Protein AF-A0AAJ7XJQ1-F1 (afdb_monomer)

Nearest PDB structures (foldseek):
  8ixu-assembly1_A  TM=7.953E-01  e=1.992E-14  Rattus norvegicus
  4kkj-assembly1_A  TM=7.992E-01  e=3.548E-14  Homo sapiens
  2bbc-assembly1_A  TM=7.216E-01  e=2.989E-13  Bos taurus
  3kq4-assembly1_A  TM=7.879E-01  e=8.729E-12  Homo sapiens
  2pmv-assembly3_C  TM=7.904E-01  e=1.555E-11  Homo sapiens

Foldseek 3Di:
DDDPPPVVVVVVVVVVPPPPPPVPQDDAPDDPLLVVLLVLLLVLLVVVQVVLVVVQVVVLVVVVPDDDDDDDDDDDDDDDDDDDDDTRQDQECVSARHLLSLLLNLFLCLPPDFLPDPPDPVSVVSVVRVLSCLLNVVRHLVVCLQPLLRLLSVLLSCLLLVHLLVQADDHPNDGHNSLVSNVNNLVVQLVPVVPFLAGPHHLLSLLSNLLSCLLSLHEDDLSSLVVLLVCLPPSLLAFDDDSLLSLLSSLQSLLSLLLDDPVSHVYDPVSSVSSLVSSVVSLLVLLVCLVVPDPPSDDLLSLLSSLQSNLVSCVSNVHDSPSHSLVSNLNSLSVCSVVVVCSFSSSSSSSSQNSSSHHSSCSNVSHSDDDDPDDDPDDDDDDDDDDDDDDDDDDDDDDDDDDDDDDDDDDDDDDDDDDDDDDDDDDDDDDDDDDDDDDDDDDDDDDDDDDDDDDDDDDDDDDDDDDDDDDDDPPPPDDPVQWAKEKEWEAEPPPRPATDIDIFTDGAQAFLVVVLVRVCVVPVLRFPWDWDQDSRGTATQDTNNRGADSSQSKGWFKQWQVRHTDPHDRRSHGDGHHIYIYTYIDHSNVVVVVVPPPDPDD

Organism: Petromyzon marinus (NCBI:txid7757)

Secondary structure (DSSP, 8-state):
--SSHHHHHHHHHHHHSS-------PPSS--TTHHHHHHHHHHHHHHHHHHHHHHHHHHHHTTSS--------------------------STTSS--HHHHHHHHHHSTTT--TTT---HHHHHHHHHHHHHHHHHHHHHHHTTT-HHHHHHHHHHHHHTT--GGG-EEETTEEE-HHHHHHHHHHHHHHHHTT-SS-SS-HHHHHHHHHHHHHTTPPPPHHHHHHHHHHHHTGGGTSSS-HHHHHHHHHHHHHHHHTS-HHHH---HHHHHHHHHHHHHHHHHHHHHHHT--TTSS-HHHHHHHHHHHHHHHHHTT---TT--HHHHHHHHHHHHHTTGGGSHHHHHHHHHHHTT--GGGGGT--SS------------------------------------------------------------------------------------------------------------------EEEEEEEEETTTS--EEEEEEEE-TT-BHHHHHHHHHHH-HHHH-EEEEEETTEEEEEEETTEE--TTTTEEEEEE-TTSPBPSS-TTT-B--TT-EEEEEEEEHHHHHHHGGGS----

Structure (mmCIF, N/CA/C/O backbone):
data_AF-A0AAJ7XJQ1-F1
#
_entry.id   AF-A0AAJ7XJQ1-F1
#
loop_
_atom_site.group_PDB
_atom_site.id
_atom_site.type_symbol
_atom_site.label_atom_id
_atom_site.label_alt_id
_atom_site.label_comp_id
_atom_site.label_asym_id
_atom_site.label_entity_id
_atom_site.label_seq_id
_atom_site.pdbx_PDB_ins_code
_atom_site.Cartn_x
_atom_site.Cartn_y
_atom_site.Cartn_z
_atom_site.occupancy
_atom_site.B_iso_or_equiv
_atom_site.auth_seq_id
_atom_site.auth_comp_id
_atom_site.auth_asym_id
_atom_site.auth_atom_id
_atom_site.pdbx_PDB_model_num
ATOM 1 N N . MET A 1 1 ? 41.158 -44.837 36.965 1.00 47.38 1 MET A N 1
ATOM 2 C CA . MET A 1 1 ? 40.999 -44.739 35.491 1.00 47.38 1 MET A CA 1
ATOM 3 C C . MET A 1 1 ? 39.675 -45.398 35.114 1.00 47.38 1 MET A C 1
ATOM 5 O O . MET A 1 1 ? 39.257 -46.271 35.857 1.00 47.38 1 MET A O 1
ATOM 9 N N . SER A 1 2 ? 39.047 -45.005 33.997 1.00 44.47 2 SER A N 1
ATOM 10 C CA . SER A 1 2 ? 37.682 -45.396 33.567 1.00 44.47 2 SER A CA 1
ATOM 11 C C . SER A 1 2 ? 36.513 -44.759 34.345 1.00 44.47 2 SER A C 1
ATOM 13 O O . SER A 1 2 ? 36.108 -45.254 35.389 1.00 44.47 2 SER A O 1
ATOM 15 N N . ALA A 1 3 ? 35.970 -43.668 33.784 1.00 38.53 3 ALA A N 1
ATOM 16 C CA . ALA A 1 3 ? 34.602 -43.156 34.015 1.00 38.53 3 ALA A CA 1
ATOM 17 C C . ALA A 1 3 ? 34.186 -42.066 32.989 1.00 38.53 3 ALA A C 1
ATOM 19 O O . ALA A 1 3 ? 33.004 -41.793 32.828 1.00 38.53 3 ALA A O 1
ATOM 20 N N . GLY A 1 4 ? 35.132 -41.447 32.264 1.00 40.69 4 GLY A N 1
ATOM 21 C CA . GLY A 1 4 ? 34.861 -40.286 31.392 1.00 40.69 4 GLY A CA 1
ATOM 22 C C . GLY A 1 4 ? 34.488 -40.568 29.927 1.00 40.69 4 GLY A C 1
ATOM 23 O O . GLY A 1 4 ? 34.305 -39.624 29.167 1.00 40.69 4 GLY A O 1
ATOM 24 N N . SER A 1 5 ? 34.404 -41.831 29.487 1.00 50.81 5 SER A N 1
ATOM 25 C CA . SER A 1 5 ? 34.285 -42.163 28.049 1.00 50.81 5 SER A CA 1
ATOM 26 C C . SER A 1 5 ? 32.848 -42.311 27.520 1.00 50.81 5 SER A C 1
ATOM 28 O O . SER A 1 5 ? 32.667 -42.371 26.303 1.00 50.81 5 SER A O 1
ATOM 30 N N . ALA A 1 6 ? 31.837 -42.416 28.388 1.00 46.41 6 ALA A N 1
ATOM 31 C CA . ALA A 1 6 ? 30.458 -42.684 27.968 1.00 46.41 6 ALA A CA 1
ATOM 32 C C . ALA A 1 6 ? 29.712 -41.405 27.546 1.00 46.41 6 ALA A C 1
ATOM 34 O O . ALA A 1 6 ? 29.169 -41.342 26.443 1.00 46.41 6 ALA A O 1
ATOM 35 N N . SER A 1 7 ? 29.751 -40.356 28.375 1.00 51.50 7 SER A N 1
ATOM 36 C CA . SER A 1 7 ? 28.996 -39.115 28.145 1.00 51.50 7 SER A CA 1
ATOM 37 C C . SER A 1 7 ? 29.410 -38.389 26.861 1.00 51.50 7 SER A C 1
ATOM 39 O O . SER A 1 7 ? 28.555 -37.881 26.143 1.00 51.50 7 SER A O 1
ATOM 41 N N . TYR A 1 8 ? 30.703 -38.409 26.514 1.00 47.69 8 TYR A N 1
ATOM 42 C CA . TYR A 1 8 ? 31.193 -37.804 25.269 1.00 47.69 8 TYR A CA 1
ATOM 43 C C . TYR A 1 8 ? 30.698 -38.531 24.012 1.00 47.69 8 TYR A C 1
ATOM 45 O O . TYR A 1 8 ? 30.467 -37.889 22.993 1.00 47.69 8 TYR A O 1
ATOM 53 N N . ARG A 1 9 ? 30.491 -39.855 24.070 1.00 53.31 9 ARG A N 1
ATOM 54 C CA . ARG A 1 9 ? 29.951 -40.618 22.933 1.00 53.31 9 ARG A CA 1
ATOM 55 C C . ARG A 1 9 ? 28.464 -40.362 22.721 1.00 53.31 9 ARG A C 1
ATOM 57 O O . ARG A 1 9 ? 28.041 -40.334 21.575 1.00 53.31 9 ARG A O 1
ATOM 64 N N . ILE A 1 10 ? 27.699 -40.125 23.788 1.00 54.84 10 ILE A N 1
ATOM 65 C CA . ILE A 1 10 ? 26.285 -39.736 23.685 1.00 54.84 10 ILE A CA 1
ATOM 66 C C . ILE A 1 10 ? 26.162 -38.302 23.154 1.00 54.84 10 ILE A C 1
ATOM 68 O O . ILE A 1 10 ? 25.370 -38.073 22.249 1.00 54.84 10 ILE A O 1
ATOM 72 N N . LEU A 1 11 ? 26.990 -37.357 23.619 1.00 51.78 11 LEU A N 1
ATOM 73 C CA . LEU A 1 11 ? 26.993 -35.993 23.072 1.00 51.78 11 LEU A CA 1
ATOM 74 C C . LEU A 1 11 ? 27.404 -35.962 21.590 1.00 51.78 11 LEU A C 1
ATOM 76 O O . LEU A 1 11 ? 26.774 -35.275 20.793 1.00 51.78 11 LEU A O 1
ATOM 80 N N . LEU A 1 12 ? 28.420 -36.744 21.203 1.00 51.31 12 LEU A N 1
ATOM 81 C CA . LEU A 1 12 ? 28.844 -36.847 19.805 1.00 51.31 12 LEU A CA 1
ATOM 82 C C . LEU A 1 12 ? 27.799 -37.572 18.941 1.00 51.31 12 LEU A C 1
ATOM 84 O O . LEU A 1 12 ? 27.587 -37.177 17.802 1.00 51.31 12 LEU A O 1
ATOM 88 N N . LEU A 1 13 ? 27.103 -38.583 19.475 1.00 47.28 13 LEU A N 1
ATOM 89 C CA . LEU A 1 13 ? 25.977 -39.218 18.786 1.00 47.28 13 LEU A CA 1
ATOM 90 C C . LEU A 1 13 ? 24.767 -38.293 18.666 1.00 47.28 13 LEU A C 1
ATOM 92 O O . LEU A 1 13 ? 24.095 -38.378 17.655 1.00 47.28 13 LEU A O 1
ATOM 96 N N . LEU A 1 14 ? 24.501 -37.389 19.610 1.00 49.12 14 LEU A N 1
ATOM 97 C CA . LEU A 1 14 ? 23.436 -36.385 19.473 1.00 49.12 14 LEU A CA 1
ATOM 98 C C . LEU A 1 14 ? 23.815 -35.246 18.511 1.00 49.12 14 LEU A C 1
ATOM 100 O O . LEU A 1 14 ? 22.936 -34.687 17.868 1.00 49.12 14 LEU A O 1
ATOM 104 N N . LEU A 1 15 ? 25.108 -34.942 18.355 1.00 49.56 15 LEU A N 1
ATOM 105 C CA . LEU A 1 15 ? 25.609 -34.029 17.319 1.00 49.56 15 LEU A CA 1
ATOM 106 C C . LEU A 1 15 ? 25.631 -34.674 15.919 1.00 49.56 15 LEU A C 1
ATOM 108 O O . LEU A 1 15 ? 25.412 -33.981 14.932 1.00 49.56 15 LEU A O 1
ATOM 112 N N . LEU A 1 16 ? 25.857 -35.990 15.818 1.00 47.81 16 LEU A N 1
ATOM 113 C CA . LEU A 1 16 ? 25.841 -36.747 14.553 1.00 47.81 16 LEU A CA 1
ATOM 114 C C . LEU A 1 16 ? 24.443 -37.265 14.164 1.00 47.81 16 LEU A C 1
ATOM 116 O O . LEU A 1 16 ? 24.168 -37.447 12.984 1.00 47.81 16 LEU A O 1
ATOM 120 N N . LEU A 1 17 ? 23.553 -37.456 15.142 1.00 40.38 17 LEU A N 1
ATOM 121 C CA . LEU A 1 17 ? 22.097 -37.553 14.981 1.00 40.38 17 LEU A CA 1
ATOM 122 C C . LEU A 1 17 ? 21.438 -36.171 15.078 1.00 40.38 17 LEU A C 1
ATOM 124 O O . LEU A 1 17 ? 20.226 -36.080 15.285 1.00 40.38 17 LEU A O 1
ATOM 128 N N . GLY A 1 18 ? 22.220 -35.098 14.904 1.00 39.84 18 GLY A N 1
ATOM 129 C CA . GLY A 1 18 ? 21.680 -33.808 14.519 1.00 39.84 18 GLY A CA 1
ATOM 130 C C . GLY A 1 18 ? 20.856 -34.048 13.267 1.00 39.84 18 GLY A C 1
ATOM 131 O O . GLY A 1 18 ? 21.416 -34.366 12.214 1.00 39.84 18 GLY A O 1
ATOM 132 N N . TYR A 1 19 ? 19.530 -33.996 13.426 1.00 37.94 19 TYR A N 1
ATOM 133 C CA . TYR A 1 19 ? 18.580 -34.270 12.362 1.00 37.94 19 TYR A CA 1
ATOM 134 C C . TYR A 1 19 ? 18.947 -33.355 11.205 1.00 37.94 19 TYR A C 1
ATOM 136 O O . TYR A 1 19 ? 18.685 -32.154 11.226 1.00 37.94 19 TYR A O 1
ATOM 144 N N . SER A 1 20 ? 19.563 -33.942 10.183 1.00 33.22 20 SER A N 1
ATOM 145 C CA . SER A 1 20 ? 19.681 -33.313 8.884 1.00 33.22 20 SER A CA 1
ATOM 146 C C . SER A 1 20 ? 18.307 -33.391 8.240 1.00 33.22 20 SER A C 1
ATOM 148 O O . SER A 1 20 ? 18.109 -34.048 7.224 1.00 33.22 20 SER A O 1
ATOM 150 N N . THR A 1 21 ? 17.363 -32.633 8.805 1.00 36.03 21 THR A N 1
ATOM 151 C CA . THR A 1 21 ? 16.441 -31.874 7.979 1.00 36.03 21 THR A CA 1
ATOM 152 C C . THR A 1 21 ? 17.288 -30.876 7.196 1.00 36.03 21 THR A C 1
ATOM 154 O O . THR A 1 21 ? 17.267 -29.668 7.432 1.00 36.03 21 THR A O 1
ATOM 157 N N . THR A 1 22 ? 18.013 -31.391 6.200 1.00 37.34 22 THR A N 1
ATOM 158 C CA . THR A 1 22 ? 18.074 -30.715 4.917 1.00 37.34 22 THR A CA 1
ATOM 159 C C . THR A 1 22 ? 16.624 -30.603 4.476 1.00 37.34 22 THR A C 1
ATOM 161 O O . THR A 1 22 ? 16.115 -31.480 3.779 1.00 37.34 22 THR A O 1
ATOM 164 N N . SER A 1 23 ? 15.940 -29.572 4.981 1.00 41.72 23 SER A N 1
ATOM 165 C CA . SER A 1 23 ? 14.684 -29.116 4.422 1.00 41.72 23 SER A CA 1
ATOM 166 C C . SER A 1 23 ? 15.039 -28.725 3.000 1.00 41.72 23 SER A C 1
ATOM 168 O O . SER A 1 23 ? 15.619 -27.667 2.747 1.00 41.72 23 SER A O 1
ATOM 170 N N . SER A 1 24 ? 14.838 -29.667 2.080 1.00 43.69 24 SER A N 1
ATOM 171 C CA . SER A 1 24 ? 14.786 -29.373 0.665 1.00 43.69 24 SER A CA 1
ATOM 172 C C . SER A 1 24 ? 13.630 -28.399 0.539 1.00 43.69 24 SER A C 1
ATOM 174 O O . SER A 1 24 ? 12.486 -28.844 0.607 1.00 43.69 24 SER A O 1
ATOM 176 N N . ALA A 1 25 ? 13.947 -27.099 0.490 1.00 53.62 25 ALA A N 1
ATOM 177 C CA . ALA A 1 25 ? 12.955 -26.031 0.493 1.00 53.62 25 ALA A CA 1
ATOM 178 C C . ALA A 1 25 ? 11.861 -26.399 -0.507 1.00 53.62 25 ALA A C 1
ATOM 180 O O . ALA A 1 25 ? 12.140 -26.555 -1.702 1.00 53.62 25 ALA A O 1
ATOM 181 N N . GLU A 1 26 ? 10.661 -26.655 0.010 1.00 57.75 26 GLU A N 1
ATOM 182 C CA . GLU A 1 26 ? 9.576 -27.153 -0.820 1.00 57.75 26 GLU A CA 1
ATOM 183 C C . GLU A 1 26 ? 9.254 -26.092 -1.878 1.00 57.75 26 GLU A C 1
ATOM 185 O O . GLU A 1 26 ? 9.315 -24.887 -1.595 1.00 57.75 26 GLU A O 1
ATOM 190 N N . PRO A 1 27 ? 8.953 -26.499 -3.121 1.00 67.00 27 PRO A N 1
ATOM 191 C CA . PRO A 1 27 ? 8.584 -25.541 -4.143 1.00 67.00 27 PRO A CA 1
ATOM 192 C C . PRO A 1 27 ? 7.290 -24.834 -3.723 1.00 67.00 27 PRO A C 1
ATOM 194 O O . PRO A 1 27 ? 6.286 -25.486 -3.430 1.00 67.00 27 PRO A O 1
ATOM 197 N N . CYS A 1 28 ? 7.307 -23.499 -3.731 1.00 77.56 28 CYS A N 1
ATOM 198 C CA . CYS A 1 28 ? 6.088 -22.701 -3.599 1.00 77.56 28 CYS A CA 1
ATOM 199 C C . CYS A 1 28 ? 5.027 -23.144 -4.620 1.00 77.56 28 CYS A C 1
ATOM 201 O O . CYS A 1 28 ? 5.354 -23.550 -5.740 1.00 77.56 28 CYS A O 1
ATOM 203 N N . GLY A 1 29 ? 3.759 -23.042 -4.233 1.00 77.50 29 GLY A N 1
ATOM 204 C CA . GLY A 1 29 ? 2.613 -23.556 -4.972 1.00 77.50 29 GLY A CA 1
ATOM 205 C C . GLY A 1 29 ? 2.177 -24.964 -4.556 1.00 77.50 29 GLY A C 1
ATOM 206 O O . GLY A 1 29 ? 1.453 -25.605 -5.316 1.00 77.50 29 GLY A O 1
ATOM 207 N N . SER A 1 30 ? 2.625 -25.469 -3.399 1.00 76.62 30 SER A N 1
ATOM 208 C CA . SER A 1 30 ? 2.350 -26.847 -2.946 1.00 76.62 30 SER A CA 1
ATOM 209 C C . SER A 1 30 ? 1.806 -26.973 -1.517 1.00 76.62 30 SER A C 1
ATOM 211 O O . SER A 1 30 ? 1.492 -28.084 -1.091 1.00 76.62 30 SER A O 1
ATOM 213 N N . SER A 1 31 ? 1.632 -25.865 -0.785 1.00 82.69 31 SER A N 1
ATOM 214 C CA . SER A 1 31 ? 1.103 -25.905 0.584 1.00 82.69 31 SER A CA 1
ATOM 215 C C . SER A 1 31 ? -0.347 -26.399 0.651 1.00 82.69 31 SER A C 1
ATOM 217 O O . SER A 1 31 ? -1.210 -25.987 -0.130 1.00 82.69 31 SER A O 1
ATOM 219 N N . GLU A 1 32 ? -0.640 -27.225 1.655 1.00 86.00 32 GLU A N 1
ATOM 220 C CA . GLU A 1 32 ? -2.009 -27.582 2.032 1.00 86.00 32 GLU A CA 1
ATOM 221 C C . GLU A 1 32 ? -2.839 -26.314 2.315 1.00 86.00 32 GLU A C 1
ATOM 223 O O . GLU A 1 32 ? -2.335 -25.345 2.882 1.00 86.00 32 GLU A O 1
ATOM 228 N N . GLY A 1 33 ? -4.100 -26.290 1.873 1.00 88.88 33 GLY A N 1
ATOM 229 C CA . GLY A 1 33 ? -4.992 -25.130 2.016 1.00 88.88 33 GLY A CA 1
ATOM 230 C C . GLY A 1 33 ? -4.773 -23.984 1.012 1.00 88.88 33 GLY A C 1
ATOM 231 O O . GLY A 1 33 ? -5.568 -23.046 0.998 1.00 88.88 33 GLY A O 1
ATOM 232 N N . LEU A 1 34 ? -3.768 -24.041 0.125 1.00 91.00 34 LEU A N 1
ATOM 233 C CA . LEU A 1 34 ? -3.476 -22.965 -0.840 1.00 91.00 34 LEU A CA 1
ATOM 234 C C . LEU A 1 34 ? -4.665 -22.615 -1.760 1.00 91.00 34 LEU A C 1
ATOM 236 O O . LEU A 1 34 ? -4.979 -21.438 -1.960 1.00 91.00 34 LEU A O 1
ATOM 240 N N . THR A 1 35 ? -5.360 -23.621 -2.300 1.00 90.62 35 THR A N 1
ATOM 241 C CA . THR A 1 35 ? -6.552 -23.431 -3.154 1.00 90.62 35 THR A CA 1
ATOM 242 C C . THR A 1 35 ? -7.728 -22.820 -2.386 1.00 90.62 35 THR A C 1
ATOM 244 O O . THR A 1 35 ? -8.468 -21.999 -2.927 1.00 90.62 35 THR A O 1
ATOM 247 N N . GLU A 1 36 ? -7.893 -23.176 -1.111 1.00 94.69 36 GLU A N 1
ATOM 248 C CA . GLU A 1 36 ? -8.938 -22.614 -0.254 1.00 94.69 36 GLU A CA 1
ATOM 249 C C . GLU A 1 36 ? -8.630 -21.154 0.102 1.00 94.69 36 GLU A C 1
ATOM 251 O O . GLU A 1 36 ? -9.469 -20.277 -0.108 1.00 94.69 36 GLU A O 1
ATOM 256 N N . ALA A 1 37 ? -7.398 -20.867 0.534 1.00 95.06 37 ALA A N 1
ATOM 257 C CA . ALA A 1 37 ? -6.940 -19.516 0.843 1.00 95.06 37 ALA A CA 1
ATOM 258 C C . ALA A 1 37 ? -7.068 -18.574 -0.366 1.00 95.06 37 ALA A C 1
ATOM 260 O O . ALA A 1 37 ? -7.664 -17.502 -0.262 1.00 95.06 37 ALA A O 1
ATOM 261 N N . THR A 1 38 ? -6.588 -18.979 -1.545 1.00 93.19 38 THR A N 1
ATOM 262 C CA . THR A 1 38 ? -6.756 -18.188 -2.780 1.00 93.19 38 THR A CA 1
ATOM 263 C C . THR A 1 38 ? -8.233 -17.972 -3.139 1.00 93.19 38 THR A C 1
ATOM 265 O O . THR A 1 38 ? -8.607 -16.862 -3.527 1.00 93.19 38 THR A O 1
ATOM 268 N N . GLY A 1 39 ? -9.099 -18.969 -2.922 1.00 91.75 39 GLY A N 1
ATOM 269 C CA . GLY A 1 39 ? -10.555 -18.841 -3.053 1.00 91.75 39 GLY A CA 1
ATOM 270 C C . GLY A 1 39 ? -11.183 -17.825 -2.085 1.00 91.75 39 GLY A C 1
ATOM 271 O O . GLY A 1 39 ? -12.003 -17.002 -2.504 1.00 91.75 39 GLY A O 1
ATOM 272 N N . ILE A 1 40 ? -10.770 -17.824 -0.813 1.00 95.25 40 ILE A N 1
ATOM 273 C CA . ILE A 1 40 ? -11.196 -16.842 0.200 1.00 95.25 40 ILE A CA 1
ATOM 274 C C . ILE A 1 40 ? -10.809 -15.425 -0.237 1.00 95.25 40 ILE A C 1
ATOM 276 O O . ILE A 1 40 ? -11.665 -14.539 -0.274 1.00 95.25 40 ILE A O 1
ATOM 280 N N . LEU A 1 41 ? -9.553 -15.214 -0.640 1.00 95.19 41 LEU A N 1
ATOM 281 C CA . LEU A 1 41 ? -9.059 -13.901 -1.066 1.00 95.19 41 LEU A CA 1
ATOM 282 C C . LEU A 1 41 ? -9.798 -13.389 -2.309 1.00 95.19 41 LEU A C 1
ATOM 284 O O . LEU A 1 41 ? -10.241 -12.241 -2.332 1.00 95.19 41 LEU A O 1
ATOM 288 N N . LEU A 1 42 ? -10.024 -14.246 -3.312 1.00 91.50 42 LEU A N 1
ATOM 289 C CA . LEU A 1 42 ? -10.846 -13.912 -4.482 1.00 91.50 42 LEU A CA 1
ATOM 290 C C . LEU A 1 42 ? -12.264 -13.467 -4.091 1.00 91.50 42 LEU A C 1
ATOM 292 O O . LEU A 1 42 ? -12.806 -12.543 -4.701 1.00 91.50 42 LEU A O 1
ATOM 296 N N . ASN A 1 43 ? -12.864 -14.090 -3.074 1.00 91.38 43 ASN A N 1
ATOM 297 C CA . ASN A 1 43 ? -14.190 -13.717 -2.583 1.00 91.38 43 ASN A CA 1
ATOM 298 C C . ASN A 1 43 ? -14.187 -12.383 -1.818 1.00 91.38 43 ASN A C 1
ATOM 300 O O . ASN A 1 43 ? -15.105 -11.588 -2.023 1.00 91.38 43 ASN A O 1
ATOM 304 N N . VAL A 1 44 ? -13.159 -12.092 -1.010 1.00 93.44 44 VAL A N 1
ATOM 305 C CA . VAL A 1 44 ? -12.978 -10.771 -0.371 1.00 93.44 44 VAL A CA 1
ATOM 306 C C . VAL A 1 44 ? -12.897 -9.671 -1.433 1.00 93.44 44 VAL A C 1
ATOM 308 O O . VAL A 1 44 ? -13.655 -8.701 -1.380 1.00 93.44 44 VAL A O 1
ATOM 311 N N . LEU A 1 45 ? -12.048 -9.858 -2.451 1.00 90.56 45 LEU A N 1
ATOM 312 C CA . LEU A 1 45 ? -11.876 -8.889 -3.537 1.00 90.56 45 LEU A CA 1
ATOM 313 C C . LEU A 1 45 ? -13.170 -8.647 -4.323 1.00 90.56 45 LEU A C 1
ATOM 315 O O . LEU A 1 45 ? -13.526 -7.498 -4.573 1.00 90.56 45 LEU A O 1
ATOM 319 N N . ARG A 1 46 ? -13.903 -9.712 -4.678 1.00 86.00 46 ARG A N 1
ATOM 320 C CA . ARG A 1 46 ? -15.187 -9.607 -5.394 1.00 86.00 46 ARG A CA 1
ATOM 321 C C . ARG A 1 46 ? -16.259 -8.878 -4.574 1.00 86.00 46 ARG A C 1
ATOM 323 O O . ARG A 1 46 ? -16.995 -8.076 -5.141 1.00 86.00 46 ARG A O 1
ATOM 330 N N . ARG A 1 47 ? -16.332 -9.115 -3.256 1.00 86.88 47 ARG A N 1
ATOM 331 C CA . ARG A 1 47 ? -17.308 -8.464 -2.357 1.00 86.88 47 ARG A CA 1
ATOM 332 C C . ARG A 1 47 ? -17.052 -6.966 -2.192 1.00 86.88 47 ARG A C 1
ATOM 334 O O . ARG A 1 47 ? -17.985 -6.173 -2.321 1.00 86.88 47 ARG A O 1
ATOM 341 N N . ALA A 1 48 ? -15.799 -6.579 -1.957 1.00 83.94 48 ALA A N 1
ATOM 342 C CA . ALA A 1 48 ? -15.402 -5.174 -1.843 1.00 83.94 48 ALA A CA 1
ATOM 343 C C . ALA A 1 48 ? -15.772 -4.374 -3.101 1.00 83.94 48 ALA A C 1
ATOM 345 O O . ALA A 1 48 ? -16.315 -3.275 -3.039 1.00 83.94 48 ALA A O 1
ATOM 346 N N . GLU A 1 49 ? -15.538 -4.989 -4.256 1.00 72.62 49 GLU A N 1
ATOM 347 C CA . GLU A 1 49 ? -15.876 -4.445 -5.562 1.00 72.62 49 GLU A CA 1
ATOM 348 C C . GLU A 1 49 ? -17.399 -4.388 -5.811 1.00 72.62 49 GLU A C 1
ATOM 350 O O . GLU A 1 49 ? -17.874 -3.422 -6.407 1.00 72.62 49 GLU A O 1
ATOM 355 N N . SER A 1 50 ? -18.210 -5.342 -5.331 1.00 69.00 50 SER A N 1
ATOM 356 C CA . SER A 1 50 ? -19.679 -5.205 -5.407 1.00 69.00 50 SER A CA 1
ATOM 357 C C . SER A 1 50 ? -20.227 -4.042 -4.571 1.00 69.00 50 SER A C 1
ATOM 359 O O . SER A 1 50 ? -21.114 -3.339 -5.048 1.00 69.00 50 SER A O 1
ATOM 361 N N . ALA A 1 51 ? -19.660 -3.773 -3.388 1.00 63.38 51 ALA A N 1
ATOM 362 C CA . ALA A 1 51 ? -20.074 -2.644 -2.549 1.00 63.38 51 ALA A CA 1
ATOM 363 C C . ALA A 1 51 ? -19.774 -1.281 -3.206 1.00 63.38 51 ALA A C 1
ATOM 365 O O . ALA A 1 51 ? -20.588 -0.366 -3.135 1.00 63.38 51 ALA A O 1
ATOM 366 N N . ALA A 1 52 ? -18.646 -1.168 -3.918 1.00 58.50 52 ALA A N 1
ATOM 367 C CA . ALA A 1 52 ? -18.307 0.023 -4.702 1.00 58.50 52 ALA A CA 1
ATOM 368 C C . ALA A 1 52 ? -19.183 0.216 -5.961 1.00 58.50 52 ALA A C 1
ATOM 370 O O . ALA A 1 52 ? -19.174 1.298 -6.542 1.00 58.50 52 ALA A O 1
ATOM 371 N N . GLY A 1 53 ? -19.901 -0.826 -6.402 1.00 46.91 53 GLY A N 1
ATOM 372 C CA . GLY A 1 53 ? -20.838 -0.763 -7.527 1.00 46.91 53 GLY A CA 1
ATOM 373 C C . GLY A 1 53 ? -22.223 -0.261 -7.117 1.00 46.91 53 GLY A C 1
ATOM 374 O O . GLY A 1 53 ? -22.701 0.704 -7.701 1.00 46.91 53 GLY A O 1
ATOM 375 N N . GLY A 1 54 ? -22.823 -0.864 -6.081 1.00 43.91 54 GLY A N 1
ATOM 376 C CA . GLY A 1 54 ? -24.183 -0.520 -5.632 1.00 43.91 54 GLY A CA 1
ATOM 377 C C . GLY A 1 54 ? -24.349 0.960 -5.281 1.00 43.91 54 GLY A C 1
ATOM 378 O O . GLY A 1 54 ? -25.267 1.605 -5.769 1.00 43.91 54 GLY A O 1
ATOM 379 N N . ALA A 1 55 ? -23.366 1.551 -4.594 1.00 41.59 55 ALA A N 1
ATOM 380 C CA . ALA A 1 55 ? -23.378 2.973 -4.236 1.00 41.59 55 ALA A CA 1
ATOM 381 C C . ALA A 1 55 ? -23.396 3.955 -5.435 1.00 41.59 55 ALA A C 1
ATOM 383 O O . ALA A 1 55 ? -23.624 5.147 -5.237 1.00 41.59 55 ALA A O 1
ATOM 384 N N . ALA A 1 56 ? -23.125 3.494 -6.663 1.00 40.31 56 ALA A N 1
ATOM 385 C CA . ALA A 1 56 ? -23.256 4.298 -7.882 1.00 40.31 56 ALA A CA 1
ATOM 386 C C . ALA A 1 56 ? -24.625 4.136 -8.570 1.00 40.31 56 ALA A C 1
ATOM 388 O O . ALA A 1 56 ? -25.030 5.040 -9.304 1.00 40.31 56 ALA A O 1
ATOM 389 N N . ASP A 1 57 ? -25.312 3.016 -8.324 1.00 36.81 57 ASP A N 1
ATOM 390 C CA . ASP A 1 57 ? -26.648 2.714 -8.844 1.00 36.81 57 ASP A CA 1
ATOM 391 C C . ASP A 1 57 ? -27.738 3.250 -7.886 1.00 36.81 57 ASP A C 1
ATOM 393 O O . ASP A 1 57 ? -28.641 3.949 -8.336 1.00 36.81 57 ASP A O 1
ATOM 397 N N . ASP A 1 58 ? -27.599 3.062 -6.565 1.00 37.03 58 ASP A N 1
ATOM 398 C CA . ASP A 1 58 ? -28.542 3.576 -5.548 1.00 37.03 58 ASP A CA 1
ATOM 399 C C . ASP A 1 58 ? -28.653 5.119 -5.598 1.00 37.03 58 ASP A C 1
ATOM 401 O O . ASP A 1 58 ? -29.735 5.697 -5.510 1.00 37.03 58 ASP A O 1
ATOM 405 N N . ALA A 1 59 ? -27.530 5.804 -5.853 1.00 39.53 59 ALA A N 1
ATOM 406 C CA . ALA A 1 59 ? -27.476 7.259 -6.025 1.00 39.53 59 ALA A CA 1
ATOM 407 C C . ALA A 1 59 ? -28.135 7.772 -7.328 1.00 39.53 59 ALA A C 1
ATOM 409 O O . ALA A 1 59 ? -28.180 8.984 -7.551 1.00 39.53 59 ALA A O 1
ATOM 410 N N . ALA A 1 60 ? -28.597 6.878 -8.211 1.00 40.25 60 ALA A N 1
ATOM 411 C CA . ALA A 1 60 ? -29.397 7.228 -9.382 1.00 40.25 60 ALA A CA 1
ATOM 412 C C . ALA A 1 60 ? -30.911 7.134 -9.111 1.00 40.25 60 ALA A C 1
ATOM 414 O O . ALA A 1 60 ? -31.662 7.898 -9.716 1.00 40.25 60 ALA A O 1
ATOM 415 N N . ASP A 1 61 ? -31.345 6.266 -8.189 1.00 36.03 61 ASP A N 1
ATOM 416 C CA . ASP A 1 61 ? -32.758 6.124 -7.810 1.00 36.03 61 ASP A CA 1
ATOM 417 C C . ASP A 1 61 ? -33.200 7.226 -6.825 1.00 36.03 61 ASP A C 1
ATOM 419 O O . ASP A 1 61 ? -34.257 7.826 -7.025 1.00 36.03 61 ASP A O 1
ATOM 423 N N . ASP A 1 62 ? -32.359 7.611 -5.852 1.00 38.22 62 ASP A N 1
ATOM 424 C CA . ASP A 1 62 ? -32.639 8.750 -4.946 1.00 38.22 62 ASP A CA 1
ATOM 425 C C . ASP A 1 62 ? -32.719 10.108 -5.682 1.00 38.22 62 ASP A C 1
ATOM 427 O O . ASP A 1 62 ? -33.284 11.076 -5.175 1.00 38.22 62 ASP A O 1
ATOM 431 N N . ALA A 1 63 ? -32.178 10.199 -6.903 1.00 39.16 63 ALA A N 1
ATOM 432 C CA . ALA A 1 63 ? -32.265 11.388 -7.754 1.00 39.16 63 ALA A CA 1
ATOM 433 C C . ALA A 1 63 ? -33.542 11.436 -8.623 1.00 39.16 63 ALA A C 1
ATOM 435 O O . ALA A 1 63 ? -33.703 12.365 -9.417 1.00 39.16 63 ALA A O 1
ATOM 436 N N . ALA A 1 64 ? -34.431 10.441 -8.509 1.00 39.34 64 ALA A N 1
ATOM 437 C CA . ALA A 1 64 ? -35.643 10.312 -9.321 1.00 39.34 64 ALA A CA 1
ATOM 438 C C . ALA A 1 64 ? -36.950 10.644 -8.569 1.00 39.34 64 ALA A C 1
ATOM 440 O O . ALA A 1 64 ? -38.026 10.569 -9.168 1.00 39.34 64 ALA A O 1
ATOM 441 N N . THR A 1 65 ? -36.885 11.017 -7.284 1.00 40.69 65 THR A N 1
ATOM 442 C CA . THR A 1 65 ? -38.069 11.286 -6.446 1.00 40.69 65 THR A CA 1
ATOM 443 C C . THR A 1 65 ? -37.977 12.588 -5.647 1.00 40.69 65 THR A C 1
ATOM 445 O O . THR A 1 65 ? -38.027 12.552 -4.424 1.00 40.69 65 THR A O 1
ATOM 448 N N . ASP A 1 66 ? -37.876 13.729 -6.333 1.00 38.09 66 ASP A N 1
ATOM 449 C CA . ASP A 1 66 ? -38.359 15.031 -5.834 1.00 38.09 66 ASP A CA 1
ATOM 450 C C . ASP A 1 66 ? -38.382 16.059 -6.983 1.00 38.09 66 ASP A C 1
ATOM 452 O O . ASP A 1 66 ? -37.411 16.770 -7.215 1.00 38.09 66 ASP A O 1
ATOM 456 N N . ASP A 1 67 ? -39.488 16.103 -7.737 1.00 33.75 67 ASP A N 1
ATOM 457 C CA . ASP A 1 67 ? -39.891 17.266 -8.553 1.00 33.75 67 ASP A CA 1
ATOM 458 C C . ASP A 1 67 ? -41.355 17.098 -9.021 1.00 33.75 67 ASP A C 1
ATOM 460 O O . ASP A 1 67 ? -41.655 16.607 -10.114 1.00 33.75 67 ASP A O 1
ATOM 464 N N . ALA A 1 68 ? -42.304 17.479 -8.159 1.00 34.44 68 ALA A N 1
ATOM 465 C CA . ALA A 1 68 ? -43.722 17.589 -8.503 1.00 34.44 68 ALA A CA 1
ATOM 466 C C . ALA A 1 68 ? -44.383 18.766 -7.757 1.00 34.44 68 ALA A C 1
ATOM 468 O O . ALA A 1 68 ? -44.425 18.758 -6.530 1.00 34.44 68 ALA A O 1
ATOM 469 N N . ALA A 1 69 ? -44.968 19.697 -8.531 1.00 33.72 69 ALA A N 1
ATOM 470 C CA . ALA A 1 69 ? -45.547 21.002 -8.142 1.00 33.72 69 ALA A CA 1
ATOM 471 C C . ALA A 1 69 ? -44.491 22.076 -7.769 1.00 33.72 69 ALA A C 1
ATOM 473 O O . ALA A 1 69 ? -43.681 21.879 -6.877 1.00 33.72 69 ALA A O 1
ATOM 474 N N . ASP A 1 70 ? -44.404 23.226 -8.447 1.00 33.56 70 ASP A N 1
ATOM 475 C CA . ASP A 1 70 ? -45.508 24.165 -8.708 1.00 33.56 70 ASP A CA 1
ATOM 476 C C . ASP A 1 70 ? -45.444 24.908 -10.065 1.00 33.56 70 ASP A C 1
ATOM 478 O O . ASP A 1 70 ? -44.425 24.957 -10.753 1.00 33.56 70 ASP A O 1
ATOM 482 N N . ASP A 1 71 ? -46.579 25.508 -10.431 1.00 34.00 71 ASP A N 1
ATOM 483 C CA . ASP A 1 71 ? -46.911 26.067 -11.749 1.00 34.00 71 ASP A CA 1
ATOM 484 C C . ASP A 1 71 ? -46.831 27.615 -11.770 1.00 34.00 71 ASP A C 1
ATOM 486 O O . ASP A 1 71 ? -47.495 28.270 -10.964 1.00 34.00 71 ASP A O 1
ATOM 490 N N . ALA A 1 72 ? -46.069 28.226 -12.697 1.00 33.97 72 ALA A N 1
ATOM 491 C CA . ALA A 1 72 ? -46.215 29.646 -13.086 1.00 33.97 72 ALA A CA 1
ATOM 492 C C . ALA A 1 72 ? -45.458 30.009 -14.390 1.00 33.97 72 ALA A C 1
ATOM 494 O O . ALA A 1 72 ? -44.232 30.074 -14.426 1.00 33.97 72 ALA A O 1
ATOM 495 N N . GLY A 1 73 ? -46.213 30.302 -15.454 1.00 32.31 73 GLY A N 1
ATOM 496 C CA . GLY A 1 73 ? -45.745 30.472 -16.838 1.00 32.31 73 GLY A CA 1
ATOM 497 C C . GLY A 1 73 ? -44.676 31.534 -17.175 1.00 32.31 73 GLY A C 1
ATOM 498 O O . GLY A 1 73 ? -44.520 32.562 -16.518 1.00 32.31 73 GLY A O 1
ATOM 499 N N . GLY A 1 74 ? -44.019 31.310 -18.321 1.00 30.06 74 GLY A N 1
ATOM 500 C CA . GLY A 1 74 ? -43.104 32.242 -18.993 1.00 30.06 74 GLY A CA 1
ATOM 501 C C . GLY A 1 74 ? -42.659 31.708 -20.364 1.00 30.06 74 GLY A C 1
ATOM 502 O O . GLY A 1 74 ? -41.924 30.730 -20.436 1.00 30.06 74 GLY A O 1
ATOM 503 N N . ASP A 1 75 ? -43.123 32.331 -21.448 1.00 28.92 75 ASP A N 1
ATOM 504 C CA . ASP A 1 75 ? -42.958 31.861 -22.836 1.00 28.92 75 ASP A CA 1
ATOM 505 C C . ASP A 1 75 ? -41.711 32.464 -23.524 1.00 28.92 75 ASP A C 1
ATOM 507 O O . ASP A 1 75 ? -41.583 33.689 -23.568 1.00 28.92 75 ASP A O 1
ATOM 511 N N . ALA A 1 76 ? -40.812 31.621 -24.062 1.00 32.72 76 ALA A N 1
ATOM 512 C CA . ALA A 1 76 ? -39.851 31.930 -25.142 1.00 32.72 76 ALA A CA 1
ATOM 513 C C . ALA A 1 76 ? -39.018 30.684 -25.540 1.00 32.72 76 ALA A C 1
ATOM 515 O O . ALA A 1 76 ? -38.204 30.193 -24.760 1.00 32.72 76 ALA A O 1
ATOM 516 N N . GLY A 1 77 ? -39.178 30.180 -26.771 1.00 28.20 77 GLY A N 1
ATOM 517 C CA . GLY A 1 77 ? -38.458 28.991 -27.271 1.00 28.20 77 GLY A CA 1
ATOM 518 C C . GLY A 1 77 ? -37.023 29.244 -27.772 1.00 28.20 77 GLY A C 1
ATOM 519 O O . GLY A 1 77 ? -36.685 30.357 -28.174 1.00 28.20 77 GLY A O 1
ATOM 520 N N . GLY A 1 78 ? -36.184 28.193 -27.804 1.00 28.91 78 GLY A N 1
ATOM 521 C CA . GLY A 1 78 ? -34.761 28.327 -28.162 1.00 28.91 78 GLY A CA 1
ATOM 522 C C . GLY A 1 78 ? -33.933 27.040 -28.333 1.00 28.91 78 GLY A C 1
ATOM 523 O O . GLY A 1 78 ? -32.845 26.964 -27.779 1.00 28.91 78 GLY A O 1
ATOM 524 N N . ASP A 1 79 ? -34.420 26.098 -29.150 1.00 26.30 79 ASP A N 1
ATOM 525 C CA . ASP A 1 79 ? -33.679 24.984 -29.794 1.00 26.30 79 ASP A CA 1
ATOM 526 C C . ASP A 1 79 ? -33.084 23.840 -28.926 1.00 26.30 79 ASP A C 1
ATOM 528 O O . ASP A 1 79 ? -32.703 23.992 -27.768 1.00 26.30 79 ASP A O 1
ATOM 532 N N . ALA A 1 80 ? -33.035 22.636 -29.508 1.00 29.58 80 ALA A N 1
ATOM 533 C CA . ALA A 1 80 ? -32.807 21.374 -28.803 1.00 29.58 80 ALA A CA 1
ATOM 534 C C . ALA A 1 80 ? -31.430 20.746 -29.090 1.00 29.58 80 ALA A C 1
ATOM 536 O O . ALA A 1 80 ? -31.099 20.396 -30.221 1.00 29.58 80 ALA A O 1
ATOM 537 N N . GLY A 1 81 ? -30.665 20.483 -28.026 1.00 25.62 81 GLY A N 1
ATOM 538 C CA . GLY A 1 81 ? -29.402 19.736 -28.062 1.00 25.62 81 GLY A CA 1
ATOM 539 C C . GLY A 1 81 ? -29.393 18.585 -27.055 1.00 25.62 81 GLY A C 1
ATOM 540 O O . GLY A 1 81 ? -28.768 18.689 -26.004 1.00 25.62 81 GLY A O 1
ATOM 541 N N . GLY A 1 82 ? -30.108 17.495 -27.353 1.00 31.69 82 GLY A N 1
ATOM 542 C CA . GLY A 1 82 ? -30.249 16.352 -26.441 1.00 31.69 82 GLY A CA 1
ATOM 543 C C . GLY A 1 82 ? -28.916 15.663 -26.110 1.00 31.69 82 GLY A C 1
ATOM 544 O O . GLY A 1 82 ? -28.169 15.278 -27.009 1.00 31.69 82 GLY A O 1
ATOM 545 N N . GLY A 1 83 ? -28.639 15.468 -24.814 1.00 25.58 83 GLY A N 1
ATOM 546 C CA . GLY A 1 83 ? -27.327 15.028 -24.325 1.00 25.58 83 GLY A CA 1
ATOM 547 C C . GLY A 1 83 ? -27.350 14.226 -23.020 1.00 25.58 83 GLY A C 1
ATOM 548 O O . GLY A 1 83 ? -26.649 14.594 -22.092 1.00 25.58 83 GLY A O 1
ATOM 549 N N . HIS A 1 84 ? -28.132 13.139 -22.986 1.00 26.80 84 HIS A N 1
ATOM 550 C CA . HIS A 1 84 ? -28.043 11.999 -22.048 1.00 26.80 84 HIS A CA 1
ATOM 551 C C . HIS A 1 84 ? -27.838 12.294 -20.541 1.00 26.80 84 HIS A C 1
ATOM 553 O O . HIS A 1 84 ? -26.722 12.509 -20.075 1.00 26.80 84 HIS A O 1
ATOM 559 N N . VAL A 1 85 ? -28.952 12.157 -19.810 1.00 28.98 85 VAL A N 1
ATOM 560 C CA . VAL A 1 85 ? -29.127 11.605 -18.447 1.00 28.98 85 VAL A CA 1
ATOM 561 C C . VAL A 1 85 ? -27.860 11.443 -17.594 1.00 28.98 85 VAL A C 1
ATOM 563 O O . VAL A 1 85 ? -26.957 10.662 -17.904 1.00 28.98 85 VAL A O 1
ATOM 566 N N . ALA A 1 86 ? -27.857 12.121 -16.446 1.00 34.25 86 ALA A N 1
ATOM 567 C CA . ALA A 1 86 ? -26.883 11.906 -15.390 1.00 34.25 86 ALA A CA 1
ATOM 568 C C . ALA A 1 86 ? -27.112 10.552 -14.695 1.00 34.25 86 ALA A C 1
ATOM 570 O O . ALA A 1 86 ? -28.193 10.287 -14.187 1.00 34.25 86 ALA A O 1
ATOM 571 N N . GLY A 1 87 ? -26.063 9.733 -14.637 1.00 31.09 87 GLY A N 1
ATOM 572 C CA . GLY A 1 87 ? -25.880 8.696 -13.620 1.00 31.09 87 GLY A CA 1
ATOM 573 C C . GLY A 1 87 ? -24.594 9.000 -12.848 1.00 31.09 87 GLY A C 1
ATOM 574 O O . GLY A 1 87 ? -23.702 9.666 -13.393 1.00 31.09 87 GLY A O 1
ATOM 575 N N . GLY A 1 88 ? -24.496 8.555 -11.593 1.00 40.12 88 GLY A N 1
ATOM 576 C CA . GLY A 1 88 ? -23.406 8.883 -10.667 1.00 40.12 88 GLY A CA 1
ATOM 577 C C . GLY A 1 88 ? -22.018 8.459 -11.163 1.00 40.12 88 GLY A C 1
ATOM 578 O O . GLY A 1 88 ? -21.520 7.384 -10.844 1.00 40.12 88 GLY A O 1
ATOM 579 N N . ARG A 1 89 ? -21.348 9.307 -11.955 1.00 56.19 89 ARG A N 1
ATOM 580 C CA . ARG A 1 89 ? -20.006 9.005 -12.477 1.00 56.19 89 ARG A CA 1
ATOM 581 C C . ARG A 1 89 ? -18.985 8.986 -11.341 1.00 56.19 89 ARG A C 1
ATOM 583 O O . ARG A 1 89 ? -18.828 9.997 -10.650 1.00 56.19 89 ARG A O 1
ATOM 590 N N . CYS A 1 90 ? -18.219 7.894 -11.240 1.00 67.38 90 CYS A N 1
ATOM 591 C CA . CYS A 1 90 ? -16.989 7.860 -10.448 1.00 67.38 90 CYS A CA 1
ATOM 592 C C . CYS A 1 90 ? -16.103 9.075 -10.779 1.00 67.38 90 CYS A C 1
ATOM 594 O O . CYS A 1 90 ? -15.864 9.388 -11.948 1.00 67.38 90 CYS A O 1
ATOM 596 N N . GLN A 1 91 ? -15.588 9.729 -9.735 1.00 66.12 91 GLN A N 1
ATOM 597 C CA . GLN A 1 91 ? -14.739 10.923 -9.836 1.00 66.12 91 GLN A CA 1
ATOM 598 C C . GLN A 1 91 ? -13.440 10.828 -9.014 1.00 66.12 91 GLN A C 1
ATOM 600 O O . GLN A 1 91 ? -12.521 11.616 -9.235 1.00 66.12 91 GLN A O 1
ATOM 605 N N . SER A 1 92 ? -13.319 9.859 -8.100 1.00 70.44 92 SER A N 1
ATOM 606 C CA . SER A 1 92 ? -12.117 9.624 -7.285 1.00 70.44 92 SER A CA 1
ATOM 607 C C . SER A 1 92 ? -11.852 8.130 -7.122 1.00 70.44 92 SER A C 1
ATOM 609 O O . SER A 1 92 ? -12.759 7.323 -7.313 1.00 70.44 92 SER A O 1
ATOM 611 N N . LEU A 1 93 ? -10.649 7.743 -6.690 1.00 73.75 93 LEU A N 1
ATOM 612 C CA . LEU A 1 93 ? -10.347 6.329 -6.421 1.00 73.75 93 LEU A CA 1
ATOM 613 C C . LEU A 1 93 ? -11.106 5.711 -5.236 1.00 73.75 93 LEU A C 1
ATOM 615 O O . LEU A 1 93 ? -11.029 4.500 -5.058 1.00 73.75 93 LEU A O 1
ATOM 619 N N . PHE A 1 94 ? -11.832 6.504 -4.446 1.00 72.12 94 PHE A N 1
ATOM 620 C CA . PHE A 1 94 ? -12.702 5.999 -3.375 1.00 72.12 94 PHE A CA 1
ATOM 621 C C . PHE A 1 94 ? -14.145 5.771 -3.839 1.00 72.12 94 PHE A C 1
ATOM 623 O O . PHE A 1 94 ? -14.887 5.057 -3.179 1.00 72.12 94 PHE A O 1
ATOM 630 N N . THR A 1 95 ? -14.529 6.352 -4.981 1.00 73.00 95 THR A N 1
ATOM 631 C CA . THR A 1 95 ? -15.827 6.140 -5.645 1.00 73.00 95 THR A CA 1
ATOM 632 C C . THR A 1 95 ? -15.688 5.346 -6.948 1.00 73.00 95 THR A C 1
ATOM 634 O O . THR A 1 95 ? -16.598 5.321 -7.769 1.00 73.00 95 THR A O 1
ATOM 637 N N . CYS A 1 96 ? -14.536 4.700 -7.144 1.00 77.75 96 CYS A N 1
ATOM 638 C CA . CYS A 1 96 ? -14.234 3.826 -8.272 1.00 77.75 96 CYS A CA 1
ATOM 639 C C . CYS A 1 96 ? -13.848 2.425 -7.786 1.00 77.75 96 CYS A C 1
ATOM 641 O O . CYS A 1 96 ? -13.283 2.292 -6.698 1.00 77.75 96 CYS A O 1
ATOM 643 N N . PRO A 1 97 ? -13.991 1.410 -8.656 1.00 81.81 97 PRO A N 1
ATOM 644 C CA . PRO A 1 97 ? -13.223 0.173 -8.577 1.00 81.81 97 PRO A CA 1
ATOM 645 C C . PRO A 1 97 ? -11.737 0.427 -8.279 1.00 81.81 97 PRO A C 1
ATOM 647 O O . PRO A 1 97 ? -11.094 1.256 -8.932 1.00 81.81 97 PRO A O 1
ATOM 650 N N . SER A 1 98 ? -11.169 -0.296 -7.318 1.00 88.25 98 SER A N 1
ATOM 651 C CA . SER A 1 98 ? -9.807 -0.047 -6.839 1.00 88.25 98 SER A CA 1
ATOM 652 C C . SER A 1 98 ? -8.770 -0.610 -7.818 1.00 88.25 98 SER A C 1
ATOM 654 O O . SER A 1 98 ? -8.821 -1.800 -8.148 1.00 88.25 98 SER A O 1
ATOM 656 N N . PRO A 1 99 ? -7.765 0.177 -8.258 1.00 91.00 99 PRO A N 1
ATOM 657 C CA . PRO A 1 99 ? -6.741 -0.311 -9.179 1.00 91.00 99 PRO A CA 1
ATOM 658 C C . PRO A 1 99 ? -5.906 -1.446 -8.571 1.00 91.00 99 PRO A C 1
ATOM 660 O O . PRO A 1 99 ? -5.476 -2.328 -9.308 1.00 91.00 99 PRO A O 1
ATOM 663 N N . LEU A 1 100 ? -5.713 -1.472 -7.244 1.00 93.19 100 LEU A N 1
ATOM 664 C CA . LEU A 1 100 ? -5.015 -2.564 -6.554 1.00 93.19 100 LEU A CA 1
ATOM 665 C C . LEU A 1 100 ? -5.854 -3.850 -6.517 1.00 93.19 100 LEU A C 1
ATOM 667 O O . LEU A 1 100 ? -5.318 -4.929 -6.765 1.00 93.19 100 LEU A O 1
ATOM 671 N N . ILE A 1 101 ? -7.165 -3.745 -6.270 1.00 90.69 101 ILE A N 1
ATOM 672 C CA . ILE A 1 101 ? -8.067 -4.908 -6.291 1.00 90.69 101 ILE A CA 1
ATOM 673 C C . ILE A 1 101 ? -8.152 -5.479 -7.709 1.00 90.69 101 ILE A C 1
ATOM 675 O O . ILE A 1 101 ? -7.969 -6.682 -7.901 1.00 90.69 101 ILE A O 1
ATOM 679 N N . GLN A 1 102 ? -8.343 -4.619 -8.716 1.00 87.38 102 GLN A N 1
ATOM 680 C CA . GLN A 1 102 ? -8.326 -5.043 -10.114 1.00 87.38 102 GLN A CA 1
ATOM 681 C C . GLN A 1 102 ? -6.986 -5.684 -10.499 1.00 87.38 102 GLN A C 1
ATOM 683 O O . GLN A 1 102 ? -6.999 -6.727 -11.146 1.00 87.38 102 GLN A O 1
ATOM 688 N N . LEU A 1 103 ? -5.841 -5.131 -10.077 1.00 89.38 103 LEU A N 1
ATOM 689 C CA . LEU A 1 103 ? -4.523 -5.751 -10.282 1.00 89.38 103 LEU A CA 1
ATOM 690 C C . LEU A 1 103 ? -4.442 -7.158 -9.676 1.00 89.38 103 LEU A C 1
ATOM 692 O O . LEU A 1 103 ? -4.027 -8.085 -10.371 1.00 89.38 103 LEU A O 1
ATOM 696 N N . GLY A 1 104 ? -4.868 -7.327 -8.420 1.00 89.56 104 GLY A N 1
ATOM 697 C CA . GLY A 1 104 ? -4.884 -8.623 -7.736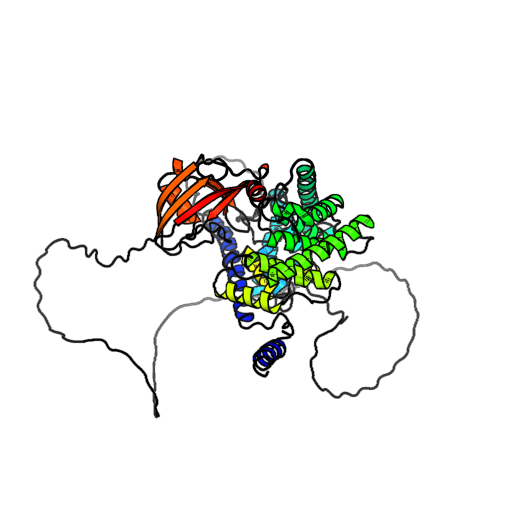 1.00 89.56 104 GLY A CA 1
ATOM 698 C C . GLY A 1 104 ? -5.727 -9.663 -8.477 1.00 89.56 104 GLY A C 1
ATOM 699 O O . GLY A 1 104 ? -5.230 -10.743 -8.793 1.00 89.56 104 GLY A O 1
ATOM 700 N N . LEU A 1 105 ? -6.966 -9.308 -8.836 1.00 86.38 105 LEU A N 1
ATOM 701 C CA . LEU A 1 105 ? -7.863 -10.165 -9.622 1.00 86.38 105 LEU A CA 1
ATOM 702 C C . LEU A 1 105 ? -7.248 -10.549 -10.978 1.00 86.38 105 LEU A C 1
ATOM 704 O O . LEU A 1 105 ? -7.248 -11.722 -11.347 1.00 86.38 105 LEU A O 1
ATOM 708 N N . SER A 1 106 ? -6.693 -9.572 -11.697 1.00 81.81 106 SER A N 1
ATOM 709 C CA . SER A 1 106 ? -6.209 -9.747 -13.074 1.00 81.81 106 SER A CA 1
ATOM 710 C C . SER A 1 106 ? -4.931 -10.576 -13.157 1.00 81.81 106 SER A C 1
ATOM 712 O O . SER A 1 106 ? -4.786 -11.394 -14.060 1.00 81.81 106 SER A O 1
ATOM 714 N N . LEU A 1 107 ? -3.994 -10.371 -12.227 1.00 83.00 107 LEU A N 1
ATOM 715 C CA . LEU A 1 107 ? -2.707 -11.071 -12.220 1.00 83.00 107 LEU A CA 1
ATOM 716 C C . LEU A 1 107 ? -2.827 -12.502 -11.684 1.00 83.00 107 LEU A C 1
ATOM 718 O O . LEU A 1 107 ? -2.138 -13.391 -12.189 1.00 83.00 107 LEU A O 1
ATOM 722 N N . ALA A 1 108 ? -3.729 -12.745 -10.729 1.00 75.94 108 ALA A N 1
ATOM 723 C CA . ALA A 1 108 ? -4.054 -14.094 -10.272 1.00 75.94 108 ALA A CA 1
ATOM 724 C C . ALA A 1 108 ? -4.732 -14.927 -11.376 1.00 75.94 108 ALA A C 1
ATOM 726 O O . ALA A 1 108 ? -4.372 -16.079 -11.592 1.00 75.94 108 ALA A O 1
ATOM 727 N N . GLN A 1 109 ? -5.651 -14.324 -12.142 1.00 68.56 109 GLN A N 1
ATOM 728 C CA . GLN A 1 109 ? -6.407 -14.999 -13.213 1.00 68.56 109 GLN A CA 1
ATOM 729 C C . GLN A 1 109 ? -5.658 -15.082 -14.560 1.00 68.56 109 GLN A C 1
ATOM 731 O O . GLN A 1 109 ? -6.182 -15.642 -15.526 1.00 68.56 109 GLN A O 1
ATOM 736 N N . ALA A 1 110 ? -4.418 -14.578 -14.642 1.00 54.88 110 ALA A N 1
ATOM 737 C CA . ALA A 1 110 ? -3.627 -14.432 -15.875 1.00 54.88 110 ALA A CA 1
ATOM 738 C C . ALA A 1 110 ? -3.165 -15.751 -16.551 1.00 54.88 110 ALA A C 1
ATOM 740 O O . ALA A 1 110 ? -2.239 -15.732 -17.364 1.00 54.88 110 ALA A O 1
ATOM 741 N N . GLY A 1 111 ? -3.773 -16.890 -16.208 1.00 44.56 111 GLY A N 1
ATOM 742 C CA . GLY A 1 111 ? -3.598 -18.185 -16.873 1.00 44.56 111 GLY A CA 1
ATOM 743 C C . GLY A 1 111 ? -4.878 -18.781 -17.476 1.00 44.56 111 GLY A C 1
ATOM 744 O O . GLY A 1 111 ? -4.765 -19.672 -18.311 1.00 44.56 111 GLY A O 1
ATOM 745 N N . GLU A 1 112 ? -6.071 -18.299 -17.099 1.00 40.88 112 GLU A N 1
ATOM 746 C CA . GLU A 1 112 ? -7.344 -18.979 -17.416 1.00 40.88 112 GLU A CA 1
ATOM 747 C C . GLU A 1 112 ? -8.314 -18.148 -18.266 1.00 40.88 112 GLU A C 1
ATOM 749 O O . GLU A 1 112 ? -9.036 -18.709 -19.090 1.00 40.88 112 GLU A O 1
ATOM 754 N N . THR A 1 113 ? -8.334 -16.818 -18.119 1.00 42.81 113 THR A N 1
ATOM 755 C CA . THR A 1 113 ? -9.277 -15.957 -18.854 1.00 42.81 113 THR A CA 1
ATOM 756 C C . THR A 1 113 ? -8.611 -14.732 -19.460 1.00 42.81 113 THR A C 1
ATOM 758 O O . THR A 1 113 ? -8.050 -13.882 -18.770 1.00 42.81 113 THR A O 1
ATOM 761 N N . CYS A 1 114 ? -8.730 -14.617 -20.779 1.00 46.56 114 CYS A N 1
ATOM 762 C CA . CYS A 1 114 ? -8.340 -13.445 -21.543 1.00 46.56 114 CYS A CA 1
ATOM 763 C C . CYS A 1 114 ? -9.383 -12.322 -21.396 1.00 46.56 114 CYS A C 1
ATOM 765 O O . CYS A 1 114 ? -10.531 -12.504 -21.795 1.00 46.56 114 CYS A O 1
ATOM 767 N N . TRP A 1 115 ? -8.948 -11.121 -20.985 1.00 48.66 115 TRP A N 1
ATOM 768 C CA . TRP A 1 115 ? -9.747 -9.877 -20.953 1.00 48.66 115 TRP A CA 1
ATOM 769 C C . TRP A 1 115 ? -10.618 -9.617 -22.200 1.00 48.66 115 TRP A C 1
ATOM 771 O O . TRP A 1 115 ? -11.602 -8.876 -22.140 1.00 48.66 115 TRP A O 1
ATOM 781 N N . ARG A 1 116 ? -10.216 -10.158 -23.354 1.00 43.78 116 ARG A N 1
ATOM 782 C CA . ARG A 1 116 ? -10.778 -9.902 -24.684 1.00 43.78 116 ARG A CA 1
ATOM 783 C C . ARG A 1 116 ? -11.719 -10.986 -25.217 1.00 43.78 116 ARG A C 1
ATOM 785 O O . ARG A 1 116 ? -12.525 -10.652 -26.080 1.00 43.78 116 ARG A O 1
ATOM 792 N N . ASP A 1 117 ? -11.638 -12.224 -24.726 1.00 40.25 117 ASP A N 1
ATOM 793 C CA . ASP A 1 117 ? -12.207 -13.387 -25.434 1.00 40.25 117 ASP A CA 1
ATOM 794 C C . ASP A 1 117 ? -13.573 -13.853 -24.894 1.00 40.25 117 ASP A C 1
ATOM 796 O O . ASP A 1 117 ? -14.175 -14.780 -25.428 1.00 40.25 117 ASP A O 1
ATOM 800 N N . GLY A 1 118 ? -14.128 -13.162 -23.892 1.00 45.47 118 GLY A N 1
ATOM 801 C CA . GLY A 1 118 ? -15.575 -13.162 -23.631 1.00 45.47 118 GLY A CA 1
ATOM 802 C C . GLY A 1 118 ? -16.176 -14.422 -22.996 1.00 45.47 118 GLY A C 1
ATOM 803 O O . GLY A 1 118 ? -17.374 -14.436 -22.725 1.00 45.47 118 GLY A O 1
ATOM 804 N N . SER A 1 119 ? -15.389 -15.468 -22.749 1.00 44.19 119 SER A N 1
ATOM 805 C CA . SER A 1 119 ? -15.884 -16.829 -22.494 1.00 44.19 119 SER A CA 1
ATOM 806 C C . SER A 1 119 ? -16.195 -17.172 -21.027 1.00 44.19 119 SER A C 1
ATOM 808 O O . SER A 1 119 ? -16.479 -18.330 -20.730 1.00 44.19 119 SER A O 1
ATOM 810 N N . GLY A 1 120 ? -16.164 -16.203 -20.102 1.00 44.47 120 GLY A N 1
ATOM 811 C CA . GLY A 1 120 ? -16.445 -16.425 -18.677 1.00 44.47 120 GLY A CA 1
ATOM 812 C C . GLY A 1 120 ? -17.369 -15.377 -18.047 1.00 44.47 120 GLY A C 1
ATOM 813 O O . GLY A 1 120 ? -17.234 -14.177 -18.287 1.00 44.47 120 GLY A O 1
ATOM 814 N N . ALA A 1 121 ? -18.277 -15.812 -17.167 1.00 37.19 121 ALA A N 1
ATOM 815 C CA . ALA A 1 121 ? -19.183 -14.909 -16.446 1.00 37.19 121 ALA A CA 1
ATOM 816 C C . ALA A 1 121 ? -18.438 -13.941 -15.498 1.00 37.19 121 ALA A C 1
ATOM 818 O O . ALA A 1 121 ? -18.787 -12.763 -15.425 1.00 37.19 121 ALA A O 1
ATOM 819 N N . GLY A 1 122 ? -17.368 -14.399 -14.832 1.00 48.78 122 GLY A N 1
ATOM 820 C CA . GLY A 1 122 ? -16.519 -13.542 -13.985 1.00 48.78 122 GLY A CA 1
ATOM 821 C C . GLY A 1 122 ? -15.704 -12.499 -14.766 1.00 48.78 122 GLY A C 1
ATOM 822 O O . GLY A 1 122 ? -15.402 -11.424 -14.254 1.00 48.78 122 GLY A O 1
ATOM 823 N N . ASP A 1 123 ? -15.417 -12.787 -16.033 1.00 61.97 123 ASP A N 1
ATOM 824 C CA . ASP A 1 123 ? -14.652 -11.940 -16.951 1.00 61.97 123 ASP A CA 1
ATOM 825 C C . ASP A 1 123 ? -15.529 -10.795 -17.522 1.00 61.97 123 ASP A C 1
ATOM 827 O O . ASP A 1 123 ? -15.053 -9.690 -17.783 1.00 61.97 123 ASP A O 1
ATOM 831 N N . ALA A 1 124 ? -16.856 -10.979 -17.601 1.00 67.19 124 ALA A N 1
ATOM 832 C CA . ALA A 1 124 ? -17.791 -9.892 -17.917 1.00 67.19 124 ALA A CA 1
ATOM 833 C C . ALA A 1 124 ? -17.835 -8.793 -16.835 1.00 67.19 124 ALA A C 1
ATOM 835 O O . ALA A 1 124 ? -17.878 -7.609 -17.175 1.00 67.19 124 ALA A O 1
ATOM 836 N N . ASP A 1 125 ? -17.801 -9.160 -15.551 1.00 70.62 125 ASP A N 1
ATOM 837 C CA . ASP A 1 125 ? -17.841 -8.191 -14.450 1.00 70.62 125 ASP A CA 1
ATOM 838 C C . ASP A 1 125 ? -16.524 -7.417 -14.312 1.00 70.62 125 ASP A C 1
ATOM 840 O O . ASP A 1 125 ? -16.525 -6.185 -14.263 1.00 70.62 125 ASP A O 1
ATOM 844 N N . LEU A 1 126 ? -15.389 -8.122 -14.376 1.00 71.19 126 LEU A N 1
ATOM 845 C CA . LEU A 1 126 ? -14.065 -7.499 -14.371 1.00 71.19 126 LEU A CA 1
ATOM 846 C C . LEU A 1 126 ? -13.892 -6.530 -15.559 1.00 71.19 126 LEU A C 1
ATOM 848 O O . LEU A 1 126 ? -13.392 -5.419 -15.377 1.00 71.19 126 LEU A O 1
ATOM 852 N N . ARG A 1 127 ? -14.396 -6.877 -16.756 1.00 74.88 127 ARG A N 1
ATOM 853 C CA . ARG A 1 127 ? -14.461 -5.953 -17.906 1.00 74.88 127 ARG A CA 1
ATOM 854 C C . ARG A 1 127 ? -15.300 -4.703 -17.643 1.00 74.88 127 ARG A C 1
ATOM 856 O O . ARG A 1 127 ? -14.871 -3.614 -18.027 1.00 74.88 127 ARG A O 1
ATOM 863 N N . ARG A 1 128 ? -16.486 -4.828 -17.029 1.00 79.94 128 ARG A N 1
ATOM 864 C CA . ARG A 1 128 ? -17.335 -3.665 -16.695 1.00 79.94 128 ARG A CA 1
ATOM 865 C C . ARG A 1 128 ? -16.598 -2.707 -15.759 1.00 79.94 128 ARG A C 1
ATOM 867 O O . ARG A 1 128 ? -16.536 -1.515 -16.049 1.00 79.94 128 ARG A O 1
ATOM 874 N N . ARG A 1 129 ? -15.960 -3.239 -14.712 1.00 78.88 129 ARG A N 1
ATOM 875 C CA . ARG A 1 129 ? -15.134 -2.482 -13.750 1.00 78.88 129 ARG A CA 1
ATOM 876 C C . ARG A 1 129 ? -13.939 -1.808 -14.409 1.00 78.88 129 ARG A C 1
ATOM 878 O O . ARG A 1 129 ? -13.687 -0.627 -14.171 1.00 78.88 129 ARG A O 1
ATOM 885 N N . HIS A 1 130 ? -13.245 -2.532 -15.288 1.00 80.56 130 HIS A N 1
ATOM 886 C CA . HIS A 1 130 ? -12.147 -1.974 -16.067 1.00 80.56 130 HIS A CA 1
ATOM 887 C C . HIS A 1 130 ? -12.628 -0.795 -16.922 1.00 80.56 130 HIS A C 1
ATOM 889 O O . HIS A 1 130 ? -12.010 0.268 -16.905 1.00 80.56 130 HIS A O 1
ATOM 895 N N . LYS A 1 131 ? -13.752 -0.952 -17.635 1.00 83.56 131 LYS A N 1
ATOM 896 C CA . LYS A 1 131 ? -14.348 0.122 -18.441 1.00 83.56 131 LYS A CA 1
ATOM 897 C C . LYS A 1 131 ? -14.743 1.326 -17.578 1.00 83.56 131 LYS A C 1
ATOM 899 O O . LYS A 1 131 ? -14.402 2.442 -17.946 1.00 83.56 131 LYS A O 1
ATOM 904 N N . ALA A 1 132 ? -15.393 1.113 -16.433 1.00 84.69 132 ALA A N 1
ATOM 905 C CA . ALA A 1 132 ? -15.800 2.188 -15.527 1.00 84.69 132 ALA A CA 1
ATOM 906 C C . ALA A 1 132 ? -14.599 3.016 -15.029 1.00 84.69 132 ALA A C 1
ATOM 908 O O . ALA A 1 132 ? -14.589 4.238 -15.178 1.00 84.69 132 ALA A O 1
ATOM 909 N N . LEU A 1 133 ? -13.543 2.357 -14.532 1.00 86.88 133 LEU A N 1
ATOM 910 C CA . LEU A 1 133 ? -12.316 3.040 -14.098 1.00 86.88 133 LEU A CA 1
ATOM 911 C C . LEU A 1 133 ? -11.579 3.715 -15.271 1.00 86.88 133 LEU A C 1
ATOM 913 O O . LEU A 1 133 ? -11.004 4.791 -15.106 1.00 86.88 133 LEU A O 1
ATOM 917 N N . ARG A 1 134 ? -11.616 3.123 -16.473 1.00 89.00 134 ARG A N 1
ATOM 918 C CA . ARG A 1 134 ? -11.032 3.718 -17.686 1.00 89.00 134 ARG A CA 1
ATOM 919 C C . ARG A 1 134 ? -11.761 4.994 -18.103 1.00 89.00 134 ARG A C 1
ATOM 921 O O . ARG A 1 134 ? -11.103 5.976 -18.433 1.00 89.00 134 ARG A O 1
ATOM 928 N N . ASP A 1 135 ? -13.088 4.981 -18.095 1.00 88.44 135 ASP A N 1
ATOM 929 C CA . ASP A 1 135 ? -13.907 6.124 -18.499 1.00 88.44 135 ASP A CA 1
ATOM 930 C C . ASP A 1 135 ? -13.803 7.273 -17.475 1.00 88.44 135 ASP A C 1
ATOM 932 O O . ASP A 1 135 ? -13.773 8.439 -17.864 1.00 88.44 135 ASP A O 1
ATOM 936 N N . ALA A 1 136 ? -13.641 6.955 -16.183 1.00 89.56 136 ALA A N 1
ATOM 937 C CA . ALA A 1 136 ? -13.390 7.925 -15.110 1.00 89.56 136 ALA A CA 1
ATOM 938 C C . ALA A 1 136 ? -11.943 8.471 -15.060 1.00 89.56 136 ALA A C 1
ATOM 940 O O . ALA A 1 136 ? -11.671 9.460 -14.371 1.00 89.56 136 ALA A O 1
ATOM 941 N N . LEU A 1 137 ? -11.001 7.857 -15.790 1.00 91.38 137 LEU A N 1
ATOM 942 C CA . LEU A 1 137 ? -9.562 8.132 -15.699 1.00 91.38 137 LEU A CA 1
ATOM 943 C C . LEU A 1 137 ? -9.166 9.623 -15.822 1.00 91.38 137 LEU A C 1
ATOM 945 O O . LEU A 1 137 ? -8.272 10.026 -15.073 1.00 91.38 137 LEU A O 1
ATOM 949 N N . PRO A 1 138 ? -9.770 10.468 -16.692 1.00 91.12 138 PRO A N 1
ATOM 950 C CA . PRO A 1 138 ? -9.417 11.888 -16.760 1.00 91.12 138 PRO A CA 1
ATOM 951 C C . PRO A 1 138 ? -9.658 12.628 -15.436 1.00 91.12 138 PRO A C 1
ATOM 953 O O . PRO A 1 138 ? -8.760 13.312 -14.946 1.00 91.12 138 PRO A O 1
ATOM 956 N N . GLY A 1 139 ? -10.834 12.440 -14.824 1.00 89.38 139 GLY A N 1
ATOM 957 C CA . GLY A 1 139 ? -11.193 13.064 -13.546 1.00 89.38 139 GLY A CA 1
ATOM 958 C C . GLY A 1 139 ? -10.356 12.519 -12.390 1.00 89.38 139 GLY A C 1
ATOM 959 O O . GLY A 1 139 ? -9.767 13.287 -11.628 1.00 89.38 139 GLY A O 1
ATOM 960 N N . VAL A 1 140 ? -10.199 11.194 -12.331 1.00 90.31 140 VAL A N 1
ATOM 961 C CA . VAL A 1 140 ? -9.394 10.521 -11.303 1.00 90.31 140 VAL A CA 1
ATOM 962 C C . VAL A 1 140 ? -7.935 11.002 -11.321 1.00 90.31 140 VAL A C 1
ATOM 964 O O . VAL A 1 140 ? -7.376 11.317 -10.275 1.00 90.31 140 VAL A O 1
ATOM 967 N N . VAL A 1 141 ? -7.301 11.138 -12.491 1.00 91.69 141 VAL A N 1
ATOM 968 C CA . VAL A 1 141 ? -5.898 11.599 -12.590 1.00 91.69 141 VAL A CA 1
ATOM 969 C C . VAL A 1 141 ? -5.723 13.068 -12.182 1.00 91.69 141 VAL A C 1
ATOM 971 O O . VAL A 1 141 ? -4.629 13.458 -11.762 1.00 91.69 141 VAL A O 1
ATOM 974 N N . VAL A 1 142 ? -6.777 13.885 -12.283 1.00 90.75 142 VAL A N 1
ATOM 975 C CA . VAL A 1 142 ? -6.791 15.257 -11.753 1.00 90.75 142 VAL A CA 1
ATOM 976 C C . VAL A 1 142 ? -6.952 15.246 -10.231 1.00 90.75 142 VAL A C 1
ATOM 978 O O . VAL A 1 142 ? -6.166 15.910 -9.554 1.00 90.75 142 VAL A O 1
ATOM 981 N N . SER A 1 143 ? -7.891 14.456 -9.700 1.00 88.69 143 SER A N 1
ATOM 982 C CA . SER A 1 143 ? -8.129 14.293 -8.257 1.00 88.69 143 SER A CA 1
ATOM 983 C C . SER A 1 143 ? -6.878 13.793 -7.520 1.00 88.69 143 SER A C 1
ATOM 985 O O . SER A 1 143 ? -6.402 14.404 -6.563 1.00 88.69 143 SER A O 1
ATOM 987 N N . GLU A 1 144 ? -6.242 12.741 -8.042 1.00 90.56 144 GLU A N 1
ATOM 988 C CA . GLU A 1 144 ? -5.086 12.098 -7.408 1.00 90.56 144 GLU A CA 1
ATOM 989 C C . GLU A 1 144 ? -3.733 12.744 -7.779 1.00 90.56 144 GLU A C 1
ATOM 991 O O . GLU A 1 144 ? -2.675 12.185 -7.485 1.00 90.56 144 GLU A O 1
ATOM 996 N N . ARG A 1 145 ? -3.719 13.932 -8.408 1.00 88.50 145 ARG A N 1
ATOM 997 C CA . ARG A 1 145 ? -2.510 14.575 -8.976 1.00 88.50 145 ARG A CA 1
ATOM 998 C C . ARG A 1 145 ? -1.341 14.741 -7.990 1.00 88.50 145 ARG A C 1
ATOM 1000 O O . ARG A 1 145 ? -0.192 14.797 -8.428 1.00 88.50 145 ARG A O 1
ATOM 1007 N N . GLY A 1 146 ? -1.621 14.850 -6.691 1.00 89.62 146 GLY A N 1
ATOM 1008 C CA . GLY A 1 146 ? -0.623 14.972 -5.620 1.00 89.62 146 GLY A CA 1
ATOM 1009 C C . GLY A 1 146 ? -0.276 13.667 -4.891 1.00 89.62 146 GLY A C 1
ATOM 1010 O O . GLY A 1 146 ? 0.475 13.716 -3.924 1.00 89.62 146 GLY A O 1
ATOM 1011 N N . ARG A 1 147 ? -0.829 12.517 -5.299 1.00 92.69 147 ARG A N 1
ATOM 1012 C CA . ARG A 1 147 ? -0.773 11.251 -4.547 1.00 92.69 147 ARG A CA 1
ATOM 1013 C C . ARG A 1 147 ? 0.008 10.187 -5.336 1.00 92.69 147 ARG A C 1
ATOM 1015 O O . ARG A 1 147 ? -0.593 9.411 -6.084 1.00 92.69 147 ARG A O 1
ATOM 1022 N N . PRO A 1 148 ? 1.348 10.130 -5.193 1.00 95.25 148 PRO A N 1
ATOM 1023 C CA . PRO A 1 148 ? 2.207 9.327 -6.066 1.00 95.25 148 PRO A CA 1
ATOM 1024 C C . PRO A 1 148 ? 1.879 7.827 -6.009 1.00 95.25 148 PRO A C 1
ATOM 1026 O O . PRO A 1 148 ? 1.739 7.205 -7.056 1.00 95.25 148 PRO A O 1
ATOM 1029 N N . GLY A 1 149 ? 1.629 7.261 -4.821 1.00 94.38 149 GLY A N 1
ATOM 1030 C CA . GLY A 1 149 ? 1.263 5.843 -4.681 1.00 94.38 149 GLY A CA 1
ATOM 1031 C C . GLY A 1 149 ? -0.024 5.446 -5.423 1.00 94.38 149 GLY A C 1
ATOM 1032 O O . GLY A 1 149 ? -0.083 4.378 -6.025 1.00 94.38 149 GLY A O 1
ATOM 1033 N N . LEU A 1 150 ? -1.035 6.320 -5.458 1.00 94.31 150 LEU A N 1
ATOM 1034 C CA . LEU A 1 150 ? -2.296 6.055 -6.162 1.00 94.31 150 LEU A CA 1
ATOM 1035 C C . LEU A 1 150 ? -2.149 6.179 -7.685 1.00 94.31 150 LEU A C 1
ATOM 1037 O O . LEU A 1 150 ? -2.625 5.321 -8.429 1.00 94.31 150 LEU A O 1
ATOM 1041 N N . LEU A 1 151 ? -1.415 7.193 -8.153 1.00 96.44 151 LEU A N 1
ATOM 1042 C CA . LEU A 1 151 ? -1.042 7.325 -9.565 1.00 96.44 151 LEU A CA 1
ATOM 1043 C C . LEU A 1 151 ? -0.170 6.148 -10.040 1.00 96.44 151 LEU A C 1
ATOM 1045 O O . LEU A 1 151 ? -0.292 5.714 -11.186 1.00 96.44 151 LEU A O 1
ATOM 1049 N N . ALA A 1 152 ? 0.675 5.599 -9.163 1.00 97.62 152 ALA A N 1
ATOM 1050 C CA . ALA A 1 152 ? 1.489 4.421 -9.437 1.00 97.62 152 ALA A CA 1
ATOM 1051 C C . ALA A 1 152 ? 0.643 3.145 -9.589 1.00 97.62 152 ALA A C 1
ATOM 1053 O O . ALA A 1 152 ? 0.885 2.379 -10.525 1.00 97.62 152 ALA A O 1
ATOM 1054 N N . LEU A 1 153 ? -0.373 2.943 -8.740 1.00 96.31 153 LEU A N 1
ATOM 1055 C CA . LEU A 1 153 ? -1.332 1.837 -8.874 1.00 96.31 153 LEU A CA 1
ATOM 1056 C C . LEU A 1 153 ? -2.169 1.951 -10.153 1.00 96.31 153 LEU A C 1
ATOM 1058 O O . LEU A 1 153 ? -2.299 0.967 -10.874 1.00 96.31 153 LEU A O 1
ATOM 1062 N N . LEU A 1 154 ? -2.679 3.144 -10.480 1.00 94.75 154 LEU A N 1
ATOM 1063 C CA . LEU A 1 154 ? -3.382 3.402 -11.746 1.00 94.75 154 LEU A CA 1
ATOM 1064 C C . LEU A 1 154 ? -2.523 3.052 -12.965 1.00 94.75 154 LEU A C 1
ATOM 1066 O O . LEU A 1 154 ? -2.997 2.432 -13.915 1.00 94.75 154 LEU A O 1
ATOM 1070 N N . LEU A 1 155 ? -1.248 3.439 -12.937 1.00 95.56 155 LEU A N 1
ATOM 1071 C CA . LEU A 1 155 ? -0.316 3.177 -14.024 1.00 95.56 155 LEU A CA 1
ATOM 1072 C C . LEU A 1 155 ? 0.018 1.674 -14.149 1.00 95.56 155 LEU A C 1
ATOM 1074 O O . LEU A 1 155 ? 0.024 1.156 -15.267 1.00 95.56 155 LEU A O 1
ATOM 1078 N N . LEU A 1 156 ? 0.202 0.955 -13.033 1.00 95.19 156 LEU A N 1
ATOM 1079 C CA . LEU A 1 156 ? 0.354 -0.510 -13.024 1.00 95.19 156 LEU A CA 1
ATOM 1080 C C . LEU A 1 156 ? -0.907 -1.216 -13.543 1.00 95.19 156 LEU A C 1
ATOM 1082 O O . LEU A 1 156 ? -0.807 -2.118 -14.371 1.00 95.19 156 LEU A O 1
ATOM 1086 N N . TRP A 1 157 ? -2.095 -0.783 -13.116 1.00 92.31 157 TRP A N 1
ATOM 1087 C CA . TRP A 1 157 ? -3.370 -1.334 -13.575 1.00 92.31 157 TRP A CA 1
ATOM 1088 C C . TRP A 1 157 ? -3.531 -1.185 -15.095 1.00 92.31 157 TRP A C 1
ATOM 1090 O O . TRP A 1 157 ? -3.784 -2.176 -15.785 1.00 92.31 157 TRP A O 1
ATOM 1100 N N . LEU A 1 158 ? -3.260 0.005 -15.646 1.00 90.25 158 LEU A N 1
ATOM 1101 C CA . LEU A 1 158 ? -3.245 0.230 -17.097 1.00 90.25 158 LEU A CA 1
ATOM 1102 C C . LEU A 1 158 ? -2.254 -0.699 -17.819 1.00 90.25 158 LEU A C 1
ATOM 1104 O O . LEU A 1 158 ? -2.589 -1.250 -18.869 1.00 90.25 158 LEU A O 1
ATOM 1108 N N . ARG A 1 159 ? -1.053 -0.916 -17.260 1.00 89.06 159 ARG A N 1
ATOM 1109 C CA . ARG A 1 159 ? -0.088 -1.882 -17.814 1.00 89.06 159 ARG A CA 1
ATOM 1110 C C . ARG A 1 159 ? -0.647 -3.303 -17.824 1.00 89.06 159 ARG A C 1
ATOM 1112 O O . ARG A 1 159 ? -0.553 -3.944 -18.868 1.00 89.06 159 ARG A O 1
ATOM 1119 N N . SER A 1 160 ? -1.290 -3.736 -16.737 1.00 86.44 160 SER A N 1
ATOM 1120 C CA . SER A 1 160 ? -1.861 -5.087 -16.606 1.00 86.44 160 SER A CA 1
ATOM 1121 C C . SER A 1 160 ? -3.038 -5.368 -17.548 1.00 86.44 160 SER A C 1
ATOM 1123 O O . SER A 1 160 ? -3.288 -6.514 -17.914 1.00 86.44 160 SER A O 1
ATOM 1125 N N . ALA A 1 161 ? -3.727 -4.317 -17.997 1.00 81.06 161 ALA A N 1
ATOM 1126 C CA . ALA A 1 161 ? -4.747 -4.386 -19.041 1.00 81.06 161 ALA A CA 1
ATOM 1127 C C . ALA A 1 161 ? -4.168 -4.329 -20.473 1.00 81.06 161 ALA A C 1
ATOM 1129 O O . ALA A 1 161 ? -4.910 -4.345 -21.455 1.00 81.06 161 ALA A O 1
ATOM 1130 N N . GLY A 1 162 ? -2.841 -4.238 -20.616 1.00 79.50 162 GLY A N 1
ATOM 1131 C CA . GLY A 1 162 ? -2.154 -4.169 -21.903 1.00 79.50 162 GLY A CA 1
ATOM 1132 C C . GLY A 1 162 ? -2.135 -2.788 -22.568 1.00 79.50 162 GLY A C 1
ATOM 1133 O O . GLY A 1 162 ? -1.819 -2.696 -23.758 1.00 79.50 162 GLY A O 1
ATOM 1134 N N . GLU A 1 163 ? -2.446 -1.708 -21.845 1.00 83.38 163 GLU A N 1
ATOM 1135 C CA . GLU A 1 163 ? -2.428 -0.356 -22.411 1.00 83.38 163 GLU A CA 1
ATOM 1136 C C . GLU A 1 163 ? -1.006 0.150 -22.698 1.00 83.38 163 GLU A C 1
ATOM 1138 O O . GLU A 1 163 ? -0.043 -0.083 -21.956 1.00 83.38 163 GLU A O 1
ATOM 1143 N N . ARG A 1 164 ? -0.877 0.930 -23.779 1.00 82.81 164 ARG A N 1
ATOM 1144 C CA . ARG A 1 164 ? 0.367 1.625 -24.146 1.00 82.81 164 ARG A CA 1
ATOM 1145 C C . ARG A 1 164 ? 0.477 2.956 -23.407 1.00 82.81 164 ARG A C 1
ATOM 1147 O O . ARG A 1 164 ? 0.258 4.025 -23.971 1.00 82.81 164 ARG A O 1
ATOM 1154 N N . VAL A 1 165 ? 0.850 2.880 -22.135 1.00 88.31 165 VAL A N 1
ATOM 1155 C CA . VAL A 1 165 ? 0.940 4.051 -21.244 1.00 88.31 165 VAL A CA 1
ATOM 1156 C C . VAL A 1 165 ? 2.070 5.026 -21.599 1.00 88.31 165 VAL A C 1
ATOM 1158 O O . VAL A 1 165 ? 1.982 6.199 -21.249 1.00 88.31 165 VAL A O 1
ATOM 1161 N N . THR A 1 166 ? 3.109 4.585 -22.321 1.00 84.38 166 THR A N 1
ATOM 1162 C CA . THR A 1 166 ? 4.288 5.409 -22.666 1.00 84.38 166 THR A CA 1
ATOM 1163 C C . THR A 1 166 ? 3.945 6.652 -23.481 1.00 84.38 166 THR A C 1
ATOM 1165 O O . THR A 1 166 ? 4.608 7.678 -23.351 1.00 84.38 166 THR A O 1
ATOM 1168 N N . SER A 1 167 ? 2.892 6.580 -24.298 1.00 82.69 167 SER A N 1
ATOM 1169 C CA . SER A 1 167 ? 2.373 7.704 -25.075 1.00 82.69 167 SER A CA 1
ATOM 1170 C C . SER A 1 167 ? 1.178 8.404 -24.426 1.00 82.69 167 SER A C 1
ATOM 1172 O O . SER A 1 167 ? 0.635 9.310 -25.054 1.00 82.69 167 SER A O 1
ATOM 1174 N N . GLY A 1 168 ? 0.744 7.995 -23.231 1.00 87.56 168 GLY A N 1
ATOM 1175 C CA . GLY A 1 168 ? -0.569 8.317 -22.662 1.00 87.56 168 GLY A CA 1
ATOM 1176 C C . GLY A 1 168 ? -1.709 7.492 -23.279 1.00 87.56 168 GLY A C 1
ATOM 1177 O O . GLY A 1 168 ? -1.616 7.023 -24.417 1.00 87.56 168 GLY A O 1
ATOM 1178 N N . VAL A 1 169 ? -2.791 7.332 -22.518 1.00 88.94 169 VAL A N 1
ATOM 1179 C CA . VAL A 1 169 ? -3.979 6.531 -22.854 1.00 88.94 169 VAL A CA 1
ATOM 1180 C C . VAL A 1 169 ? -5.065 7.428 -23.449 1.00 88.94 169 VAL A C 1
ATOM 1182 O O . VAL A 1 169 ? -5.271 8.549 -22.986 1.00 88.94 169 VAL A O 1
ATOM 1185 N N . ARG A 1 170 ? -5.774 6.952 -24.480 1.00 90.12 170 ARG A N 1
ATOM 1186 C CA . ARG A 1 170 ? -6.959 7.646 -25.013 1.00 90.12 170 ARG A CA 1
ATOM 1187 C C . ARG A 1 170 ? -8.227 7.188 -24.295 1.00 90.12 170 ARG A C 1
ATOM 1189 O O . ARG A 1 170 ? -8.469 5.982 -24.185 1.00 90.12 170 ARG A O 1
ATOM 1196 N N . VAL A 1 171 ? -9.027 8.163 -23.869 1.00 88.25 171 VAL A N 1
ATOM 1197 C CA . VAL A 1 171 ? -10.345 7.991 -23.243 1.00 88.25 171 VAL A CA 1
ATOM 1198 C C . VAL A 1 171 ? -11.300 8.955 -23.944 1.00 88.25 171 VAL A C 1
ATOM 1200 O O . VAL A 1 171 ? -11.143 10.171 -23.855 1.00 88.25 171 VAL A O 1
ATOM 1203 N N . GLY A 1 172 ? -12.229 8.425 -24.742 1.00 86.12 172 GLY A N 1
ATOM 1204 C CA . GLY A 1 172 ? -13.040 9.240 -25.651 1.00 86.12 172 GLY A CA 1
ATOM 1205 C C . GLY A 1 172 ? -12.173 10.087 -26.596 1.00 86.12 172 GLY A C 1
ATOM 1206 O O . GLY A 1 172 ? -11.378 9.554 -27.373 1.00 86.12 172 GLY A O 1
ATOM 1207 N N . ARG A 1 173 ? -12.328 11.416 -26.524 1.00 85.56 173 ARG A N 1
ATOM 1208 C CA . ARG A 1 173 ? -11.507 12.396 -27.268 1.00 85.56 173 ARG A CA 1
ATOM 1209 C C . ARG A 1 173 ? -10.263 12.857 -26.502 1.00 85.56 173 ARG A C 1
ATOM 1211 O O . ARG A 1 173 ? -9.395 13.497 -27.092 1.00 85.56 173 ARG A O 1
ATOM 1218 N N . GLU A 1 174 ? -10.163 12.538 -25.217 1.00 87.81 174 GLU A N 1
ATOM 1219 C CA . GLU A 1 174 ? -9.087 12.993 -24.344 1.00 87.81 174 GLU A CA 1
ATOM 1220 C C . GLU A 1 174 ? -7.880 12.052 -24.356 1.00 87.81 174 GLU A C 1
ATOM 1222 O O . GLU A 1 174 ? -7.959 10.863 -24.686 1.00 87.81 174 GLU A O 1
ATOM 1227 N N . LYS A 1 175 ? -6.728 12.614 -23.986 1.00 92.19 175 LYS A N 1
ATOM 1228 C CA . LYS A 1 175 ? -5.451 11.913 -23.905 1.00 92.19 175 LYS A CA 1
ATOM 1229 C C . LYS A 1 175 ? -4.878 12.080 -22.499 1.00 92.19 175 LYS A C 1
ATOM 1231 O O . LYS A 1 175 ? -4.336 13.132 -22.172 1.00 92.19 175 LYS A O 1
ATOM 1236 N N . VAL A 1 176 ? -4.969 11.029 -21.693 1.00 93.44 176 VAL A N 1
ATOM 1237 C CA . VAL A 1 176 ? -4.565 11.033 -20.285 1.00 93.44 176 VAL A CA 1
ATOM 1238 C C . VAL A 1 176 ? -3.168 10.433 -20.132 1.00 93.44 176 VAL A C 1
ATOM 1240 O O . VAL A 1 176 ? -2.930 9.272 -20.461 1.00 93.44 176 VAL A O 1
ATOM 1243 N N . ASP A 1 177 ? -2.224 11.219 -19.618 1.00 93.88 177 ASP A N 1
ATOM 1244 C CA . ASP A 1 177 ? -0.852 10.778 -19.341 1.00 93.88 177 ASP A CA 1
ATOM 1245 C C . ASP A 1 177 ? -0.624 10.620 -17.829 1.00 93.88 177 ASP A C 1
ATOM 1247 O O . ASP A 1 177 ? -0.129 11.521 -17.141 1.00 93.88 177 ASP A O 1
ATOM 1251 N N . VAL A 1 178 ? -0.995 9.438 -17.322 1.00 95.38 178 VAL A N 1
ATOM 1252 C CA . VAL A 1 178 ? -0.787 9.038 -15.920 1.00 95.38 178 VAL A CA 1
ATOM 1253 C C . VAL A 1 178 ? 0.700 9.059 -15.560 1.00 95.38 178 VAL A C 1
ATOM 1255 O O . VAL A 1 178 ? 1.057 9.516 -14.479 1.00 95.38 178 VAL A O 1
ATOM 1258 N N . GLY A 1 179 ? 1.583 8.651 -16.480 1.00 95.44 179 GLY A N 1
ATOM 1259 C CA . GLY A 1 179 ? 3.030 8.630 -16.261 1.00 95.44 179 GLY A CA 1
ATOM 1260 C C . GLY A 1 179 ? 3.618 10.023 -16.021 1.00 95.44 179 GLY A C 1
ATOM 1261 O O . GLY A 1 179 ? 4.460 10.198 -15.142 1.00 95.44 179 GLY A O 1
ATOM 1262 N N . SER A 1 180 ? 3.151 11.041 -16.749 1.00 94.69 180 SER A N 1
ATOM 1263 C CA . SER A 1 180 ? 3.547 12.433 -16.505 1.00 94.69 180 SER A CA 1
ATOM 1264 C C . SER A 1 180 ? 2.944 13.010 -15.226 1.00 94.69 180 SER A C 1
ATOM 1266 O O . SER A 1 180 ? 3.605 13.815 -14.571 1.00 94.69 180 SER A O 1
ATOM 1268 N N . SER A 1 181 ? 1.729 12.616 -14.830 1.00 96.06 181 SER A N 1
ATOM 1269 C CA . SER A 1 181 ? 1.189 12.998 -13.514 1.00 96.06 181 SER A CA 1
ATOM 1270 C C . SER A 1 181 ? 1.975 12.357 -12.372 1.00 96.06 181 SER A C 1
ATOM 1272 O O . SER A 1 181 ? 2.366 13.068 -11.450 1.00 96.06 181 SER A O 1
ATOM 1274 N N . LEU A 1 182 ? 2.309 11.069 -12.483 1.00 97.94 182 LEU A N 1
ATOM 1275 C CA . LEU A 1 182 ? 3.132 10.352 -11.512 1.00 97.94 182 LEU A CA 1
ATOM 1276 C C . LEU A 1 182 ? 4.516 10.996 -11.354 1.00 97.94 182 LEU A C 1
ATOM 1278 O O . LEU A 1 182 ? 4.911 11.316 -10.237 1.00 97.94 182 LEU A O 1
ATOM 1282 N N . ARG A 1 183 ? 5.222 11.280 -12.461 1.00 97.12 183 ARG A N 1
ATOM 1283 C CA . ARG A 1 183 ? 6.523 11.977 -12.418 1.00 97.12 183 ARG A CA 1
ATOM 1284 C C . ARG A 1 183 ? 6.445 13.343 -11.730 1.00 97.12 183 ARG A C 1
ATOM 1286 O O . ARG A 1 183 ? 7.367 13.698 -11.007 1.00 97.12 183 ARG A O 1
ATOM 1293 N N . ARG A 1 184 ? 5.354 14.101 -11.909 1.00 96.88 184 ARG A N 1
ATOM 1294 C CA . ARG A 1 184 ? 5.150 15.384 -11.208 1.00 96.88 184 ARG A CA 1
ATOM 1295 C C . ARG A 1 184 ? 4.931 15.203 -9.705 1.00 96.88 184 ARG A C 1
ATOM 1297 O O . ARG A 1 184 ? 5.485 15.977 -8.935 1.00 96.88 184 ARG A O 1
ATOM 1304 N N . ALA A 1 185 ? 4.161 14.198 -9.289 1.00 97.12 185 ALA A N 1
ATOM 1305 C CA . ALA A 1 185 ? 3.967 13.888 -7.872 1.00 97.12 185 ALA A CA 1
ATOM 1306 C C . ALA A 1 185 ? 5.285 13.439 -7.206 1.00 97.12 185 ALA A C 1
ATOM 1308 O O . ALA A 1 185 ? 5.647 13.940 -6.145 1.00 97.12 185 ALA A O 1
ATOM 1309 N N . VAL A 1 186 ? 6.049 12.575 -7.880 1.00 97.69 186 VAL A N 1
ATOM 1310 C CA . VAL A 1 186 ? 7.380 12.118 -7.443 1.00 97.69 186 VAL A CA 1
ATOM 1311 C C . VAL A 1 186 ? 8.400 13.264 -7.379 1.00 97.69 186 VAL A C 1
ATOM 1313 O O . VAL A 1 186 ? 9.200 13.324 -6.449 1.00 97.69 186 VAL A O 1
ATOM 1316 N N . ASP A 1 187 ? 8.368 14.218 -8.311 1.00 97.06 187 ASP A N 1
ATOM 1317 C CA . ASP A 1 187 ? 9.228 15.405 -8.243 1.00 97.06 187 ASP A CA 1
ATOM 1318 C C . ASP A 1 187 ? 8.881 16.311 -7.044 1.00 97.06 187 ASP A C 1
ATOM 1320 O O . ASP A 1 187 ? 9.783 16.883 -6.431 1.00 97.06 187 ASP A O 1
ATOM 1324 N N . THR A 1 188 ? 7.607 16.401 -6.641 1.00 95.94 188 THR A N 1
ATOM 1325 C CA . THR A 1 188 ? 7.217 17.073 -5.388 1.00 95.94 188 THR A CA 1
ATOM 1326 C C . THR A 1 188 ? 7.812 16.367 -4.161 1.00 95.94 188 THR A C 1
ATOM 1328 O O . THR A 1 188 ? 8.401 17.044 -3.318 1.00 95.94 188 THR A O 1
ATOM 1331 N N . GLU A 1 189 ? 7.755 15.031 -4.093 1.00 94.44 189 GLU A N 1
ATOM 1332 C CA . GLU A 1 189 ? 8.403 14.231 -3.032 1.00 94.44 189 GLU A CA 1
ATOM 1333 C C . GLU A 1 189 ? 9.920 14.469 -2.977 1.00 94.44 189 GLU A C 1
ATOM 1335 O O . GLU A 1 189 ? 10.473 14.840 -1.941 1.00 94.44 189 GLU A O 1
ATOM 1340 N N . ARG A 1 190 ? 10.601 14.359 -4.125 1.00 95.62 190 ARG A N 1
ATOM 1341 C CA . ARG A 1 190 ? 12.041 14.631 -4.263 1.00 95.62 190 ARG A CA 1
ATOM 1342 C C . ARG A 1 190 ? 12.402 16.046 -3.797 1.00 95.62 190 ARG A C 1
ATOM 1344 O O . ARG A 1 190 ? 13.422 16.261 -3.146 1.00 95.62 190 ARG A O 1
ATOM 1351 N N . LYS A 1 191 ? 11.573 17.043 -4.126 1.00 95.38 191 LYS A N 1
ATOM 1352 C CA . LYS A 1 191 ? 11.763 18.444 -3.708 1.00 95.38 191 LYS A CA 1
ATOM 1353 C C . LYS A 1 191 ? 11.543 18.655 -2.210 1.00 95.38 191 LYS A C 1
ATOM 1355 O O . LYS A 1 191 ? 12.198 19.531 -1.642 1.00 95.38 191 LYS A O 1
ATOM 1360 N N . TRP A 1 192 ? 10.652 17.883 -1.595 1.00 92.06 192 TRP A N 1
ATOM 1361 C CA . TRP A 1 192 ? 10.381 17.904 -0.160 1.00 92.06 192 TRP A CA 1
ATOM 1362 C C . TRP A 1 192 ? 11.524 17.292 0.655 1.00 92.06 192 TRP A C 1
ATOM 1364 O O . TRP A 1 192 ? 11.998 17.925 1.603 1.00 92.06 192 TRP A O 1
ATOM 1374 N N . LEU A 1 193 ? 12.024 16.128 0.230 1.00 90.44 193 LEU A N 1
ATOM 1375 C CA . LEU A 1 193 ? 13.105 15.380 0.886 1.00 90.44 193 LEU A CA 1
ATOM 1376 C C . LEU A 1 193 ? 14.434 16.147 0.978 1.00 90.44 193 LEU A C 1
ATOM 1378 O O . LEU A 1 193 ? 15.235 15.894 1.867 1.00 90.44 193 LEU A O 1
ATOM 1382 N N . ARG A 1 194 ? 14.649 17.181 0.153 1.00 89.62 194 ARG A N 1
ATOM 1383 C CA . ARG A 1 194 ? 15.802 18.093 0.312 1.00 89.62 194 ARG A CA 1
ATOM 1384 C C . ARG A 1 194 ? 15.794 18.923 1.604 1.00 89.62 194 ARG A C 1
ATOM 1386 O O . ARG A 1 194 ? 16.762 19.636 1.854 1.00 89.62 194 ARG A O 1
ATOM 1393 N N . ARG A 1 195 ? 14.701 18.920 2.378 1.00 88.62 195 ARG A N 1
ATOM 1394 C CA . ARG A 1 195 ? 14.580 19.660 3.652 1.00 88.62 195 ARG A CA 1
ATOM 1395 C C . ARG A 1 195 ? 14.022 18.831 4.812 1.00 88.62 195 ARG A C 1
ATOM 1397 O O . ARG A 1 195 ? 13.995 19.330 5.931 1.00 88.62 195 ARG A O 1
ATOM 1404 N N . HIS A 1 196 ? 13.579 17.603 4.559 1.00 84.62 196 HIS A N 1
ATOM 1405 C CA . HIS A 1 196 ? 12.896 16.760 5.538 1.00 84.62 196 HIS A CA 1
ATOM 1406 C C . HIS A 1 196 ? 13.412 15.329 5.425 1.00 84.62 196 HIS A C 1
ATOM 1408 O O . HIS A 1 196 ? 13.630 14.844 4.320 1.00 84.62 196 HIS A O 1
ATOM 1414 N N . ALA A 1 197 ? 13.557 14.643 6.559 1.00 81.19 197 ALA A N 1
ATOM 1415 C CA . ALA A 1 197 ? 14.042 13.262 6.585 1.00 81.19 197 ALA A CA 1
ATOM 1416 C C . ALA A 1 197 ? 13.033 12.243 6.017 1.00 81.19 197 ALA A C 1
ATOM 1418 O O . ALA A 1 197 ? 13.423 11.134 5.674 1.00 81.19 197 ALA A O 1
ATOM 1419 N N . CYS A 1 198 ? 11.747 12.603 5.929 1.00 84.94 198 CYS A N 1
ATOM 1420 C CA . CYS A 1 198 ? 10.676 11.704 5.504 1.00 84.94 198 CYS A CA 1
ATOM 1421 C C . CYS A 1 198 ? 9.888 12.269 4.310 1.00 84.94 198 CYS A C 1
ATOM 1423 O O . CYS A 1 198 ? 9.709 13.491 4.234 1.00 84.94 198 CYS A O 1
ATOM 1425 N N . PRO A 1 199 ? 9.401 11.409 3.389 1.00 87.88 199 PRO A N 1
ATOM 1426 C CA . PRO A 1 199 ? 8.529 11.818 2.284 1.00 87.88 199 PRO A CA 1
ATOM 1427 C C . PRO A 1 199 ? 7.216 12.453 2.773 1.00 87.88 199 PRO A C 1
ATOM 1429 O O . PRO A 1 199 ? 6.808 12.234 3.912 1.00 87.88 199 PRO A O 1
ATOM 1432 N N . LEU A 1 200 ? 6.527 13.195 1.901 1.00 87.50 200 LEU A N 1
ATOM 1433 C CA . LEU A 1 200 ? 5.167 13.702 2.143 1.00 87.50 200 LEU A CA 1
ATOM 1434 C C . LEU A 1 200 ? 4.148 12.566 2.255 1.00 87.50 200 LEU A C 1
ATOM 1436 O O . LEU A 1 200 ? 3.212 12.659 3.045 1.00 87.50 200 LEU A O 1
ATOM 1440 N N . SER A 1 201 ? 4.310 11.517 1.443 1.00 89.06 201 SER A N 1
ATOM 1441 C CA . SER A 1 201 ? 3.524 10.286 1.535 1.00 89.06 201 SER A CA 1
ATOM 1442 C C . SER A 1 201 ? 4.255 9.220 2.356 1.00 89.06 201 SER A C 1
ATOM 1444 O O . SER A 1 201 ? 4.073 9.137 3.566 1.00 89.06 201 SER A O 1
ATOM 1446 N N . SER A 1 202 ? 5.073 8.382 1.719 1.00 90.06 202 SER A N 1
ATOM 1447 C CA . SER A 1 202 ? 5.912 7.382 2.388 1.00 90.06 202 SER A CA 1
ATOM 1448 C C . SER A 1 202 ? 6.985 6.832 1.448 1.00 90.06 202 SER A C 1
ATOM 1450 O O . SER A 1 202 ? 6.869 6.919 0.222 1.00 90.06 202 SER A O 1
ATOM 1452 N N . PHE A 1 203 ? 8.017 6.190 2.005 1.00 92.94 203 PHE A N 1
ATOM 1453 C CA . PHE A 1 203 ? 9.002 5.469 1.191 1.00 92.94 203 PHE A CA 1
ATOM 1454 C C . PHE A 1 203 ? 8.375 4.297 0.424 1.00 92.94 203 PHE A C 1
ATOM 1456 O O . PHE A 1 203 ? 8.797 4.021 -0.698 1.00 92.94 203 PHE A O 1
ATOM 1463 N N . TYR A 1 204 ? 7.320 3.666 0.956 1.00 94.25 204 TYR A N 1
ATOM 1464 C CA . TYR A 1 204 ? 6.523 2.676 0.226 1.00 94.25 204 TYR A CA 1
ATOM 1465 C C . TYR A 1 204 ? 5.896 3.282 -1.039 1.00 94.25 204 TYR A C 1
ATOM 1467 O O . TYR A 1 204 ? 6.039 2.722 -2.124 1.00 94.25 204 TYR A O 1
ATOM 1475 N N . ALA A 1 205 ? 5.256 4.453 -0.937 1.00 95.38 205 ALA A N 1
ATOM 1476 C CA . ALA A 1 205 ? 4.636 5.127 -2.079 1.00 95.38 205 ALA A CA 1
ATOM 1477 C C . ALA A 1 205 ? 5.671 5.620 -3.109 1.00 95.38 205 ALA A C 1
ATOM 1479 O O . ALA A 1 205 ? 5.436 5.514 -4.317 1.00 95.38 205 ALA A O 1
ATOM 1480 N N . LEU A 1 206 ? 6.833 6.104 -2.656 1.00 96.06 206 LEU A N 1
ATOM 1481 C CA . LEU A 1 206 ? 7.944 6.493 -3.531 1.00 96.06 206 LEU A CA 1
ATOM 1482 C C . LEU A 1 206 ? 8.543 5.278 -4.265 1.00 96.06 206 LEU A C 1
ATOM 1484 O O . LEU A 1 206 ? 8.736 5.323 -5.480 1.00 96.06 206 LEU A O 1
ATOM 1488 N N . SER A 1 207 ? 8.744 4.164 -3.556 1.00 97.62 207 SER A N 1
ATOM 1489 C CA . SER A 1 207 ? 9.214 2.893 -4.127 1.00 97.62 207 SER A CA 1
ATOM 1490 C C . SER A 1 207 ? 8.222 2.321 -5.141 1.00 97.62 207 SER A C 1
ATOM 1492 O O . SER A 1 207 ? 8.602 1.983 -6.260 1.00 97.62 207 SER A O 1
ATOM 1494 N N . LEU A 1 208 ? 6.929 2.294 -4.799 1.00 98.25 208 LEU A N 1
ATOM 1495 C CA . LEU A 1 208 ? 5.853 1.866 -5.695 1.00 98.25 208 LEU A CA 1
ATOM 1496 C C . LEU A 1 208 ? 5.793 2.733 -6.964 1.00 98.25 208 LEU A C 1
ATOM 1498 O O . LEU A 1 208 ? 5.523 2.227 -8.052 1.00 98.25 208 LEU A O 1
ATOM 1502 N N . SER A 1 209 ? 6.108 4.025 -6.849 1.00 98.38 209 SER A N 1
ATOM 1503 C CA . SER A 1 209 ? 6.209 4.936 -7.994 1.00 98.38 209 SER A CA 1
ATOM 1504 C C . SER A 1 209 ? 7.393 4.604 -8.903 1.00 98.38 209 SER A C 1
ATOM 1506 O O . SER A 1 209 ? 7.227 4.563 -10.123 1.00 98.38 209 SER A O 1
ATOM 1508 N N . ALA A 1 210 ? 8.567 4.315 -8.333 1.00 98.06 210 ALA A N 1
ATOM 1509 C CA . ALA A 1 210 ? 9.741 3.884 -9.092 1.00 98.06 210 ALA A CA 1
ATOM 1510 C C . ALA A 1 210 ? 9.504 2.531 -9.791 1.00 98.06 210 ALA A C 1
ATOM 1512 O O . ALA A 1 210 ? 9.785 2.402 -10.985 1.00 98.06 210 ALA A O 1
ATOM 1513 N N . LEU A 1 211 ? 8.895 1.562 -9.092 1.00 98.19 211 LEU A N 1
ATOM 1514 C CA . LEU A 1 211 ? 8.459 0.285 -9.664 1.00 98.19 211 LEU A CA 1
ATOM 1515 C C . LEU A 1 211 ? 7.484 0.499 -10.828 1.00 98.19 211 LEU A C 1
ATOM 1517 O O . LEU A 1 211 ? 7.698 -0.019 -11.920 1.00 98.19 211 LEU A O 1
ATOM 1521 N N . SER A 1 212 ? 6.435 1.294 -10.616 1.00 97.88 212 SER A N 1
ATOM 1522 C CA . SER A 1 212 ? 5.391 1.545 -11.612 1.00 97.88 212 SER A CA 1
ATOM 1523 C C . SER A 1 212 ? 5.932 2.214 -12.879 1.00 97.88 212 SER A C 1
ATOM 1525 O O . SER A 1 212 ? 5.605 1.788 -13.989 1.00 97.88 212 SER A O 1
ATOM 1527 N N . LEU A 1 213 ? 6.831 3.196 -12.743 1.00 96.88 213 LEU A N 1
ATOM 1528 C CA . LEU A 1 213 ? 7.545 3.791 -13.878 1.00 96.88 213 LEU A CA 1
ATOM 1529 C C . LEU A 1 213 ? 8.415 2.751 -14.603 1.00 96.88 213 LEU A C 1
ATOM 1531 O O . LEU A 1 213 ? 8.330 2.641 -15.827 1.00 96.88 213 LEU A O 1
ATOM 1535 N N . CYS A 1 214 ? 9.183 1.952 -13.858 1.00 95.69 214 CYS A N 1
ATOM 1536 C CA . CYS A 1 214 ? 10.055 0.910 -14.398 1.00 95.69 214 CYS A CA 1
ATOM 1537 C C . CYS A 1 214 ? 9.286 -0.147 -15.222 1.00 95.69 214 CYS A C 1
ATOM 1539 O O . CYS A 1 214 ? 9.596 -0.360 -16.395 1.00 95.69 214 CYS A O 1
ATOM 1541 N N . VAL A 1 215 ? 8.224 -0.726 -14.650 1.00 94.00 215 VAL A N 1
ATOM 1542 C CA . VAL A 1 215 ? 7.301 -1.702 -15.277 1.00 94.00 215 VAL A CA 1
ATOM 1543 C C . VAL A 1 215 ? 6.542 -1.094 -16.473 1.00 94.00 215 VAL A C 1
ATOM 1545 O O . VAL A 1 215 ? 6.129 -1.785 -17.412 1.00 94.00 215 VAL A O 1
ATOM 1548 N N . SER A 1 216 ? 6.385 0.230 -16.486 1.00 93.50 216 SER A N 1
ATOM 1549 C CA . SER A 1 216 ? 5.747 0.985 -17.574 1.00 93.50 216 SER A CA 1
ATOM 1550 C C . SER A 1 216 ? 6.664 1.345 -18.739 1.00 93.50 216 SER A C 1
ATOM 1552 O O . SER A 1 216 ? 6.261 2.098 -19.624 1.00 93.50 216 SER A O 1
ATOM 1554 N N . ASP A 1 217 ? 7.897 0.843 -18.726 1.00 91.44 217 ASP A N 1
ATOM 1555 C CA . ASP A 1 217 ? 8.990 1.239 -19.610 1.00 91.44 217 ASP A CA 1
ATOM 1556 C C . ASP A 1 217 ? 9.362 2.740 -19.561 1.00 91.44 217 ASP A C 1
ATOM 1558 O O . ASP A 1 217 ? 10.181 3.207 -20.354 1.00 91.44 217 ASP A O 1
ATOM 1562 N N . LEU A 1 218 ? 8.848 3.492 -18.585 1.00 92.06 218 LEU A N 1
ATOM 1563 C CA . LEU A 1 218 ? 9.112 4.920 -18.394 1.00 92.06 218 LEU A CA 1
ATOM 1564 C C . LEU A 1 218 ? 10.431 5.147 -17.628 1.00 92.06 218 LEU A C 1
ATOM 1566 O O . LEU A 1 218 ? 10.865 4.263 -16.889 1.00 92.06 218 LEU A O 1
ATOM 1570 N N . PRO A 1 219 ? 11.096 6.306 -17.790 1.00 91.38 219 PRO A N 1
ATOM 1571 C CA . PRO A 1 219 ? 12.307 6.613 -17.036 1.00 91.38 219 PRO A CA 1
ATOM 1572 C C . PRO A 1 219 ? 11.992 6.821 -15.549 1.00 91.38 219 PRO A C 1
ATOM 1574 O O . PRO A 1 219 ? 10.993 7.460 -15.200 1.00 91.38 219 PRO A O 1
ATOM 1577 N N . VAL A 1 220 ? 12.877 6.308 -14.693 1.00 95.44 220 VAL A N 1
ATOM 1578 C CA . VAL A 1 220 ? 12.943 6.627 -13.261 1.00 95.44 220 VAL A CA 1
ATOM 1579 C C . VAL A 1 220 ? 13.973 7.744 -13.090 1.00 95.44 220 VAL A C 1
ATOM 1581 O O . VAL A 1 220 ? 15.010 7.730 -13.748 1.00 95.44 220 VAL A O 1
ATOM 1584 N N . ASP A 1 221 ? 13.669 8.736 -12.256 1.00 95.25 221 ASP A N 1
ATOM 1585 C CA . ASP A 1 221 ? 14.571 9.861 -11.987 1.00 95.25 221 ASP A CA 1
ATOM 1586 C C . ASP A 1 221 ? 15.827 9.363 -11.227 1.00 95.25 221 ASP A C 1
ATOM 1588 O O . ASP A 1 221 ? 15.665 8.699 -10.196 1.00 95.25 221 ASP A O 1
ATOM 1592 N N . PRO A 1 222 ? 17.062 9.647 -11.695 1.00 96.12 222 PRO A N 1
ATOM 1593 C CA . PRO A 1 222 ? 18.289 9.235 -11.013 1.00 96.12 222 PRO A CA 1
ATOM 1594 C C . PRO A 1 222 ? 18.389 9.717 -9.560 1.00 96.12 222 PRO A C 1
ATOM 1596 O O . PRO A 1 222 ? 18.873 8.971 -8.712 1.00 96.12 222 PRO A O 1
ATOM 1599 N N . ASP A 1 223 ? 17.882 10.911 -9.239 1.00 96.00 223 ASP A N 1
ATOM 1600 C CA . ASP A 1 223 ? 17.878 11.412 -7.860 1.00 96.00 223 ASP A CA 1
ATOM 1601 C C . ASP A 1 223 ? 16.960 10.558 -6.976 1.00 96.00 223 ASP A C 1
ATOM 1603 O O . ASP A 1 223 ? 17.273 10.285 -5.821 1.00 96.00 223 ASP A O 1
ATOM 1607 N N . VAL A 1 224 ? 15.825 10.104 -7.518 1.00 96.50 224 VAL A N 1
ATOM 1608 C CA . VAL A 1 224 ? 14.881 9.229 -6.803 1.00 96.50 224 VAL A CA 1
ATOM 1609 C C . VAL A 1 224 ? 15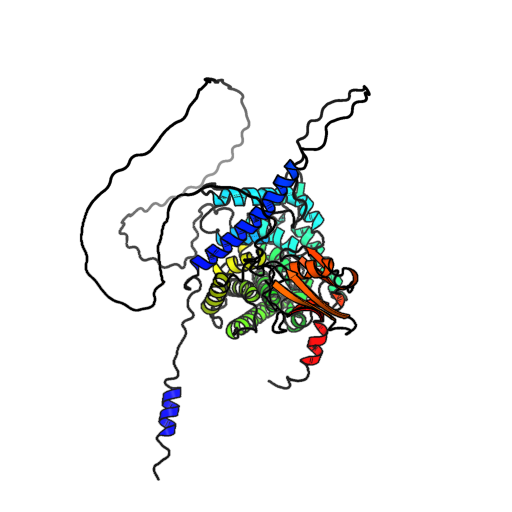.469 7.832 -6.625 1.00 96.50 224 VAL A C 1
ATOM 1611 O O . VAL A 1 224 ? 15.284 7.231 -5.571 1.00 96.50 224 VAL A O 1
ATOM 1614 N N . ALA A 1 225 ? 16.216 7.330 -7.612 1.00 96.38 225 ALA A N 1
ATOM 1615 C CA . ALA A 1 225 ? 16.970 6.089 -7.461 1.00 96.38 225 ALA A CA 1
ATOM 1616 C C . ALA A 1 225 ? 18.037 6.208 -6.355 1.00 96.38 225 ALA A C 1
ATOM 1618 O O . ALA A 1 225 ? 18.119 5.312 -5.520 1.00 96.38 225 ALA A O 1
ATOM 1619 N N . SER A 1 226 ? 18.780 7.324 -6.290 1.00 95.62 226 SER A N 1
ATOM 1620 C CA . SER A 1 226 ? 19.738 7.592 -5.202 1.00 95.62 226 SER A CA 1
ATOM 1621 C C . SER A 1 226 ? 19.047 7.642 -3.839 1.00 95.62 226 SER A C 1
ATOM 1623 O O . SER A 1 226 ? 19.436 6.908 -2.942 1.00 95.62 226 SER A O 1
ATOM 1625 N N . ILE A 1 227 ? 17.956 8.405 -3.709 1.00 94.88 227 ILE A N 1
ATOM 1626 C CA . ILE A 1 227 ? 17.166 8.500 -2.468 1.00 94.88 227 ILE A CA 1
ATOM 1627 C C . ILE A 1 227 ? 16.712 7.118 -1.972 1.00 94.88 227 ILE A C 1
ATOM 1629 O O . ILE A 1 227 ? 16.728 6.860 -0.771 1.00 94.88 227 ILE A O 1
ATOM 1633 N N . LEU A 1 228 ? 16.297 6.222 -2.875 1.00 95.62 228 LEU A N 1
ATOM 1634 C CA . LEU A 1 228 ? 15.881 4.864 -2.508 1.00 95.62 228 LEU A CA 1
ATOM 1635 C C . LEU A 1 228 ? 17.062 3.953 -2.133 1.00 95.62 228 LEU A C 1
ATOM 1637 O O . LEU A 1 228 ? 16.889 3.084 -1.280 1.00 95.62 228 LEU A O 1
ATOM 1641 N N . VAL A 1 229 ? 18.243 4.158 -2.727 1.00 95.44 229 VAL A N 1
ATOM 1642 C CA . VAL A 1 229 ? 19.495 3.503 -2.313 1.00 95.44 229 VAL A CA 1
ATOM 1643 C C . VAL A 1 229 ? 19.893 3.963 -0.911 1.00 95.44 229 VAL A C 1
ATOM 1645 O O . VAL A 1 229 ? 20.049 3.119 -0.031 1.00 95.44 229 VAL A O 1
ATOM 1648 N N . ASP A 1 230 ? 19.969 5.271 -0.672 1.00 91.25 230 ASP A N 1
ATOM 1649 C CA . ASP A 1 230 ? 20.360 5.850 0.617 1.00 91.25 230 ASP A CA 1
ATOM 1650 C C . ASP A 1 230 ? 19.399 5.392 1.735 1.00 91.25 230 ASP A C 1
ATOM 1652 O O . ASP A 1 230 ? 19.814 4.814 2.746 1.00 91.25 230 ASP A O 1
ATOM 1656 N N . ALA A 1 231 ? 18.087 5.510 1.497 1.00 84.94 231 ALA A N 1
ATOM 1657 C CA . ALA A 1 231 ? 17.064 5.116 2.464 1.00 84.94 231 ALA A CA 1
ATOM 1658 C C . ALA A 1 231 ? 17.023 3.605 2.753 1.00 84.94 231 ALA A C 1
ATOM 1660 O O . ALA A 1 231 ? 16.567 3.196 3.826 1.00 84.94 231 ALA A O 1
ATOM 1661 N N . SER A 1 232 ? 17.516 2.770 1.827 1.00 83.25 232 SER A N 1
ATOM 1662 C CA . SER A 1 232 ? 17.573 1.318 2.015 1.00 83.25 232 SER A CA 1
ATOM 1663 C C . SER A 1 232 ? 18.546 0.884 3.111 1.00 83.25 232 SER A C 1
ATOM 1665 O O . SER A 1 232 ? 18.407 -0.223 3.639 1.00 83.25 232 SER A O 1
ATOM 1667 N N . TRP A 1 233 ? 19.520 1.731 3.468 1.00 67.25 233 TRP A N 1
ATOM 1668 C CA . TRP A 1 233 ? 20.515 1.413 4.487 1.00 67.25 233 TRP A CA 1
ATOM 1669 C C . TRP A 1 233 ? 20.019 1.732 5.901 1.00 67.25 233 TRP A C 1
ATOM 1671 O O . TRP A 1 233 ? 20.026 0.811 6.724 1.00 67.25 233 TRP A O 1
ATOM 1681 N N . GLU A 1 234 ? 19.539 2.960 6.155 1.00 65.00 234 GLU A N 1
ATOM 1682 C CA . GLU A 1 234 ? 19.220 3.461 7.511 1.00 65.00 234 GLU A CA 1
ATOM 1683 C C . GLU A 1 234 ? 17.825 4.128 7.658 1.00 65.00 234 GLU A C 1
ATOM 1685 O O . GLU A 1 234 ? 17.124 3.864 8.642 1.00 65.00 234 GLU A O 1
ATOM 1690 N N . ASP A 1 235 ? 17.356 4.944 6.700 1.00 59.69 235 ASP A N 1
ATOM 1691 C CA . ASP A 1 235 ? 16.200 5.843 6.927 1.00 59.69 235 ASP A CA 1
ATOM 1692 C C . ASP A 1 235 ? 14.831 5.160 7.067 1.00 59.69 235 ASP A C 1
ATOM 1694 O O . ASP A 1 235 ? 13.940 5.705 7.730 1.00 59.69 235 ASP A O 1
ATOM 1698 N N . PHE A 1 236 ? 14.635 3.950 6.525 1.00 69.75 236 PHE A N 1
ATOM 1699 C CA . PHE A 1 236 ? 13.383 3.198 6.729 1.00 69.75 236 PHE A CA 1
ATOM 1700 C C . PHE A 1 236 ? 13.059 2.958 8.210 1.00 69.75 236 PHE A C 1
ATOM 1702 O O . PHE A 1 236 ? 11.904 2.717 8.561 1.00 69.75 236 PHE A O 1
ATOM 1709 N N . GLN A 1 237 ? 14.051 3.028 9.103 1.00 66.38 237 GLN A N 1
ATOM 1710 C CA . GLN A 1 237 ? 13.808 2.889 10.534 1.00 66.38 237 GLN A CA 1
ATOM 1711 C C . GLN A 1 237 ? 13.254 4.159 11.192 1.00 66.38 237 GLN A C 1
ATOM 1713 O O . GLN A 1 237 ? 12.579 4.045 12.220 1.00 66.38 237 GLN A O 1
ATOM 1718 N N . ARG A 1 238 ? 13.536 5.331 10.606 1.00 75.38 238 ARG A N 1
ATOM 1719 C CA . ARG A 1 238 ? 13.270 6.667 11.156 1.00 75.38 238 ARG A CA 1
ATOM 1720 C C . ARG A 1 238 ? 11.877 7.193 10.819 1.00 75.38 238 ARG A C 1
ATOM 1722 O O . ARG A 1 238 ? 11.290 7.909 11.632 1.00 75.38 238 ARG A O 1
ATOM 1729 N N . CYS A 1 239 ? 11.359 6.873 9.638 1.00 79.06 239 CYS A N 1
ATOM 1730 C CA . CYS A 1 239 ? 10.086 7.410 9.155 1.00 79.06 239 CYS A CA 1
ATOM 1731 C C . CYS A 1 239 ? 8.870 6.551 9.550 1.00 79.06 239 CYS A C 1
ATOM 1733 O O . CYS A 1 239 ? 9.017 5.345 9.751 1.00 79.06 239 CYS A O 1
ATOM 1735 N N . PRO A 1 240 ? 7.663 7.143 9.652 1.00 73.62 240 PRO A N 1
ATOM 1736 C CA . PRO A 1 240 ? 6.432 6.387 9.873 1.00 73.62 240 PRO A CA 1
ATOM 1737 C C . PRO A 1 240 ? 6.112 5.422 8.725 1.00 73.62 240 PRO A C 1
ATOM 1739 O O . PRO A 1 240 ? 6.374 5.717 7.558 1.00 73.62 240 PRO A O 1
ATOM 1742 N N . GLY A 1 241 ? 5.467 4.306 9.065 1.00 76.56 241 GLY A N 1
ATOM 1743 C CA . GLY A 1 241 ? 4.984 3.297 8.120 1.00 76.56 241 GLY A CA 1
ATOM 1744 C C . GLY A 1 241 ? 5.454 1.883 8.463 1.00 76.56 241 GLY A C 1
ATOM 1745 O O . GLY A 1 241 ? 6.313 1.691 9.324 1.00 76.56 241 GLY A O 1
ATOM 1746 N N . ASP A 1 242 ? 4.889 0.886 7.778 1.00 80.56 242 ASP A N 1
ATOM 1747 C CA . ASP A 1 242 ? 5.353 -0.494 7.916 1.00 80.56 242 ASP A CA 1
ATOM 1748 C C . ASP A 1 242 ? 6.720 -0.677 7.241 1.00 80.56 242 ASP A C 1
ATOM 1750 O O . ASP A 1 242 ? 6.882 -0.495 6.027 1.00 80.56 242 ASP A O 1
ATOM 1754 N N . LYS A 1 243 ? 7.713 -1.050 8.049 1.00 84.25 243 LYS A N 1
ATOM 1755 C CA . LYS A 1 243 ? 9.108 -1.196 7.626 1.00 84.25 243 LYS A CA 1
ATOM 1756 C C . LYS A 1 243 ? 9.280 -2.389 6.687 1.00 84.25 243 LYS A C 1
ATOM 1758 O O . LYS A 1 243 ? 10.019 -2.280 5.710 1.00 84.25 243 LYS A O 1
ATOM 1763 N N . HIS A 1 244 ? 8.569 -3.493 6.939 1.00 87.81 244 HIS A N 1
ATOM 1764 C CA . HIS A 1 244 ? 8.713 -4.735 6.172 1.00 87.81 244 HIS A CA 1
ATOM 1765 C C . HIS A 1 244 ? 8.155 -4.584 4.752 1.00 87.81 244 HIS A C 1
ATOM 1767 O O . HIS A 1 244 ? 8.865 -4.819 3.770 1.00 87.81 244 HIS A O 1
ATOM 1773 N N . SER A 1 245 ? 6.940 -4.044 4.616 1.00 91.69 245 SER A N 1
ATOM 1774 C CA . SER A 1 245 ? 6.345 -3.683 3.321 1.00 91.69 245 SER A CA 1
ATOM 1775 C C . SER A 1 245 ? 7.162 -2.626 2.579 1.00 91.69 245 SER A C 1
ATOM 1777 O O . SER A 1 245 ? 7.286 -2.697 1.356 1.00 91.69 245 SER A O 1
ATOM 1779 N N . THR A 1 246 ? 7.736 -1.645 3.287 1.00 92.62 246 THR A N 1
ATOM 1780 C CA . THR A 1 246 ? 8.575 -0.597 2.677 1.00 92.62 246 THR A CA 1
ATOM 1781 C C . THR A 1 246 ? 9.866 -1.177 2.098 1.00 92.62 246 THR A C 1
ATOM 1783 O O . THR A 1 246 ? 10.172 -0.920 0.932 1.00 92.62 246 THR A O 1
ATOM 1786 N N . MET A 1 247 ? 10.584 -2.015 2.858 1.00 92.75 247 MET A N 1
ATOM 1787 C CA . MET A 1 247 ? 11.757 -2.747 2.361 1.00 92.75 247 MET A CA 1
ATOM 1788 C C . MET A 1 247 ? 11.401 -3.635 1.168 1.00 92.75 247 MET A C 1
ATOM 1790 O O . MET A 1 247 ? 12.119 -3.627 0.170 1.00 92.75 247 MET A O 1
ATOM 1794 N N . SER A 1 248 ? 10.270 -4.340 1.238 1.00 95.31 248 SER A N 1
ATOM 1795 C CA . SER A 1 248 ? 9.768 -5.205 0.166 1.00 95.31 248 SER A CA 1
ATOM 1796 C C . SER A 1 248 ? 9.488 -4.426 -1.121 1.00 95.31 248 SER A C 1
ATOM 1798 O O . SER A 1 248 ? 9.984 -4.781 -2.190 1.00 95.31 248 SER A O 1
ATOM 1800 N N . MET A 1 249 ? 8.760 -3.311 -1.027 1.00 97.00 249 MET A N 1
ATOM 1801 C CA . MET A 1 249 ? 8.442 -2.480 -2.188 1.00 97.00 249 MET A CA 1
ATOM 1802 C C . MET A 1 249 ? 9.688 -1.815 -2.786 1.00 97.00 249 MET A C 1
ATOM 1804 O O . MET A 1 249 ? 9.822 -1.760 -4.009 1.00 97.00 249 MET A O 1
ATOM 1808 N N . CYS A 1 250 ? 10.620 -1.345 -1.949 1.00 97.06 250 CYS A N 1
ATOM 1809 C CA . CYS A 1 250 ? 11.889 -0.787 -2.422 1.00 97.06 250 CYS A CA 1
ATOM 1810 C C . CYS A 1 250 ? 12.755 -1.857 -3.100 1.00 97.06 250 CYS A C 1
ATOM 1812 O O . CYS A 1 250 ? 13.263 -1.636 -4.196 1.00 97.06 250 CYS A O 1
ATOM 1814 N N . SER A 1 251 ? 12.848 -3.051 -2.509 1.00 96.81 251 SER A N 1
ATOM 1815 C CA . SER A 1 251 ? 13.568 -4.190 -3.082 1.00 96.81 251 SER A CA 1
ATOM 1816 C C . SER A 1 251 ? 13.037 -4.554 -4.470 1.00 96.81 251 SER A C 1
ATOM 1818 O O . SER A 1 251 ? 13.816 -4.675 -5.418 1.00 96.81 251 SER A O 1
ATOM 1820 N N . LEU A 1 252 ? 11.711 -4.636 -4.622 1.00 97.38 252 LEU A N 1
ATOM 1821 C CA . LEU A 1 252 ? 11.055 -4.910 -5.900 1.00 97.38 252 LEU A CA 1
ATOM 1822 C C . LEU A 1 252 ? 11.296 -3.789 -6.930 1.00 97.38 252 LEU A C 1
ATOM 1824 O O . LEU A 1 252 ? 11.585 -4.067 -8.096 1.00 97.38 252 LEU A O 1
ATOM 1828 N N . ALA A 1 253 ? 11.236 -2.524 -6.502 1.00 98.19 253 ALA A N 1
ATOM 1829 C CA . ALA A 1 253 ? 11.499 -1.365 -7.354 1.00 98.19 253 ALA A CA 1
ATOM 1830 C C . ALA A 1 253 ? 12.953 -1.313 -7.850 1.00 98.19 253 ALA A C 1
ATOM 1832 O O . ALA A 1 253 ? 13.184 -1.188 -9.054 1.00 98.19 253 ALA A O 1
ATOM 1833 N N . LEU A 1 254 ? 13.932 -1.447 -6.952 1.00 97.75 254 LEU A N 1
ATOM 1834 C CA . LEU A 1 254 ? 15.355 -1.413 -7.296 1.00 97.75 254 LEU A CA 1
ATOM 1835 C C . LEU A 1 254 ? 15.769 -2.641 -8.119 1.00 97.75 254 LEU A C 1
ATOM 1837 O O . LEU A 1 254 ? 16.524 -2.486 -9.076 1.00 97.75 254 LEU A O 1
ATOM 1841 N N . SER A 1 255 ? 15.206 -3.826 -7.846 1.00 97.19 255 SER A N 1
ATOM 1842 C CA . SER A 1 255 ? 15.399 -5.019 -8.691 1.00 97.19 255 SER A CA 1
ATOM 1843 C C . SER A 1 255 ? 14.883 -4.785 -10.114 1.00 97.19 255 SER A C 1
ATOM 1845 O O . SER A 1 255 ? 15.573 -5.097 -11.084 1.00 97.19 255 SER A O 1
ATOM 1847 N N . CYS A 1 256 ? 13.707 -4.157 -10.261 1.00 96.88 256 CYS A N 1
ATOM 1848 C CA . CYS A 1 256 ? 13.196 -3.752 -11.570 1.00 96.88 256 CYS A CA 1
ATOM 1849 C C . CYS A 1 256 ? 14.168 -2.789 -12.268 1.00 96.88 256 CYS A C 1
ATOM 1851 O O . CYS A 1 256 ? 14.549 -3.037 -13.411 1.00 96.88 256 CYS A O 1
ATOM 1853 N N . VAL A 1 257 ? 14.599 -1.715 -11.595 1.00 96.44 257 VAL A N 1
ATOM 1854 C CA . VAL A 1 257 ? 15.481 -0.690 -12.180 1.00 96.44 257 VAL A CA 1
ATOM 1855 C C . VAL A 1 257 ? 16.842 -1.269 -12.582 1.00 96.44 257 VAL A C 1
ATOM 1857 O O . VAL A 1 257 ? 17.305 -0.986 -13.687 1.00 96.44 257 VAL A O 1
ATOM 1860 N N . SER A 1 258 ? 17.438 -2.115 -11.737 1.00 95.75 258 SER A N 1
ATOM 1861 C CA . SER A 1 258 ? 18.694 -2.830 -12.000 1.00 95.75 258 SER A CA 1
ATOM 1862 C C . SER A 1 258 ? 18.589 -3.763 -13.213 1.00 95.75 258 SER A C 1
ATOM 1864 O O . SER A 1 258 ? 19.482 -3.764 -14.056 1.00 95.75 258 SER A O 1
ATOM 1866 N N . SER A 1 259 ? 17.463 -4.470 -13.381 1.00 93.56 259 SER A N 1
ATOM 1867 C CA . SER A 1 259 ? 17.238 -5.363 -14.532 1.00 93.56 259 SER A CA 1
ATOM 1868 C C . SER A 1 259 ? 17.125 -4.648 -15.892 1.00 93.56 259 SER A C 1
ATOM 1870 O O . SER A 1 259 ? 17.107 -5.300 -16.941 1.00 93.56 259 SER A O 1
ATOM 1872 N N . ARG A 1 260 ? 17.023 -3.307 -15.927 1.00 90.56 260 ARG A N 1
ATOM 1873 C CA . ARG A 1 260 ? 16.877 -2.566 -17.190 1.00 90.56 260 ARG A CA 1
ATOM 1874 C C . ARG A 1 260 ? 18.231 -2.380 -17.887 1.00 90.56 260 ARG A C 1
ATOM 1876 O O . ARG A 1 260 ? 19.191 -1.954 -17.250 1.00 90.56 260 ARG A O 1
ATOM 1883 N N . PRO A 1 261 ? 18.307 -2.553 -19.223 1.00 85.69 261 PRO A N 1
ATOM 1884 C CA . PRO A 1 261 ? 19.513 -2.230 -19.982 1.00 85.69 261 PRO A CA 1
ATOM 1885 C C . PRO A 1 261 ? 19.970 -0.787 -19.735 1.00 85.69 261 PRO A C 1
ATOM 1887 O O . PRO A 1 261 ? 19.138 0.122 -19.734 1.00 85.69 261 PRO A O 1
ATOM 1890 N N . ALA A 1 262 ? 21.281 -0.554 -19.618 1.00 79.56 262 ALA A N 1
ATOM 1891 C CA . ALA A 1 262 ? 21.852 0.766 -19.307 1.00 79.56 262 ALA A CA 1
ATOM 1892 C C . ALA A 1 262 ? 21.355 1.897 -20.236 1.00 79.56 262 ALA A C 1
ATOM 1894 O O . ALA A 1 262 ? 21.066 3.003 -19.787 1.00 79.56 262 ALA A O 1
ATOM 1895 N N . ALA A 1 263 ? 21.146 1.599 -21.524 1.00 77.00 263 ALA A N 1
ATOM 1896 C CA . ALA A 1 263 ? 20.592 2.540 -22.504 1.00 77.00 263 ALA A CA 1
ATOM 1897 C C . ALA A 1 263 ? 19.126 2.965 -22.240 1.00 77.00 263 ALA A C 1
ATOM 1899 O O . ALA A 1 263 ? 18.635 3.892 -22.880 1.00 77.00 263 ALA A O 1
ATOM 1900 N N . ARG A 1 264 ? 18.409 2.279 -21.337 1.00 78.94 264 ARG A N 1
ATOM 1901 C CA . ARG A 1 264 ? 17.022 2.569 -20.927 1.00 78.94 264 ARG A CA 1
ATOM 1902 C C . ARG A 1 264 ? 16.883 2.978 -19.460 1.00 78.94 264 ARG A C 1
ATOM 1904 O O . ARG A 1 264 ? 15.858 3.560 -19.118 1.00 78.94 264 ARG A O 1
ATOM 1911 N N . SER A 1 265 ? 17.855 2.666 -18.600 1.00 79.12 265 SER A N 1
ATOM 1912 C CA . SER A 1 265 ? 17.810 3.058 -17.186 1.00 79.12 265 SER A CA 1
ATOM 1913 C C . SER A 1 265 ? 18.087 4.552 -16.992 1.00 79.12 265 SER A C 1
ATOM 1915 O O . SER A 1 265 ? 17.497 5.163 -16.108 1.00 79.12 265 SER A O 1
ATOM 1917 N N . GLY A 1 266 ? 18.950 5.148 -17.825 1.00 85.31 266 GLY A N 1
ATOM 1918 C CA . GLY A 1 266 ? 19.339 6.561 -17.712 1.00 85.31 266 GLY A CA 1
ATOM 1919 C C . GLY A 1 266 ? 20.225 6.873 -16.497 1.00 85.31 266 GLY A C 1
ATOM 1920 O O . GLY A 1 266 ? 20.469 8.042 -16.207 1.00 85.31 266 GLY A O 1
ATOM 1921 N N . LEU A 1 267 ? 20.702 5.844 -15.790 1.00 93.94 267 LEU A N 1
ATOM 1922 C CA . LEU A 1 267 ? 21.563 5.974 -14.616 1.00 93.94 267 LEU A CA 1
ATOM 1923 C C . LEU A 1 267 ? 23.040 6.082 -15.016 1.00 93.94 267 LEU A C 1
ATOM 1925 O O . LEU A 1 267 ? 23.465 5.553 -16.045 1.00 93.94 267 LEU A O 1
ATOM 1929 N N . SER A 1 268 ? 23.850 6.719 -14.167 1.00 95.06 268 SER A N 1
ATOM 1930 C CA . SER A 1 268 ? 25.308 6.641 -14.295 1.00 95.06 268 SER A CA 1
ATOM 1931 C C . SER A 1 268 ? 25.800 5.219 -13.969 1.00 95.06 268 SER A C 1
ATOM 1933 O O . SER A 1 268 ? 25.153 4.529 -13.178 1.00 95.06 268 SER A O 1
ATOM 1935 N N . PRO A 1 269 ? 26.955 4.766 -14.502 1.00 94.81 269 PRO A N 1
ATOM 1936 C CA . PRO A 1 269 ? 27.482 3.432 -14.201 1.00 94.81 269 PRO A CA 1
ATOM 1937 C C . PRO A 1 269 ? 27.689 3.176 -12.703 1.00 94.81 269 PRO A C 1
ATOM 1939 O O . PRO A 1 269 ? 27.460 2.065 -12.239 1.00 94.81 269 PRO A O 1
ATOM 1942 N N . LYS A 1 270 ? 28.068 4.215 -11.942 1.00 96.06 270 LYS A N 1
ATOM 1943 C CA . LYS A 1 270 ? 28.192 4.135 -10.482 1.00 96.06 270 LYS A CA 1
ATOM 1944 C C . LYS A 1 270 ? 26.826 3.907 -9.826 1.00 96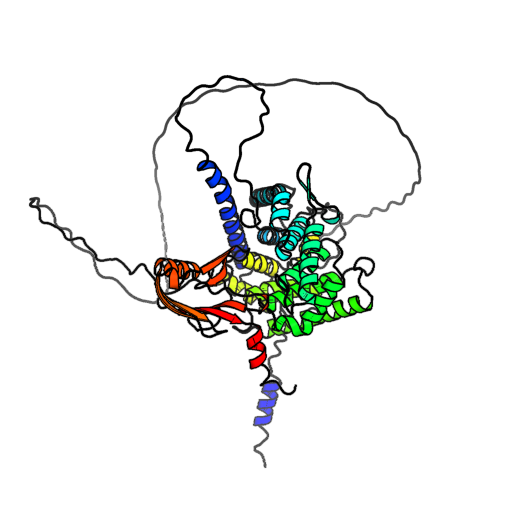.06 270 LYS A C 1
ATOM 1946 O O . LYS A 1 270 ? 26.649 2.911 -9.140 1.00 96.06 270 LYS A O 1
ATOM 1951 N N . LEU A 1 271 ? 25.851 4.778 -10.102 1.00 96.19 271 LEU A N 1
ATOM 1952 C CA . LEU A 1 271 ? 24.518 4.680 -9.499 1.00 96.19 271 LEU A CA 1
ATOM 1953 C C . LEU A 1 271 ? 23.796 3.382 -9.895 1.00 96.19 271 LEU A C 1
ATOM 1955 O O . LEU A 1 271 ? 23.049 2.835 -9.096 1.00 96.19 271 LEU A O 1
ATOM 1959 N N . ALA A 1 272 ? 24.036 2.853 -11.098 1.00 96.06 272 ALA A N 1
ATOM 1960 C CA . ALA A 1 272 ? 23.517 1.547 -11.501 1.00 96.06 272 ALA A CA 1
ATOM 1961 C C . ALA A 1 272 ? 24.069 0.401 -10.627 1.00 96.06 272 ALA A C 1
ATOM 1963 O O . ALA A 1 272 ? 23.300 -0.465 -10.212 1.00 96.06 272 ALA A O 1
ATOM 1964 N N . ALA A 1 273 ? 25.368 0.423 -10.305 1.00 95.50 273 ALA A N 1
ATOM 1965 C CA . ALA A 1 273 ? 25.983 -0.543 -9.393 1.00 95.50 273 ALA A CA 1
ATOM 1966 C C . ALA A 1 273 ? 25.493 -0.366 -7.943 1.00 95.50 273 ALA A C 1
ATOM 1968 O O . ALA A 1 273 ? 25.199 -1.356 -7.275 1.00 95.50 273 ALA A O 1
ATOM 1969 N N . ASP A 1 274 ? 25.339 0.880 -7.481 1.00 96.56 274 ASP A N 1
ATOM 1970 C CA . ASP A 1 274 ? 24.801 1.192 -6.150 1.00 96.56 274 ASP A CA 1
ATOM 1971 C C . ASP A 1 274 ? 23.336 0.698 -6.012 1.00 96.56 274 ASP A C 1
ATOM 1973 O O . ASP A 1 274 ? 22.976 0.080 -5.009 1.00 96.56 274 ASP A O 1
ATOM 1977 N N . VAL A 1 275 ? 22.508 0.868 -7.055 1.00 97.00 275 VAL A N 1
ATOM 1978 C CA . VAL A 1 275 ? 21.126 0.345 -7.142 1.00 97.00 275 VAL A CA 1
ATOM 1979 C C . VAL A 1 275 ? 21.079 -1.185 -7.106 1.00 97.00 275 VAL A C 1
ATOM 1981 O O . VAL A 1 275 ? 20.252 -1.752 -6.389 1.00 97.00 275 VAL A O 1
ATOM 1984 N N . GLU A 1 276 ? 21.953 -1.871 -7.846 1.00 95.75 276 GLU A N 1
ATOM 1985 C CA . GLU A 1 276 ? 22.026 -3.337 -7.819 1.00 95.75 276 GLU A CA 1
ATOM 1986 C C . GLU A 1 276 ? 22.466 -3.857 -6.439 1.00 95.75 276 GLU A C 1
ATOM 1988 O O . GLU A 1 276 ? 21.872 -4.798 -5.901 1.00 95.75 276 GLU A O 1
ATOM 1993 N N . LEU A 1 277 ? 23.473 -3.221 -5.832 1.00 95.62 277 LEU A N 1
ATOM 1994 C CA . LEU A 1 277 ? 23.961 -3.567 -4.498 1.00 95.62 277 LEU A CA 1
ATOM 1995 C C . LEU A 1 277 ? 22.869 -3.384 -3.434 1.00 95.62 277 LEU A C 1
ATOM 1997 O O . LEU A 1 277 ? 22.682 -4.270 -2.595 1.00 95.62 277 LEU A O 1
ATOM 2001 N N . ALA A 1 278 ? 22.119 -2.281 -3.499 1.00 96.31 278 ALA A N 1
ATOM 2002 C CA . ALA A 1 278 ? 20.987 -2.014 -2.618 1.00 96.31 278 ALA A CA 1
ATOM 2003 C C . ALA A 1 278 ? 19.856 -3.039 -2.803 1.00 96.31 278 ALA A C 1
ATOM 2005 O O . ALA A 1 278 ? 19.362 -3.586 -1.816 1.00 96.31 278 ALA A O 1
ATOM 2006 N N . ALA A 1 279 ? 19.500 -3.387 -4.046 1.00 96.31 279 ALA A N 1
ATOM 2007 C CA . ALA A 1 279 ? 18.493 -4.411 -4.337 1.00 96.31 279 ALA A CA 1
ATOM 2008 C C . ALA A 1 279 ? 18.880 -5.785 -3.753 1.00 96.31 279 ALA A C 1
ATOM 2010 O O . ALA A 1 279 ? 18.109 -6.378 -2.993 1.00 96.31 279 ALA A O 1
ATOM 2011 N N . ARG A 1 280 ? 20.113 -6.252 -4.019 1.00 94.38 280 ARG A N 1
ATOM 2012 C CA . ARG A 1 280 ? 20.681 -7.496 -3.452 1.00 94.38 280 ARG A CA 1
ATOM 2013 C C . ARG A 1 280 ? 20.828 -7.438 -1.922 1.00 94.38 280 ARG A C 1
ATOM 2015 O O . ARG A 1 280 ? 20.799 -8.473 -1.255 1.00 94.38 280 ARG A O 1
ATOM 2022 N N . GLY A 1 281 ? 21.046 -6.253 -1.351 1.00 93.00 281 GLY A N 1
ATOM 2023 C CA . GLY A 1 281 ? 21.101 -6.021 0.095 1.00 93.00 281 GLY A CA 1
ATOM 2024 C C . GLY A 1 281 ? 19.731 -6.164 0.756 1.00 93.00 281 GLY A C 1
ATOM 2025 O O . GLY A 1 281 ? 19.589 -6.928 1.710 1.00 93.00 281 GLY A O 1
ATOM 2026 N N . LEU A 1 282 ? 18.716 -5.493 0.208 1.00 93.81 282 LEU A N 1
ATOM 2027 C CA . LEU A 1 282 ? 17.338 -5.567 0.690 1.00 93.81 282 LEU A CA 1
ATOM 2028 C C . LEU A 1 282 ? 16.753 -6.974 0.569 1.00 93.81 282 LEU A C 1
ATOM 2030 O O . LEU A 1 282 ? 16.143 -7.432 1.529 1.00 93.81 282 LEU A O 1
ATOM 2034 N N . LEU A 1 283 ? 16.984 -7.684 -0.545 1.00 92.88 283 LEU A N 1
ATOM 2035 C CA . LEU A 1 283 ? 16.535 -9.076 -0.681 1.00 92.88 283 LEU A CA 1
ATOM 2036 C C . LEU A 1 283 ? 17.076 -9.933 0.470 1.00 92.88 283 LEU A C 1
ATOM 2038 O O . LEU A 1 283 ? 16.289 -10.550 1.175 1.00 92.88 283 LEU A O 1
ATOM 2042 N N . ARG A 1 284 ? 18.385 -9.886 0.753 1.00 91.19 284 ARG A N 1
ATOM 2043 C CA . ARG A 1 284 ? 18.984 -10.643 1.870 1.00 91.19 284 ARG A CA 1
ATOM 2044 C C . ARG A 1 284 ? 18.414 -10.265 3.244 1.00 91.19 284 ARG A C 1
ATOM 2046 O O . ARG A 1 284 ? 18.225 -11.149 4.073 1.00 91.19 284 ARG A O 1
ATOM 2053 N N . ARG A 1 285 ? 18.101 -8.983 3.484 1.00 90.25 285 ARG A N 1
ATOM 2054 C CA . ARG A 1 285 ? 17.424 -8.538 4.721 1.00 90.25 285 ARG A CA 1
ATOM 2055 C C . ARG A 1 285 ? 16.002 -9.106 4.829 1.00 90.25 285 ARG A C 1
ATOM 2057 O O . ARG A 1 285 ? 15.617 -9.550 5.904 1.00 90.25 285 ARG A O 1
ATOM 2064 N N . LEU A 1 286 ? 15.250 -9.139 3.727 1.00 90.38 286 LEU A N 1
ATOM 2065 C CA . LEU A 1 286 ? 13.907 -9.732 3.676 1.00 90.38 286 LEU A CA 1
ATOM 2066 C C . LEU A 1 286 ? 13.948 -11.251 3.886 1.00 90.38 286 LEU A C 1
ATOM 2068 O O . LEU A 1 286 ? 13.133 -11.771 4.636 1.00 90.38 286 LEU A O 1
ATOM 2072 N N . GLN A 1 287 ? 14.922 -11.949 3.291 1.00 89.62 287 GLN A N 1
ATOM 2073 C CA . GLN A 1 287 ? 15.132 -13.386 3.506 1.00 89.62 287 GLN A CA 1
ATOM 2074 C C . GLN A 1 287 ? 15.367 -13.711 4.991 1.00 89.62 287 GLN A C 1
ATOM 2076 O O . GLN A 1 287 ? 14.727 -14.614 5.524 1.00 89.62 287 GLN A O 1
ATOM 2081 N N . ALA A 1 288 ? 16.228 -12.944 5.672 1.00 87.19 288 ALA A N 1
ATOM 2082 C CA . ALA A 1 288 ? 16.463 -13.098 7.109 1.00 87.19 288 ALA A CA 1
ATOM 2083 C C . ALA A 1 288 ? 15.198 -12.808 7.941 1.00 87.19 288 ALA A C 1
ATOM 2085 O O . ALA A 1 288 ? 14.834 -13.606 8.798 1.00 87.19 288 ALA A O 1
ATOM 2086 N N . ALA A 1 289 ? 14.479 -11.722 7.638 1.00 85.75 289 ALA A N 1
ATOM 2087 C CA . ALA A 1 289 ? 13.248 -11.356 8.341 1.00 85.75 289 ALA A CA 1
ATOM 2088 C C . ALA A 1 289 ? 12.101 -12.374 8.158 1.00 85.75 289 ALA A C 1
ATOM 2090 O O . ALA A 1 289 ? 11.297 -12.551 9.070 1.00 85.75 289 ALA A O 1
ATOM 2091 N N . GLU A 1 290 ? 12.020 -13.054 7.009 1.00 85.75 290 GLU A N 1
ATOM 2092 C CA . GLU A 1 290 ? 11.077 -14.163 6.792 1.00 85.75 290 GLU A CA 1
ATOM 2093 C C . GLU A 1 290 ? 11.527 -15.459 7.495 1.00 85.75 290 GLU A C 1
ATOM 2095 O O . GLU A 1 290 ? 10.682 -16.221 7.956 1.00 85.75 290 GLU A O 1
ATOM 2100 N N . ALA A 1 291 ? 12.835 -15.705 7.631 1.00 80.62 291 ALA A N 1
ATOM 2101 C CA . ALA A 1 291 ? 13.366 -16.862 8.362 1.00 80.62 291 ALA A CA 1
ATOM 2102 C C . ALA A 1 291 ? 13.217 -16.730 9.892 1.00 80.62 291 ALA A C 1
ATOM 2104 O O . ALA A 1 291 ? 12.988 -17.722 10.581 1.00 80.62 291 ALA A O 1
ATOM 2105 N N . GLU A 1 292 ? 13.311 -15.509 10.423 1.00 70.31 292 GLU A N 1
ATOM 2106 C CA . GLU A 1 292 ? 13.126 -15.186 11.847 1.00 70.31 292 GLU A CA 1
ATOM 2107 C C . GLU A 1 292 ? 11.650 -14.940 12.231 1.00 70.31 292 GLU A C 1
ATOM 2109 O O . GLU A 1 292 ? 11.365 -14.548 13.362 1.00 70.31 292 GLU A O 1
ATOM 2114 N N . ALA A 1 293 ? 10.698 -15.172 11.316 1.00 59.91 293 ALA A N 1
ATOM 2115 C CA . ALA A 1 293 ? 9.279 -14.828 11.455 1.00 59.91 293 ALA A CA 1
ATOM 2116 C C . ALA A 1 293 ? 8.476 -15.728 12.423 1.00 59.91 293 ALA A C 1
ATOM 2118 O O . ALA A 1 293 ? 7.423 -16.266 12.069 1.00 59.91 293 ALA A O 1
ATOM 2119 N N . SER A 1 294 ? 8.920 -15.844 13.676 1.00 54.19 294 SER A N 1
ATOM 2120 C CA . SER A 1 294 ? 8.024 -16.165 14.787 1.00 54.19 294 SER A CA 1
ATOM 2121 C C . SER A 1 294 ? 7.177 -14.933 15.138 1.00 54.19 294 SER A C 1
ATOM 2123 O O . SER A 1 294 ? 7.655 -13.794 15.157 1.00 54.19 294 SER A O 1
ATOM 2125 N N . GLU A 1 295 ? 5.879 -15.130 15.385 1.00 50.78 295 GLU A N 1
ATOM 2126 C CA . GLU A 1 295 ? 5.030 -14.027 15.844 1.00 50.78 295 GLU A CA 1
ATOM 2127 C C . GLU A 1 295 ? 5.521 -13.516 17.214 1.00 50.78 295 GLU A C 1
ATOM 2129 O O . GLU A 1 295 ? 5.881 -14.331 18.067 1.00 50.78 295 GLU A O 1
ATOM 2134 N N . PRO A 1 296 ? 5.559 -12.187 17.448 1.00 51.50 296 PRO A N 1
ATOM 2135 C CA . PRO A 1 296 ? 4.868 -11.131 16.701 1.00 51.50 296 PRO A CA 1
ATOM 2136 C C . PRO A 1 296 ? 5.794 -10.218 15.862 1.00 51.50 296 PRO A C 1
ATOM 2138 O O . PRO A 1 296 ? 5.414 -9.091 15.552 1.00 51.50 296 PRO A O 1
ATOM 2141 N N . ALA A 1 297 ? 7.012 -10.648 15.506 1.00 49.88 297 ALA A N 1
ATOM 2142 C CA . ALA A 1 297 ? 8.038 -9.746 14.957 1.00 49.88 297 ALA A CA 1
ATOM 2143 C C . ALA A 1 297 ? 7.752 -9.201 13.538 1.00 49.88 297 ALA A C 1
ATOM 2145 O O . ALA A 1 297 ? 8.171 -8.087 13.216 1.00 49.88 297 ALA A O 1
ATOM 2146 N N . THR A 1 298 ? 7.034 -9.948 12.692 1.00 63.34 298 THR A N 1
ATOM 2147 C CA . THR A 1 298 ? 6.700 -9.544 11.313 1.00 63.34 298 THR A CA 1
ATOM 2148 C C . THR A 1 298 ? 5.202 -9.690 11.035 1.00 63.34 298 THR A C 1
ATOM 2150 O O . THR A 1 298 ? 4.643 -10.789 11.110 1.00 63.34 298 THR A O 1
ATOM 2153 N N . SER A 1 299 ? 4.530 -8.594 10.658 1.00 81.19 299 SER A N 1
ATOM 2154 C CA . SER A 1 299 ? 3.116 -8.649 10.254 1.00 81.19 299 SER A CA 1
ATOM 2155 C C . SER A 1 299 ? 2.940 -9.492 8.992 1.00 81.19 299 SER A C 1
ATOM 2157 O O . SER A 1 299 ? 3.722 -9.400 8.040 1.00 81.19 299 SER A O 1
ATOM 2159 N N . VAL A 1 300 ? 1.874 -10.292 8.968 1.00 89.25 300 VAL A N 1
ATOM 2160 C CA . VAL A 1 300 ? 1.555 -11.175 7.843 1.00 89.25 300 VAL A CA 1
ATOM 2161 C C . VAL A 1 300 ? 1.220 -10.410 6.556 1.00 89.25 300 VAL A C 1
ATOM 2163 O O . VAL A 1 300 ? 1.504 -10.892 5.459 1.00 89.25 300 VAL A O 1
ATOM 2166 N N . TYR A 1 301 ? 0.717 -9.175 6.669 1.00 91.12 301 TYR A N 1
ATOM 2167 C CA . TYR A 1 301 ? 0.502 -8.291 5.518 1.00 91.12 301 TYR A CA 1
ATOM 2168 C C . TYR A 1 301 ? 1.834 -7.865 4.889 1.00 91.12 301 TYR A C 1
ATOM 2170 O O . TYR A 1 301 ? 1.960 -7.843 3.666 1.00 91.12 301 TYR A O 1
ATOM 2178 N N . GLY A 1 302 ? 2.852 -7.614 5.720 1.00 90.69 302 GLY A N 1
ATOM 2179 C CA . GLY A 1 302 ? 4.215 -7.336 5.272 1.00 90.69 302 GLY A CA 1
ATOM 2180 C C . GLY A 1 302 ? 4.833 -8.522 4.536 1.00 90.69 302 GLY A C 1
ATOM 2181 O O . GLY A 1 302 ? 5.387 -8.335 3.453 1.00 90.69 302 GLY A O 1
ATOM 2182 N N . SER A 1 303 ? 4.661 -9.749 5.047 1.00 91.56 303 SER A N 1
ATOM 2183 C CA . SER A 1 303 ? 5.125 -10.960 4.349 1.00 91.56 303 SER A CA 1
ATOM 2184 C C . SER A 1 303 ? 4.447 -11.160 2.997 1.00 91.56 303 SER A C 1
ATOM 2186 O O . SER A 1 303 ? 5.109 -11.562 2.045 1.00 91.56 303 SER A O 1
ATOM 2188 N N . ALA A 1 304 ? 3.168 -10.800 2.845 1.00 94.88 304 ALA A N 1
ATOM 2189 C CA . ALA A 1 304 ? 2.511 -10.838 1.538 1.00 94.88 304 ALA A CA 1
ATOM 2190 C C . ALA A 1 304 ? 3.169 -9.894 0.512 1.00 94.88 304 ALA A C 1
ATOM 2192 O O . ALA A 1 304 ? 3.181 -10.199 -0.678 1.00 94.88 304 ALA A O 1
ATOM 2193 N N . VAL A 1 305 ? 3.768 -8.775 0.934 1.00 96.00 305 VAL A N 1
ATOM 2194 C CA . VAL A 1 305 ? 4.584 -7.927 0.043 1.00 96.00 305 VAL A CA 1
ATOM 2195 C C . VAL A 1 305 ? 6.009 -8.486 -0.105 1.00 96.00 305 VAL A C 1
ATOM 2197 O O . VAL A 1 305 ? 6.566 -8.441 -1.204 1.00 96.00 305 VAL A O 1
ATOM 2200 N N . ALA A 1 306 ? 6.586 -9.059 0.956 1.00 94.94 306 ALA A N 1
ATOM 2201 C CA . ALA A 1 306 ? 7.924 -9.654 0.940 1.00 94.94 306 ALA A CA 1
ATOM 2202 C C . ALA A 1 306 ? 8.017 -10.851 -0.014 1.00 94.94 306 ALA A C 1
ATOM 2204 O O . ALA A 1 306 ? 8.935 -10.897 -0.828 1.00 94.94 306 ALA A O 1
ATOM 2205 N N . MET A 1 307 ? 7.034 -11.757 -0.014 1.00 93.94 307 MET A N 1
ATOM 2206 C CA . MET A 1 307 ? 6.964 -12.875 -0.963 1.00 93.94 307 MET A CA 1
ATOM 2207 C C . MET A 1 307 ? 6.954 -12.388 -2.420 1.00 93.94 307 MET A C 1
ATOM 2209 O O . MET A 1 307 ? 7.664 -12.950 -3.255 1.00 93.94 307 MET A O 1
ATOM 2213 N N . GLN A 1 308 ? 6.218 -11.312 -2.734 1.00 95.50 308 GLN A N 1
ATOM 2214 C CA . GLN A 1 308 ? 6.228 -10.709 -4.077 1.00 95.50 308 GLN A CA 1
ATOM 2215 C C . GLN A 1 308 ? 7.615 -10.167 -4.444 1.00 95.50 308 GLN A C 1
ATOM 2217 O O . GLN A 1 308 ? 8.078 -10.362 -5.569 1.00 95.50 308 GLN A O 1
ATOM 2222 N N . ALA A 1 309 ? 8.275 -9.487 -3.501 1.00 96.06 309 ALA A N 1
ATOM 2223 C CA . ALA A 1 309 ? 9.602 -8.913 -3.692 1.00 96.06 309 ALA A CA 1
ATOM 2224 C C . ALA A 1 309 ? 10.683 -9.990 -3.866 1.00 96.06 309 ALA A C 1
ATOM 2226 O O . ALA A 1 309 ? 11.508 -9.877 -4.768 1.00 96.06 309 ALA A O 1
ATOM 2227 N N . LEU A 1 310 ? 10.645 -11.051 -3.058 1.00 94.31 310 LEU A N 1
ATOM 2228 C CA . LEU A 1 310 ? 11.578 -12.175 -3.113 1.00 94.31 310 LEU A CA 1
ATOM 2229 C C . LEU A 1 310 ? 11.401 -12.983 -4.408 1.00 94.31 310 LEU A C 1
ATOM 2231 O O . LEU A 1 310 ? 12.365 -13.140 -5.156 1.00 94.31 310 LEU A O 1
ATOM 2235 N N . THR A 1 311 ? 10.167 -13.385 -4.735 1.00 91.50 311 THR A N 1
ATOM 2236 C CA . THR A 1 311 ? 9.837 -14.146 -5.959 1.00 91.50 311 THR A CA 1
ATOM 2237 C C . THR A 1 311 ? 10.268 -13.404 -7.226 1.00 91.50 311 THR A C 1
ATOM 2239 O O . THR A 1 311 ? 10.930 -13.967 -8.100 1.00 91.50 311 THR A O 1
ATOM 2242 N N . ALA A 1 312 ? 9.919 -12.119 -7.346 1.00 93.75 312 ALA A N 1
ATOM 2243 C CA . ALA A 1 312 ? 10.265 -11.345 -8.533 1.00 93.75 312 ALA A CA 1
ATOM 2244 C C . ALA A 1 312 ? 11.731 -10.887 -8.534 1.00 93.75 312 ALA A C 1
ATOM 2246 O O . ALA A 1 312 ? 12.358 -10.898 -9.590 1.00 93.75 312 ALA A O 1
ATOM 2247 N N . GLY A 1 313 ? 12.292 -10.513 -7.381 1.00 92.88 313 GLY A N 1
ATOM 2248 C CA . GLY A 1 313 ? 13.670 -10.036 -7.246 1.00 92.88 313 GLY A CA 1
ATOM 2249 C C . GLY A 1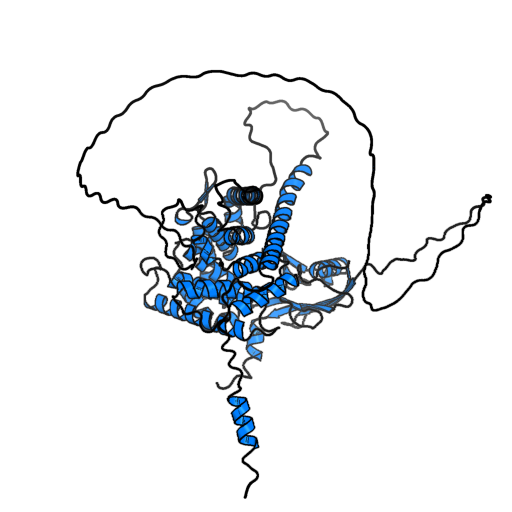 313 ? 14.710 -11.112 -7.555 1.00 92.88 313 GLY A C 1
ATOM 2250 O O . GLY A 1 313 ? 15.654 -10.840 -8.294 1.00 92.88 313 GLY A O 1
ATOM 2251 N N . GLN A 1 314 ? 14.499 -12.350 -7.087 1.00 89.62 314 GLN A N 1
ATOM 2252 C CA . GLN A 1 314 ? 15.359 -13.490 -7.434 1.00 89.62 314 GLN A CA 1
ATOM 2253 C C . GLN A 1 314 ? 15.389 -13.727 -8.952 1.00 89.62 314 GLN A C 1
ATOM 2255 O O . GLN A 1 314 ? 16.466 -13.838 -9.535 1.00 89.62 314 GLN A O 1
ATOM 2260 N N . ARG A 1 315 ? 14.221 -13.693 -9.612 1.00 90.69 315 ARG A N 1
ATOM 2261 C CA . ARG A 1 315 ? 14.091 -13.802 -11.077 1.00 90.69 315 ARG A CA 1
ATOM 2262 C C . ARG A 1 315 ? 14.731 -12.627 -11.831 1.00 90.69 315 ARG A C 1
ATOM 2264 O O . ARG A 1 315 ? 15.256 -12.824 -12.920 1.00 90.69 315 ARG A O 1
ATOM 2271 N N . LEU A 1 316 ? 14.652 -11.406 -11.296 1.00 92.62 316 LEU A N 1
ATOM 2272 C CA . LEU A 1 316 ? 15.143 -10.190 -11.961 1.00 92.62 316 LEU A CA 1
ATOM 2273 C C . LEU A 1 316 ? 16.660 -10.018 -11.904 1.00 92.62 316 LEU A C 1
ATOM 2275 O O . LEU A 1 316 ? 17.226 -9.377 -12.787 1.00 92.62 316 LEU A O 1
ATOM 2279 N N . LEU A 1 317 ? 17.292 -10.560 -10.864 1.00 91.50 317 LEU A N 1
ATOM 2280 C CA . LEU A 1 317 ? 18.724 -10.422 -10.591 1.00 91.50 317 LEU A CA 1
ATOM 2281 C C . LEU A 1 317 ? 19.501 -11.741 -10.775 1.00 91.50 317 LEU A C 1
ATOM 2283 O O . LEU A 1 317 ? 20.664 -11.812 -10.381 1.00 91.50 317 LEU A O 1
ATOM 2287 N N . ASP A 1 318 ? 18.851 -12.760 -11.352 1.00 88.88 318 ASP A N 1
ATOM 2288 C CA . ASP A 1 318 ? 19.376 -14.116 -11.588 1.00 88.88 318 ASP A CA 1
ATOM 2289 C C . ASP A 1 318 ? 20.040 -14.720 -10.334 1.00 88.88 318 ASP A C 1
ATOM 2291 O O . ASP A 1 318 ? 21.194 -15.155 -10.330 1.00 88.88 318 ASP A O 1
ATOM 2295 N N . LEU A 1 319 ? 19.317 -14.659 -9.209 1.00 85.06 319 LEU A N 1
ATOM 2296 C CA . LEU A 1 319 ? 19.789 -15.139 -7.911 1.00 85.06 319 LEU A CA 1
ATOM 2297 C C . LEU A 1 319 ? 19.250 -16.540 -7.633 1.00 85.06 319 LEU A C 1
ATOM 2299 O O . LEU A 1 319 ? 18.040 -16.769 -7.681 1.00 85.06 319 LEU A O 1
ATOM 2303 N N . SER A 1 320 ? 20.134 -17.455 -7.233 1.00 77.25 320 SER A N 1
ATOM 2304 C CA . SER A 1 320 ? 19.726 -18.756 -6.701 1.00 77.25 320 SER A CA 1
ATOM 2305 C C . SER A 1 320 ? 18.805 -18.580 -5.480 1.00 77.25 320 SER A C 1
ATOM 2307 O O . SER A 1 320 ? 19.102 -17.740 -4.626 1.00 77.25 320 SER A O 1
ATOM 2309 N N . PRO A 1 321 ? 17.752 -19.403 -5.314 1.00 66.56 321 PRO A N 1
ATOM 2310 C CA . PRO A 1 321 ? 16.741 -19.244 -4.258 1.00 66.56 321 PRO A CA 1
ATOM 2311 C C . PRO A 1 321 ? 17.230 -19.597 -2.837 1.00 66.56 321 PRO A C 1
ATOM 2313 O O . PRO A 1 321 ? 16.435 -19.795 -1.923 1.00 66.56 321 PRO A O 1
ATOM 2316 N N . HIS A 1 322 ? 18.543 -19.700 -2.621 1.00 69.00 322 HIS A N 1
ATOM 2317 C CA . HIS A 1 322 ? 19.120 -20.053 -1.329 1.00 69.00 322 HIS A CA 1
ATOM 2318 C C . HIS A 1 322 ? 18.857 -18.962 -0.279 1.00 69.00 322 HIS A C 1
ATOM 2320 O O . HIS A 1 322 ? 18.950 -17.767 -0.563 1.00 69.00 322 HIS A O 1
ATOM 2326 N N . GLY A 1 323 ? 18.564 -19.386 0.953 1.00 73.88 323 GLY A N 1
ATOM 2327 C CA . GLY A 1 323 ? 18.337 -18.498 2.097 1.00 73.88 323 GLY A CA 1
ATOM 2328 C C . GLY A 1 323 ? 16.881 -18.090 2.345 1.00 73.88 323 GLY A C 1
ATOM 2329 O O . GLY A 1 323 ? 16.642 -17.368 3.302 1.00 73.88 323 GLY A O 1
ATOM 2330 N N . TRP A 1 324 ? 15.912 -18.545 1.541 1.00 86.81 324 TRP A N 1
ATOM 2331 C CA . TRP A 1 324 ? 14.482 -18.339 1.808 1.00 86.81 324 TRP A CA 1
ATOM 2332 C C . TRP A 1 324 ? 13.691 -19.638 1.644 1.00 86.81 324 TRP A C 1
ATOM 2334 O O . TRP A 1 324 ? 13.706 -20.243 0.574 1.00 86.81 324 TRP A O 1
ATOM 2344 N N . ASP A 1 325 ? 12.990 -20.051 2.701 1.00 87.00 325 ASP A N 1
ATOM 2345 C CA . ASP A 1 325 ? 11.984 -21.111 2.629 1.00 87.00 325 ASP A CA 1
ATOM 2346 C C . ASP A 1 325 ? 10.656 -20.502 2.153 1.00 87.00 325 ASP A C 1
ATOM 2348 O O . ASP A 1 325 ? 9.863 -19.970 2.933 1.00 87.00 325 ASP A O 1
ATOM 2352 N N . CYS A 1 326 ? 10.446 -20.548 0.837 1.00 88.19 326 CYS A N 1
ATOM 2353 C CA . CYS A 1 326 ? 9.248 -20.011 0.197 1.00 88.19 326 CYS A CA 1
ATOM 2354 C C . CYS A 1 326 ? 7.970 -20.689 0.724 1.00 88.19 326 CYS A C 1
ATOM 2356 O O . CYS A 1 326 ? 6.979 -20.009 0.998 1.00 88.19 326 CYS A O 1
ATOM 2358 N N . ALA A 1 327 ? 8.010 -22.008 0.943 1.00 88.69 327 ALA A N 1
ATOM 2359 C CA . ALA A 1 327 ? 6.878 -22.774 1.451 1.00 88.69 327 ALA A CA 1
ATOM 2360 C C . ALA A 1 327 ? 6.547 -22.440 2.916 1.00 88.69 327 ALA A C 1
ATOM 2362 O O . ALA A 1 327 ? 5.379 -22.457 3.300 1.00 88.69 327 ALA A O 1
ATOM 2363 N N . ALA A 1 328 ? 7.532 -22.071 3.743 1.00 88.25 328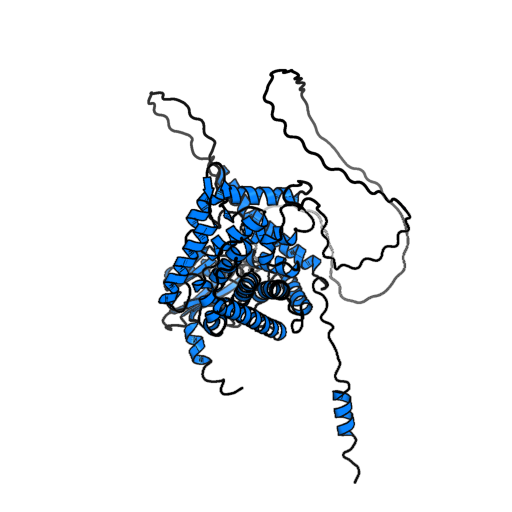 ALA A N 1
ATOM 2364 C CA . ALA A 1 328 ? 7.267 -21.558 5.089 1.00 88.25 328 ALA A CA 1
ATOM 2365 C C . ALA A 1 328 ? 6.491 -20.227 5.061 1.00 88.25 328 ALA A C 1
ATOM 2367 O O . ALA A 1 328 ? 5.478 -20.106 5.757 1.00 88.25 328 ALA A O 1
ATOM 2368 N N . SER A 1 329 ? 6.900 -19.263 4.223 1.00 89.88 329 SER A N 1
ATOM 2369 C CA . SER A 1 329 ? 6.141 -18.016 4.028 1.00 89.88 329 SER A CA 1
ATOM 2370 C C . SER A 1 329 ? 4.740 -18.290 3.452 1.00 89.88 329 SER A C 1
ATOM 2372 O O . SER A 1 329 ? 3.763 -17.709 3.924 1.00 89.88 329 SER A O 1
ATOM 2374 N N . GLU A 1 330 ? 4.612 -19.215 2.493 1.00 91.94 330 GLU A N 1
ATOM 2375 C CA . GLU A 1 330 ? 3.328 -19.621 1.900 1.00 91.94 330 GLU A CA 1
ATOM 2376 C C . GLU A 1 330 ? 2.372 -20.207 2.948 1.00 91.94 330 GLU A C 1
ATOM 2378 O O . GLU A 1 330 ? 1.259 -19.702 3.106 1.00 91.94 330 GLU A O 1
ATOM 2383 N N . ARG A 1 331 ? 2.817 -21.196 3.737 1.00 91.69 331 ARG A N 1
ATOM 2384 C CA . ARG A 1 331 ? 2.037 -21.772 4.848 1.00 91.69 331 ARG A CA 1
ATOM 2385 C C . ARG A 1 331 ? 1.581 -20.711 5.849 1.00 91.69 331 ARG A C 1
ATOM 2387 O O . ARG A 1 331 ? 0.437 -20.755 6.297 1.00 91.69 331 ARG A O 1
ATOM 2394 N N . ARG A 1 332 ? 2.438 -19.734 6.173 1.00 91.06 332 ARG A N 1
ATOM 2395 C CA . ARG A 1 332 ? 2.106 -18.614 7.073 1.00 91.06 332 ARG A CA 1
ATOM 2396 C C . ARG A 1 332 ? 0.993 -17.732 6.499 1.00 91.06 332 ARG A C 1
ATOM 2398 O O . ARG A 1 332 ? 0.055 -17.392 7.221 1.00 91.06 332 ARG A O 1
ATOM 2405 N N . LEU A 1 333 ? 1.052 -17.401 5.205 1.00 93.19 333 LEU A N 1
ATOM 2406 C CA . LEU A 1 333 ? -0.010 -16.651 4.522 1.00 93.19 333 LEU A CA 1
ATOM 2407 C C . LEU A 1 333 ? -1.318 -17.448 4.415 1.00 93.19 333 LEU A C 1
ATOM 2409 O O . LEU A 1 333 ? -2.390 -16.879 4.633 1.00 93.19 333 LEU A O 1
ATOM 2413 N N . VAL A 1 334 ? -1.249 -18.748 4.110 1.00 95.12 334 VAL A N 1
ATOM 2414 C CA . VAL A 1 334 ? -2.421 -19.636 4.053 1.00 95.12 334 VAL A CA 1
ATOM 2415 C C . VAL A 1 334 ? -3.098 -19.709 5.421 1.00 95.12 334 VAL A C 1
ATOM 2417 O O . VAL A 1 334 ? -4.281 -19.388 5.520 1.00 95.12 334 VAL A O 1
ATOM 2420 N N . ALA A 1 335 ? -2.356 -20.019 6.488 1.00 93.75 335 ALA A N 1
ATOM 2421 C CA . ALA A 1 335 ? -2.892 -20.098 7.848 1.00 93.75 335 ALA A CA 1
ATOM 2422 C C . ALA A 1 335 ? -3.558 -18.782 8.291 1.00 93.75 335 ALA A C 1
ATOM 2424 O O . ALA A 1 335 ? -4.675 -18.790 8.805 1.00 93.75 335 ALA A O 1
ATOM 2425 N N . ALA A 1 336 ? -2.926 -17.636 8.022 1.00 93.31 336 ALA A N 1
ATOM 2426 C CA . ALA A 1 336 ? -3.505 -16.325 8.311 1.00 93.31 336 ALA A CA 1
ATOM 2427 C C . ALA A 1 336 ? -4.754 -15.999 7.471 1.00 93.31 336 ALA A C 1
ATOM 2429 O O . ALA A 1 336 ? -5.653 -15.306 7.949 1.00 93.31 336 ALA A O 1
ATOM 2430 N N . THR A 1 337 ? -4.825 -16.492 6.232 1.00 95.38 337 THR A N 1
ATOM 2431 C CA . THR A 1 337 ? -6.003 -16.341 5.365 1.00 95.38 337 THR A CA 1
ATOM 2432 C C . THR A 1 337 ? -7.175 -17.173 5.877 1.00 95.38 337 THR A C 1
ATOM 2434 O O . THR A 1 337 ? -8.281 -16.647 5.992 1.00 95.38 337 THR A O 1
ATOM 2437 N N . LEU A 1 338 ? -6.929 -18.433 6.252 1.00 95.19 338 LEU A N 1
ATOM 2438 C CA . LEU A 1 338 ? -7.925 -19.319 6.867 1.00 95.19 338 LEU A CA 1
ATOM 2439 C C . LEU A 1 338 ? -8.404 -18.775 8.226 1.00 95.19 338 LEU A C 1
ATOM 2441 O O . LEU A 1 338 ? -9.588 -18.849 8.539 1.00 95.19 338 LEU A O 1
ATOM 2445 N N . ALA A 1 339 ? -7.516 -18.130 8.990 1.00 92.88 339 ALA A N 1
ATOM 2446 C CA . ALA A 1 339 ? -7.847 -17.399 10.216 1.00 92.88 339 ALA A CA 1
ATOM 2447 C C . ALA A 1 339 ? -8.535 -16.031 9.981 1.00 92.88 339 ALA A C 1
ATOM 2449 O O . ALA A 1 339 ? -8.689 -15.251 10.920 1.00 92.88 339 ALA A O 1
ATOM 2450 N N . GLY A 1 340 ? -8.919 -15.695 8.744 1.00 91.56 340 GLY A N 1
ATOM 2451 C CA . GLY A 1 340 ? -9.688 -14.488 8.419 1.00 91.56 340 GLY A CA 1
ATOM 2452 C C . GLY A 1 340 ? -8.916 -13.163 8.469 1.00 91.56 340 GLY A C 1
ATOM 2453 O O . GLY A 1 340 ? -9.523 -12.106 8.300 1.00 91.56 340 GLY A O 1
ATOM 2454 N N . ARG A 1 341 ? -7.585 -13.172 8.649 1.00 91.94 341 ARG A N 1
ATOM 2455 C CA . ARG A 1 341 ? -6.780 -11.939 8.805 1.00 91.94 341 ARG A CA 1
ATOM 2456 C C . ARG A 1 341 ? -6.816 -11.041 7.561 1.00 91.94 341 ARG A C 1
ATOM 2458 O O . ARG A 1 341 ? -6.741 -9.821 7.667 1.00 91.94 341 ARG A O 1
ATOM 2465 N N . PHE A 1 342 ? -6.999 -11.624 6.378 1.00 94.00 342 PHE A N 1
ATOM 2466 C CA . PHE A 1 342 ? -7.075 -10.914 5.095 1.00 94.00 342 PHE A CA 1
ATOM 2467 C C . PHE A 1 342 ? -8.490 -10.406 4.737 1.00 94.00 342 PHE A C 1
ATOM 2469 O O . PHE A 1 342 ? -8.880 -10.421 3.572 1.00 94.00 342 PHE A O 1
ATOM 2476 N N . GLY A 1 343 ? -9.267 -9.938 5.721 1.00 92.62 343 GLY A N 1
ATOM 2477 C CA . GLY A 1 343 ? -10.572 -9.302 5.480 1.00 92.62 343 GLY A CA 1
ATOM 2478 C C . GLY A 1 343 ? -10.483 -7.955 4.743 1.00 92.62 343 GLY A C 1
ATOM 2479 O O . GLY A 1 343 ? -11.369 -7.621 3.956 1.00 92.62 343 GLY A O 1
ATOM 2480 N N . ASN A 1 344 ? -9.391 -7.208 4.939 1.00 93.00 344 ASN A N 1
ATOM 2481 C CA . ASN A 1 344 ? -9.157 -5.930 4.268 1.00 93.00 344 ASN A CA 1
ATOM 2482 C C . ASN A 1 344 ? -8.875 -6.139 2.759 1.00 93.00 344 ASN A C 1
ATOM 2484 O O . ASN A 1 344 ? -7.940 -6.873 2.418 1.00 93.00 344 ASN A O 1
ATOM 2488 N N . PRO A 1 345 ? -9.594 -5.482 1.827 1.00 93.56 345 PRO A N 1
ATOM 2489 C CA . PRO A 1 345 ? -9.458 -5.761 0.393 1.00 93.56 345 PRO A CA 1
ATOM 2490 C C . PRO A 1 345 ? -8.089 -5.417 -0.211 1.00 93.56 345 PRO A C 1
ATOM 2492 O O . PRO A 1 345 ? -7.628 -6.108 -1.120 1.00 93.56 345 PRO A O 1
ATOM 2495 N N . ALA A 1 346 ? -7.401 -4.382 0.285 1.00 93.38 346 ALA A N 1
ATOM 2496 C CA . ALA A 1 346 ? -6.047 -4.062 -0.173 1.00 93.38 346 ALA A CA 1
ATOM 2497 C C . ALA A 1 346 ? -5.028 -5.098 0.328 1.00 93.38 346 ALA A C 1
ATOM 2499 O O . ALA A 1 346 ? -4.172 -5.540 -0.443 1.00 93.38 346 ALA A O 1
ATOM 2500 N N . ALA A 1 347 ? -5.170 -5.560 1.576 1.00 95.00 347 ALA A N 1
ATOM 2501 C CA . ALA A 1 347 ? -4.371 -6.667 2.099 1.00 95.00 347 ALA A CA 1
ATOM 2502 C C . ALA A 1 347 ? -4.619 -7.953 1.298 1.00 95.00 347 ALA A C 1
ATOM 2504 O O . ALA A 1 347 ? -3.667 -8.618 0.886 1.00 95.00 347 ALA A O 1
ATOM 2505 N N . ALA A 1 348 ? -5.886 -8.276 1.020 1.00 96.56 348 ALA A N 1
ATOM 2506 C CA . ALA A 1 348 ? -6.272 -9.460 0.262 1.00 96.56 348 ALA A CA 1
ATOM 2507 C C . ALA A 1 348 ? -5.705 -9.458 -1.165 1.00 96.56 348 ALA A C 1
ATOM 2509 O O . ALA A 1 348 ? -5.310 -10.508 -1.667 1.00 96.56 348 ALA A O 1
ATOM 2510 N N . ALA A 1 349 ? -5.589 -8.288 -1.803 1.00 96.25 349 ALA A N 1
ATOM 2511 C CA . ALA A 1 349 ? -4.965 -8.163 -3.117 1.00 96.25 349 ALA A CA 1
ATOM 2512 C C . ALA A 1 349 ? -3.464 -8.497 -3.070 1.00 96.25 349 ALA A C 1
ATOM 2514 O O . ALA A 1 349 ? -2.969 -9.216 -3.938 1.00 96.25 349 ALA A O 1
ATOM 2515 N N . HIS A 1 350 ? -2.743 -8.044 -2.038 1.00 96.44 350 HIS A N 1
ATOM 2516 C CA . HIS A 1 350 ? -1.339 -8.418 -1.844 1.00 96.44 350 HIS A CA 1
ATOM 2517 C C . HIS A 1 350 ? -1.159 -9.901 -1.492 1.00 96.44 350 HIS A C 1
ATOM 2519 O O . HIS A 1 350 ? -0.260 -10.538 -2.044 1.00 96.44 350 HIS A O 1
ATOM 2525 N N . GLY A 1 351 ? -2.022 -10.455 -0.634 1.00 96.25 351 GLY A N 1
ATOM 2526 C CA . GLY A 1 351 ? -2.034 -11.883 -0.301 1.00 96.25 351 GLY A CA 1
ATOM 2527 C C . GLY A 1 351 ? -2.301 -12.760 -1.525 1.00 96.25 351 GLY A C 1
ATOM 2528 O O . GLY A 1 351 ? -1.587 -13.732 -1.755 1.00 96.25 351 GLY A O 1
ATOM 2529 N N . LEU A 1 352 ? -3.268 -12.376 -2.366 1.00 95.50 352 LEU A N 1
ATOM 2530 C CA . LEU A 1 352 ? -3.637 -13.137 -3.558 1.00 95.50 352 LEU A CA 1
ATOM 2531 C C . LEU A 1 352 ? -2.504 -13.145 -4.588 1.00 95.50 352 LEU A C 1
ATOM 2533 O O . LEU A 1 352 ? -2.229 -14.190 -5.172 1.00 95.50 352 LEU A O 1
ATOM 2537 N N . LEU A 1 353 ? -1.822 -12.011 -4.786 1.00 94.00 353 LEU A N 1
ATOM 2538 C CA . LEU A 1 353 ? -0.629 -11.948 -5.634 1.00 94.00 353 LEU A CA 1
ATOM 2539 C C . LEU A 1 353 ? 0.457 -12.906 -5.125 1.00 94.00 353 LEU A C 1
ATOM 2541 O O . LEU A 1 353 ? 0.928 -13.735 -5.901 1.00 94.00 353 LEU A O 1
ATOM 2545 N N . ALA A 1 354 ? 0.790 -12.843 -3.831 1.00 94.38 354 ALA A N 1
ATOM 2546 C CA . ALA A 1 354 ? 1.809 -13.693 -3.217 1.00 94.38 354 ALA A CA 1
ATOM 2547 C C . ALA A 1 354 ? 1.495 -15.192 -3.362 1.00 94.38 354 ALA A C 1
ATOM 2549 O O . ALA A 1 354 ? 2.311 -15.931 -3.908 1.00 94.38 354 ALA A O 1
ATOM 2550 N N . LEU A 1 355 ? 0.292 -15.619 -2.960 1.00 94.00 355 LEU A N 1
ATOM 2551 C CA . LEU A 1 355 ? -0.152 -17.016 -3.053 1.00 94.00 355 LEU A CA 1
ATOM 2552 C C . LEU A 1 355 ? -0.328 -17.511 -4.502 1.00 94.00 355 LEU A C 1
ATOM 2554 O O . LEU A 1 355 ? -0.327 -18.712 -4.743 1.00 94.00 355 LEU A O 1
ATOM 2558 N N . SER A 1 356 ? -0.444 -16.607 -5.480 1.00 90.56 356 SER A N 1
ATOM 2559 C CA . SER A 1 356 ? -0.467 -16.956 -6.911 1.00 90.56 356 SER A CA 1
ATOM 2560 C C . SER A 1 356 ? 0.933 -17.004 -7.549 1.00 90.56 356 SER A C 1
ATOM 2562 O O . SER A 1 356 ? 1.039 -17.130 -8.771 1.00 90.56 356 SER A O 1
ATOM 2564 N N . GLY A 1 357 ? 2.013 -16.815 -6.777 1.00 89.69 357 GLY A N 1
ATOM 2565 C CA . GLY A 1 357 ? 3.375 -16.681 -7.313 1.00 89.69 357 GLY A CA 1
ATOM 2566 C C . GLY A 1 357 ? 3.553 -15.452 -8.220 1.00 89.69 357 GLY A C 1
ATOM 2567 O O . GLY A 1 357 ? 4.355 -15.469 -9.157 1.00 89.69 357 GLY A O 1
ATOM 2568 N N . ARG A 1 358 ? 2.761 -14.396 -7.993 1.00 90.88 358 ARG A N 1
ATOM 2569 C CA . ARG A 1 358 ? 2.746 -13.146 -8.766 1.00 90.88 358 ARG A CA 1
ATOM 2570 C C . ARG A 1 358 ? 3.242 -11.975 -7.931 1.00 90.88 358 ARG A C 1
ATOM 2572 O O . ARG A 1 358 ? 3.266 -12.007 -6.708 1.00 90.88 358 ARG A O 1
ATOM 2579 N N . SER A 1 359 ? 3.583 -10.893 -8.613 1.00 93.81 359 SER A N 1
ATOM 2580 C CA . SER A 1 359 ? 4.010 -9.632 -8.019 1.00 93.81 359 SER A CA 1
ATOM 2581 C C . SER A 1 359 ? 3.435 -8.447 -8.791 1.00 93.81 359 SER A C 1
ATOM 2583 O O . SER A 1 359 ? 3.059 -8.575 -9.958 1.00 93.81 359 SER A O 1
ATOM 2585 N N . LEU A 1 360 ? 3.460 -7.251 -8.198 1.00 95.44 360 LEU A N 1
ATOM 2586 C CA . LEU A 1 360 ? 3.160 -6.014 -8.934 1.00 95.44 360 LEU A CA 1
ATOM 2587 C C . LEU A 1 360 ? 4.095 -5.765 -10.137 1.00 95.44 360 LEU A C 1
ATOM 2589 O O . LEU A 1 360 ? 3.718 -5.037 -11.055 1.00 95.44 360 LEU A O 1
ATOM 2593 N N . TYR A 1 361 ? 5.283 -6.382 -10.183 1.00 93.94 361 TYR A N 1
ATOM 2594 C CA . TYR A 1 361 ? 6.158 -6.324 -11.357 1.00 93.94 361 TYR A CA 1
ATOM 2595 C C . TYR A 1 361 ? 5.554 -7.055 -12.573 1.00 93.94 361 TYR A C 1
ATOM 2597 O O . TYR A 1 361 ? 5.724 -6.616 -13.713 1.00 93.94 361 TYR A O 1
ATOM 2605 N N . ASP A 1 362 ? 4.779 -8.124 -12.356 1.00 91.25 362 ASP A N 1
ATOM 2606 C CA . ASP A 1 362 ? 4.162 -8.908 -13.435 1.00 91.25 362 ASP A CA 1
ATOM 2607 C C . ASP A 1 362 ? 3.045 -8.147 -14.182 1.00 91.25 362 ASP A C 1
ATOM 2609 O O . ASP A 1 362 ? 2.568 -8.616 -15.215 1.00 91.25 362 ASP A O 1
ATOM 2613 N N . ALA A 1 363 ? 2.692 -6.926 -13.758 1.00 87.62 363 ALA A N 1
ATOM 2614 C CA . ALA A 1 363 ? 1.788 -6.034 -14.488 1.00 87.62 363 ALA A CA 1
ATOM 2615 C C . ALA A 1 363 ? 2.266 -5.684 -15.915 1.00 87.62 363 ALA A C 1
ATOM 2617 O O . ALA A 1 363 ? 1.443 -5.330 -16.753 1.00 87.62 363 ALA A O 1
ATOM 2618 N N . ALA A 1 364 ? 3.561 -5.810 -16.235 1.00 77.75 364 ALA A N 1
ATOM 2619 C CA . ALA A 1 364 ? 4.046 -5.732 -17.622 1.00 77.75 364 ALA A CA 1
ATOM 2620 C C . ALA A 1 364 ? 3.941 -7.060 -18.395 1.00 77.75 364 ALA A C 1
ATOM 2622 O O . ALA A 1 364 ? 3.892 -7.041 -19.626 1.00 77.75 364 ALA A O 1
ATOM 2623 N N . ALA A 1 365 ? 3.949 -8.190 -17.683 1.00 64.00 365 ALA A N 1
ATOM 2624 C CA . ALA A 1 365 ? 3.935 -9.546 -18.233 1.00 64.00 365 ALA A CA 1
ATOM 2625 C C . ALA A 1 365 ? 2.513 -10.088 -18.457 1.00 64.00 365 ALA A C 1
ATOM 2627 O O . ALA A 1 365 ? 2.335 -11.017 -19.248 1.00 64.00 365 ALA A O 1
ATOM 2628 N N . ALA A 1 366 ? 1.508 -9.468 -17.828 1.00 56.62 366 ALA A N 1
ATOM 2629 C CA . ALA A 1 366 ? 0.096 -9.580 -18.175 1.00 56.62 366 ALA A CA 1
ATOM 2630 C C . ALA A 1 366 ? -0.141 -9.104 -19.619 1.00 56.62 366 ALA A C 1
ATOM 2632 O O . ALA A 1 366 ? -0.549 -7.976 -19.896 1.00 56.62 366 ALA A O 1
ATOM 2633 N N . SER A 1 367 ? 0.165 -9.985 -20.569 1.00 46.12 367 SER A N 1
ATOM 2634 C CA . SER A 1 367 ? -0.151 -9.766 -21.970 1.00 46.12 367 SER A CA 1
ATOM 2635 C C . SER A 1 367 ? -1.667 -9.635 -22.113 1.00 46.12 367 SER A C 1
ATOM 2637 O O . SER A 1 367 ? -2.387 -10.482 -21.580 1.00 46.12 367 SER A O 1
ATOM 2639 N N . PRO A 1 368 ? -2.174 -8.665 -22.895 1.00 47.53 368 PRO A N 1
ATOM 2640 C CA . PRO A 1 368 ? -3.558 -8.667 -23.345 1.00 47.53 368 PRO A CA 1
ATOM 2641 C C . PRO A 1 368 ? -3.724 -9.781 -24.385 1.00 47.53 368 PRO A C 1
ATOM 2643 O O . PRO A 1 368 ? -3.804 -9.511 -25.583 1.00 47.53 368 PRO A O 1
ATOM 2646 N N . CYS A 1 369 ? -3.734 -11.023 -23.897 1.00 43.12 369 CYS A N 1
ATOM 2647 C CA . CYS A 1 369 ? -3.955 -12.260 -24.635 1.00 43.12 369 CYS A CA 1
ATOM 2648 C C . CYS A 1 369 ? -2.947 -12.426 -25.778 1.00 43.12 369 CYS A C 1
ATOM 2650 O O . CYS A 1 369 ? -3.146 -11.970 -26.906 1.00 43.12 369 CYS A O 1
ATOM 2652 N N . GLY A 1 370 ? -1.809 -13.051 -25.464 1.00 36.34 370 GLY A N 1
ATOM 2653 C CA . GLY A 1 370 ? -0.765 -13.289 -26.450 1.00 36.34 370 GLY A CA 1
ATOM 2654 C C . GLY A 1 370 ? -1.326 -14.043 -27.654 1.00 36.34 370 GLY A C 1
ATOM 2655 O O . GLY A 1 370 ? -1.722 -15.199 -27.530 1.00 36.34 370 GLY A O 1
ATOM 2656 N N . ARG A 1 371 ? -1.310 -13.415 -28.839 1.00 33.72 371 ARG A N 1
ATOM 2657 C CA . ARG A 1 371 ? -1.411 -14.167 -30.096 1.00 33.72 371 ARG A CA 1
ATOM 2658 C C . ARG A 1 371 ? -0.343 -15.251 -30.044 1.00 33.72 371 ARG A C 1
ATOM 2660 O O . ARG A 1 371 ? 0.825 -14.918 -29.845 1.00 33.72 371 ARG A O 1
ATOM 2667 N N . HIS A 1 372 ? -0.734 -16.510 -30.230 1.00 29.98 372 HIS A N 1
ATOM 2668 C CA . HIS A 1 372 ? 0.192 -17.637 -30.255 1.00 29.98 372 HIS A CA 1
ATOM 2669 C C . HIS A 1 372 ? 1.264 -17.443 -31.340 1.00 29.98 372 HIS A C 1
ATOM 2671 O O . HIS A 1 372 ? 1.089 -17.821 -32.496 1.00 29.98 372 HIS A O 1
ATOM 2677 N N . HIS A 1 373 ? 2.412 -16.905 -30.942 1.00 33.25 373 HIS A N 1
ATOM 2678 C CA . HIS A 1 373 ? 3.678 -17.094 -31.628 1.00 33.25 373 HIS A CA 1
ATOM 2679 C C . HIS A 1 373 ? 4.595 -17.823 -30.660 1.00 33.25 373 HIS A C 1
ATOM 2681 O O . HIS A 1 373 ? 5.153 -17.237 -29.734 1.00 33.25 373 HIS A O 1
ATOM 2687 N N . GLY A 1 374 ? 4.670 -19.141 -30.849 1.00 35.38 374 GLY A N 1
ATOM 2688 C CA . GLY A 1 374 ? 5.411 -20.033 -29.974 1.00 35.38 374 GLY A CA 1
ATOM 2689 C C . GLY A 1 374 ? 6.881 -19.643 -29.898 1.00 35.38 374 GLY A C 1
ATOM 2690 O O . GLY A 1 374 ? 7.619 -19.750 -30.876 1.00 35.38 374 GLY A O 1
ATOM 2691 N N . ARG A 1 375 ? 7.316 -19.243 -28.705 1.00 30.73 375 ARG A N 1
ATOM 2692 C CA . ARG A 1 375 ? 8.726 -19.250 -28.324 1.00 30.73 375 ARG A CA 1
ATOM 2693 C C . ARG A 1 375 ? 8.833 -19.717 -26.879 1.00 30.73 375 ARG A C 1
ATOM 2695 O O . ARG A 1 375 ? 8.914 -18.925 -25.949 1.00 30.73 375 ARG A O 1
ATOM 2702 N N . HIS A 1 376 ? 8.761 -21.035 -26.712 1.00 35.16 376 HIS A N 1
ATOM 2703 C CA . HIS A 1 376 ? 8.953 -21.676 -25.419 1.00 35.16 376 HIS A CA 1
ATOM 2704 C C . HIS A 1 376 ? 10.393 -21.442 -24.939 1.00 35.16 376 HIS A C 1
ATOM 2706 O O . HIS A 1 376 ? 11.339 -21.959 -25.530 1.00 35.16 376 HIS A O 1
ATOM 2712 N N . HIS A 1 377 ? 10.550 -20.719 -23.834 1.00 36.38 377 HIS A N 1
ATOM 2713 C CA . HIS A 1 377 ? 11.589 -21.041 -22.862 1.00 36.38 377 HIS A CA 1
ATOM 2714 C C . HIS A 1 377 ? 10.894 -21.867 -21.786 1.00 36.38 377 HIS A C 1
ATOM 2716 O O . HIS A 1 377 ? 10.059 -21.359 -21.043 1.00 36.38 377 HIS A O 1
ATOM 2722 N N . GLY A 1 378 ? 11.113 -23.178 -21.835 1.00 32.22 378 GLY A N 1
ATOM 2723 C CA . GLY A 1 378 ? 10.402 -24.126 -20.990 1.00 32.22 378 GLY A CA 1
ATOM 2724 C C . GLY A 1 378 ? 11.149 -24.400 -19.695 1.00 32.22 378 GLY A C 1
ATOM 2725 O O . GLY A 1 378 ? 12.371 -24.406 -19.699 1.00 32.22 378 GLY A O 1
ATOM 2726 N N . HIS A 1 379 ? 10.393 -24.716 -18.646 1.00 39.62 379 HIS A N 1
ATOM 2727 C CA . HIS A 1 379 ? 10.713 -25.778 -17.692 1.00 39.62 379 HIS A CA 1
ATOM 2728 C C . HIS A 1 379 ? 9.418 -26.220 -16.997 1.00 39.62 379 HIS A C 1
ATOM 2730 O O . HIS A 1 379 ? 9.041 -25.701 -15.953 1.00 39.62 379 HIS A O 1
ATOM 2736 N N . SER A 1 380 ? 8.734 -27.201 -17.583 1.00 37.22 380 SER A N 1
ATOM 2737 C CA . SER A 1 380 ? 7.771 -28.045 -16.875 1.00 37.22 380 SER A CA 1
ATOM 2738 C C . SER A 1 380 ? 7.845 -29.453 -17.465 1.00 37.22 380 SER A C 1
ATOM 2740 O O . SER A 1 380 ? 7.664 -29.658 -18.665 1.00 37.22 380 SER A O 1
ATOM 2742 N N . GLY A 1 381 ? 8.221 -30.420 -16.629 1.00 37.38 381 GLY A N 1
ATOM 2743 C CA . GLY A 1 381 ? 8.312 -31.820 -17.026 1.00 37.38 381 GLY A CA 1
ATOM 2744 C C . GLY A 1 381 ? 6.927 -32.456 -17.048 1.00 37.38 381 GLY A C 1
ATOM 2745 O O . GLY A 1 381 ? 6.217 -32.413 -16.050 1.00 37.38 381 GLY A O 1
ATOM 2746 N N . GLY A 1 382 ? 6.559 -33.065 -18.172 1.00 34.84 382 GLY A N 1
ATOM 2747 C CA . GLY A 1 382 ? 5.341 -33.857 -18.311 1.00 34.84 382 GLY A CA 1
ATOM 2748 C C . GLY A 1 382 ? 5.624 -35.070 -19.185 1.00 34.84 382 GLY A C 1
ATOM 2749 O O . GLY A 1 382 ? 5.870 -34.930 -20.381 1.00 34.84 382 GLY A O 1
ATOM 2750 N N . HIS A 1 383 ? 5.629 -36.263 -18.590 1.00 37.72 383 HIS A N 1
ATOM 2751 C CA . HIS A 1 383 ? 5.806 -37.505 -19.335 1.00 37.72 383 HIS A CA 1
ATOM 2752 C C . HIS A 1 383 ? 4.514 -37.863 -20.078 1.00 37.72 383 HIS A C 1
ATOM 2754 O O . HIS A 1 383 ? 3.477 -38.084 -19.460 1.00 37.72 383 HIS A O 1
ATOM 2760 N N . GLY A 1 384 ? 4.594 -37.975 -21.403 1.00 37.94 384 GLY A N 1
ATOM 2761 C CA . GLY A 1 384 ? 3.512 -38.465 -22.255 1.00 37.94 384 GLY A CA 1
ATOM 2762 C C . GLY A 1 384 ? 4.096 -39.091 -23.515 1.00 37.94 384 GLY A C 1
ATOM 2763 O O . GLY A 1 384 ? 4.592 -38.383 -24.387 1.00 37.94 384 GLY A O 1
ATOM 2764 N N . GLY A 1 385 ? 4.098 -40.422 -23.589 1.00 38.94 385 GLY A N 1
ATOM 2765 C CA . GLY A 1 385 ? 4.606 -41.145 -24.754 1.00 38.94 385 GLY A CA 1
ATOM 2766 C C . GLY A 1 385 ? 3.644 -41.055 -25.938 1.00 38.94 385 GLY A C 1
ATOM 2767 O O . GLY A 1 385 ? 2.447 -41.276 -25.781 1.00 38.94 385 GLY A O 1
ATOM 2768 N N . GLY A 1 386 ? 4.171 -40.778 -27.131 1.00 36.88 386 GLY A N 1
ATOM 2769 C CA . GLY A 1 386 ? 3.404 -40.764 -28.376 1.00 36.88 386 GLY A CA 1
ATOM 2770 C C . GLY A 1 386 ? 4.308 -41.056 -29.569 1.00 36.88 386 GLY A C 1
ATOM 2771 O O . GLY A 1 386 ? 5.214 -40.282 -29.868 1.00 36.88 386 GLY A O 1
ATOM 2772 N N . HIS A 1 387 ? 4.083 -42.186 -30.240 1.00 39.47 387 HIS A N 1
ATOM 2773 C CA . HIS A 1 387 ? 4.830 -42.560 -31.441 1.00 39.47 387 HIS A CA 1
ATOM 2774 C C . HIS A 1 387 ? 4.248 -41.889 -32.693 1.00 39.47 387 HIS A C 1
ATOM 2776 O O . HIS A 1 387 ? 3.054 -41.977 -32.960 1.00 39.47 387 HIS A O 1
ATOM 2782 N N . GLY A 1 388 ? 5.128 -41.295 -33.498 1.00 39.84 388 GLY A N 1
ATOM 2783 C CA . GLY A 1 388 ? 4.856 -40.774 -34.838 1.00 39.84 388 GLY A CA 1
ATOM 2784 C C . GLY A 1 388 ? 6.091 -39.997 -35.314 1.00 39.84 388 GLY A C 1
ATOM 2785 O O . GLY A 1 388 ? 6.512 -39.072 -34.636 1.00 39.84 388 GLY A O 1
ATOM 2786 N N . GLY A 1 389 ? 6.791 -40.331 -36.398 1.00 39.31 389 GLY A N 1
ATOM 2787 C CA . GLY A 1 389 ? 6.406 -41.179 -37.527 1.00 39.31 389 GLY A CA 1
ATOM 2788 C C . GLY A 1 389 ? 5.989 -40.311 -38.712 1.00 39.31 389 GLY A C 1
ATOM 2789 O O . GLY A 1 389 ? 4.812 -40.249 -39.041 1.00 39.31 389 GLY A O 1
ATOM 2790 N N . GLY A 1 390 ? 6.949 -39.613 -39.326 1.00 39.47 390 GLY A N 1
ATOM 2791 C CA . GLY A 1 390 ? 6.684 -38.706 -40.446 1.00 39.47 390 GLY A CA 1
ATOM 2792 C C . GLY A 1 390 ? 7.958 -38.083 -41.017 1.00 39.47 390 GLY A C 1
ATOM 2793 O O . GLY A 1 390 ? 8.486 -37.122 -40.465 1.00 39.47 390 GLY A O 1
ATOM 2794 N N . HIS A 1 391 ? 8.448 -38.626 -42.132 1.00 38.25 391 HIS A N 1
ATOM 2795 C CA . HIS A 1 391 ? 9.482 -37.985 -42.948 1.00 38.25 391 HIS A CA 1
ATOM 2796 C C . HIS A 1 391 ? 8.856 -36.920 -43.862 1.00 38.25 391 HIS A C 1
ATOM 2798 O O . HIS A 1 391 ? 7.764 -37.122 -44.386 1.00 38.25 391 HIS A O 1
ATOM 2804 N N . GLY A 1 392 ? 9.581 -35.830 -44.124 1.00 42.06 392 GLY A N 1
ATOM 2805 C CA . GLY A 1 392 ? 9.155 -34.800 -45.076 1.00 42.06 392 GLY A CA 1
ATOM 2806 C C . GLY A 1 392 ? 10.201 -33.703 -45.248 1.00 42.06 392 GLY A C 1
ATOM 2807 O O . GLY A 1 392 ? 10.137 -32.677 -44.581 1.00 42.06 392 GLY A O 1
ATOM 2808 N N . GLY A 1 393 ? 11.188 -33.930 -46.118 1.00 40.69 393 GLY A N 1
ATOM 2809 C CA . GLY A 1 393 ? 12.139 -32.891 -46.525 1.00 40.69 393 GLY A CA 1
ATOM 2810 C C . GLY A 1 393 ? 11.586 -32.019 -47.658 1.00 40.69 393 GLY A C 1
ATOM 2811 O O . GLY A 1 393 ? 10.751 -32.471 -48.438 1.00 40.69 393 GLY A O 1
ATOM 2812 N N . GLY A 1 394 ? 12.087 -30.789 -47.783 1.00 40.53 394 GLY A N 1
ATOM 2813 C CA . GLY A 1 394 ? 11.728 -29.882 -48.877 1.00 40.53 394 GLY A CA 1
ATOM 2814 C C . GLY A 1 394 ? 12.568 -28.605 -48.869 1.00 40.53 394 GLY A C 1
ATOM 2815 O O . GLY A 1 394 ? 12.367 -27.736 -48.027 1.00 40.53 394 GLY A O 1
ATOM 2816 N N . HIS A 1 395 ? 13.512 -28.494 -49.807 1.00 42.97 395 HIS A N 1
ATOM 2817 C CA . HIS A 1 395 ? 14.281 -27.270 -50.059 1.00 42.97 395 HIS A CA 1
ATOM 2818 C C . HIS A 1 395 ? 13.647 -26.437 -51.186 1.00 42.97 395 HIS A C 1
ATOM 2820 O O . HIS A 1 395 ? 13.104 -26.989 -52.139 1.00 42.97 395 HIS A O 1
ATOM 2826 N N . GLY A 1 396 ? 13.811 -25.114 -51.107 1.00 41.72 396 GLY A N 1
ATOM 2827 C CA . GLY A 1 396 ? 13.431 -24.132 -52.133 1.00 41.72 396 GLY A CA 1
ATOM 2828 C C . GLY A 1 396 ? 12.924 -22.846 -51.464 1.00 41.72 396 GLY A C 1
ATOM 2829 O O . GLY A 1 396 ? 12.048 -22.919 -50.616 1.00 41.72 396 GLY A O 1
ATOM 2830 N N . GLY A 1 397 ? 13.436 -21.638 -51.713 1.00 42.00 397 GLY A N 1
ATOM 2831 C CA . GLY A 1 397 ? 14.346 -21.186 -52.769 1.00 42.00 397 GLY A CA 1
ATOM 2832 C C . GLY A 1 397 ? 13.581 -20.372 -53.813 1.00 42.00 397 GLY A C 1
ATOM 2833 O O . GLY A 1 397 ? 12.995 -20.949 -54.720 1.00 42.00 397 GLY A O 1
ATOM 2834 N N . GLY A 1 398 ? 13.582 -19.041 -53.687 1.00 40.19 398 GLY A N 1
ATOM 2835 C CA . GLY A 1 398 ? 12.903 -18.147 -54.631 1.00 40.19 398 GLY A CA 1
ATOM 2836 C C . GLY A 1 398 ? 12.987 -16.670 -54.233 1.00 40.19 398 GLY A C 1
ATOM 2837 O O . GLY A 1 398 ? 12.508 -16.285 -53.170 1.00 40.19 398 GLY A O 1
ATOM 2838 N N . HIS A 1 399 ? 13.590 -15.849 -55.095 1.00 44.75 399 HIS A N 1
ATOM 2839 C CA . HIS A 1 399 ? 13.595 -14.384 -55.003 1.00 44.75 399 HIS A CA 1
ATOM 2840 C C . HIS A 1 399 ? 12.587 -13.769 -55.989 1.00 44.75 399 HIS A C 1
ATOM 2842 O O . HIS A 1 399 ? 12.332 -14.331 -57.051 1.00 44.75 399 HIS A O 1
ATOM 2848 N N . GLY A 1 400 ? 12.099 -12.569 -55.664 1.00 43.16 400 GLY A N 1
ATOM 2849 C CA . GLY A 1 400 ? 11.238 -11.723 -56.503 1.00 43.16 400 GLY A CA 1
ATOM 2850 C C . GLY A 1 400 ? 10.191 -11.021 -55.626 1.00 43.16 400 GLY A C 1
ATOM 2851 O O . GLY A 1 400 ? 9.583 -11.668 -54.786 1.00 43.16 400 GLY A O 1
ATOM 2852 N N . GLY A 1 401 ? 9.952 -9.710 -55.679 1.00 40.94 401 GLY A N 1
ATOM 2853 C CA . GLY A 1 401 ? 10.359 -8.705 -56.663 1.00 40.94 401 GLY A CA 1
ATOM 2854 C C . GLY A 1 401 ? 9.126 -8.189 -57.407 1.00 40.94 401 GLY A C 1
ATOM 2855 O O . GLY A 1 401 ? 8.624 -8.876 -58.287 1.00 40.94 401 GLY A O 1
ATOM 2856 N N . GLY A 1 402 ? 8.632 -6.996 -57.055 1.00 40.19 402 GLY A N 1
ATOM 2857 C CA . GLY A 1 402 ? 7.476 -6.390 -57.726 1.00 40.19 402 GLY A CA 1
ATOM 2858 C C . GLY A 1 402 ? 6.833 -5.244 -56.941 1.00 40.19 402 GLY A C 1
ATOM 2859 O O . GLY A 1 402 ? 6.227 -5.464 -55.897 1.00 40.19 402 GLY A O 1
ATOM 2860 N N . HIS A 1 403 ? 6.938 -4.022 -57.468 1.00 48.06 403 HIS A N 1
ATOM 2861 C CA . HIS A 1 403 ? 6.090 -2.894 -57.069 1.00 48.06 403 HIS A CA 1
ATOM 2862 C C . HIS A 1 403 ? 4.797 -2.891 -57.898 1.00 48.06 403 HIS A C 1
ATOM 2864 O O . HIS A 1 403 ? 4.816 -3.258 -59.070 1.00 48.06 403 HIS A O 1
ATOM 2870 N N . GLY A 1 404 ? 3.704 -2.380 -57.328 1.00 43.12 404 GLY A N 1
ATOM 2871 C CA . GLY A 1 404 ? 2.473 -2.089 -58.064 1.00 43.12 404 GLY A CA 1
ATOM 2872 C C . GLY A 1 404 ? 1.484 -1.309 -57.202 1.00 43.12 404 GLY A C 1
ATOM 2873 O O . GLY A 1 404 ? 0.968 -1.843 -56.226 1.00 43.12 404 GLY A O 1
ATOM 2874 N N . GLY A 1 405 ? 1.248 -0.040 -57.537 1.00 43.16 405 GLY A N 1
ATOM 2875 C CA . GLY A 1 405 ? 0.167 0.763 -56.957 1.00 43.16 405 GLY A CA 1
ATOM 2876 C C . GLY A 1 405 ? -1.069 0.772 -57.862 1.00 43.16 405 GLY A C 1
ATOM 2877 O O . GLY A 1 405 ? -0.963 0.492 -59.054 1.00 43.16 405 GLY A O 1
ATOM 2878 N N . GLY A 1 406 ? -2.230 1.133 -57.315 1.00 37.22 406 GLY A N 1
ATOM 2879 C CA . GLY A 1 406 ? -3.473 1.284 -58.078 1.00 37.22 406 GLY A CA 1
ATOM 2880 C C . GLY A 1 406 ? -4.628 1.785 -57.208 1.00 37.22 406 GLY A C 1
ATOM 2881 O O . GLY A 1 406 ? -4.834 1.281 -56.108 1.00 37.22 406 GLY A O 1
ATOM 2882 N N . HIS A 1 407 ? -5.355 2.795 -57.691 1.00 47.47 407 HIS A N 1
ATOM 2883 C CA . HIS A 1 407 ? -6.527 3.396 -57.038 1.00 47.47 407 HIS A CA 1
ATOM 2884 C C . HIS A 1 407 ? -7.851 2.917 -57.666 1.00 47.47 407 HIS A C 1
ATOM 2886 O O . HIS A 1 407 ? -7.867 2.428 -58.793 1.00 47.47 407 HIS A O 1
ATOM 2892 N N . GLY A 1 408 ? -8.963 3.185 -56.967 1.00 39.50 408 GLY A N 1
ATOM 2893 C CA . GLY A 1 408 ? -10.346 2.951 -57.410 1.00 39.50 408 GLY A CA 1
ATOM 2894 C C . GLY A 1 408 ? -10.956 1.708 -56.748 1.00 39.50 408 GLY A C 1
ATOM 2895 O O . GLY A 1 408 ? -10.263 0.721 -56.550 1.00 39.50 408 GLY A O 1
ATOM 2896 N N . GLY A 1 409 ? -12.224 1.675 -56.336 1.00 36.78 409 GLY A N 1
ATOM 2897 C CA . GLY A 1 409 ? -13.333 2.624 -56.508 1.00 36.78 409 GLY A CA 1
ATOM 2898 C C . GLY A 1 409 ? -14.620 1.834 -56.800 1.00 36.78 409 GLY A C 1
ATOM 2899 O O . GLY A 1 409 ? -14.542 0.808 -57.466 1.00 36.78 409 GLY A O 1
ATOM 2900 N N . GLY A 1 410 ? -15.791 2.272 -56.324 1.00 34.66 410 GLY A N 1
ATOM 2901 C CA . GLY A 1 410 ? -17.067 1.617 -56.668 1.00 34.66 410 GLY A CA 1
ATOM 2902 C C . GLY A 1 410 ? -18.107 1.591 -55.545 1.00 34.66 410 GLY A C 1
ATOM 2903 O O . GLY A 1 410 ? -17.775 1.408 -54.378 1.00 34.66 410 GLY A O 1
ATOM 2904 N N . HIS A 1 411 ? -19.371 1.790 -55.919 1.00 43.62 411 HIS A N 1
ATOM 2905 C CA . HIS A 1 411 ? -20.533 1.870 -55.029 1.00 43.62 411 HIS A CA 1
ATOM 2906 C C . HIS A 1 411 ? -21.337 0.559 -54.989 1.00 43.62 411 HIS A C 1
ATOM 2908 O O . HIS A 1 411 ? -21.302 -0.215 -55.942 1.00 43.62 411 HIS A O 1
ATOM 2914 N N . GLY A 1 412 ? -22.234 0.452 -54.001 1.00 37.38 412 GLY A N 1
ATOM 2915 C CA . GLY A 1 412 ? -23.607 -0.001 -54.266 1.00 37.38 412 GLY A CA 1
ATOM 2916 C C . GLY A 1 412 ? -24.085 -1.255 -53.530 1.00 37.38 412 GLY A C 1
ATOM 2917 O O . GLY A 1 412 ? -23.308 -2.148 -53.216 1.00 37.38 412 GLY A O 1
ATOM 2918 N N . GLY A 1 413 ? -25.406 -1.320 -53.325 1.00 36.22 413 GLY A N 1
ATOM 2919 C CA . GLY A 1 413 ? -26.125 -2.530 -52.912 1.00 36.22 413 GLY A CA 1
ATOM 2920 C C . GLY A 1 413 ? -26.687 -2.475 -51.492 1.00 36.22 413 GLY A C 1
ATOM 2921 O O . GLY A 1 413 ? -25.989 -2.771 -50.530 1.00 36.22 413 GLY A O 1
ATOM 2922 N N . GLY A 1 414 ? -27.976 -2.156 -51.368 1.00 37.59 414 GLY A N 1
ATOM 2923 C CA . GLY A 1 414 ? -28.745 -2.383 -50.147 1.00 37.59 414 GLY A CA 1
ATOM 2924 C C . GLY A 1 414 ? -29.963 -3.255 -50.438 1.00 37.59 414 GLY A C 1
ATOM 2925 O O . GLY A 1 414 ? -30.560 -3.117 -51.496 1.00 37.59 414 GLY A O 1
ATOM 2926 N N . HIS A 1 415 ? -30.328 -4.104 -49.479 1.00 42.75 415 HIS A N 1
ATOM 2927 C CA . HIS A 1 415 ? -31.642 -4.717 -49.236 1.00 42.75 415 HIS A CA 1
ATOM 2928 C C . HIS A 1 415 ? -31.628 -5.089 -47.732 1.00 42.75 415 HIS A C 1
ATOM 2930 O O . HIS A 1 415 ? -30.565 -5.387 -47.197 1.00 42.75 415 HIS A O 1
ATOM 2936 N N . GLY A 1 416 ? -32.700 -5.030 -46.943 1.00 38.69 416 GLY A N 1
ATOM 2937 C CA . GLY A 1 416 ? -34.118 -5.041 -47.288 1.00 38.69 416 GLY A CA 1
ATOM 2938 C C . GLY A 1 416 ? -34.721 -6.356 -46.790 1.00 38.69 416 GLY A C 1
ATOM 2939 O O . GLY A 1 416 ? -34.618 -7.362 -47.479 1.00 38.69 416 GLY A O 1
ATOM 2940 N N . GLY A 1 417 ? -35.304 -6.361 -45.588 1.00 35.44 417 GLY A N 1
ATOM 2941 C CA . GLY A 1 417 ? -35.862 -7.577 -44.987 1.00 35.44 417 GLY A CA 1
ATOM 2942 C C . GLY A 1 417 ? -36.197 -7.407 -43.509 1.00 35.44 417 GLY A C 1
ATOM 2943 O O . GLY A 1 417 ? -35.338 -7.582 -42.652 1.00 35.44 417 GLY A O 1
ATOM 2944 N N . GLY A 1 418 ? -37.451 -7.073 -43.215 1.00 35.84 418 GLY A N 1
ATOM 2945 C CA . GLY A 1 418 ? -38.004 -7.121 -41.865 1.00 35.84 418 GLY A CA 1
ATOM 2946 C C . GLY A 1 418 ? -39.249 -7.998 -41.849 1.00 35.84 418 GLY A C 1
ATOM 2947 O O . GLY A 1 418 ? -40.026 -7.967 -42.798 1.00 35.84 418 GLY A O 1
ATOM 2948 N N . HIS A 1 419 ? -39.456 -8.734 -40.761 1.00 40.03 419 HIS A N 1
ATOM 2949 C CA . HIS A 1 419 ? -40.744 -9.333 -40.427 1.00 40.03 419 HIS A CA 1
ATOM 2950 C C . HIS A 1 419 ? -40.981 -9.195 -38.925 1.00 40.03 419 HIS A C 1
ATOM 2952 O O . HIS A 1 419 ? -40.209 -9.702 -38.116 1.00 40.03 419 HIS A O 1
ATOM 2958 N N . GLY A 1 420 ? -42.050 -8.485 -38.568 1.00 35.47 420 GLY A N 1
ATOM 2959 C CA . GLY A 1 420 ? -42.637 -8.552 -37.234 1.00 35.47 420 GLY A CA 1
ATOM 2960 C C . GLY A 1 420 ? -43.648 -9.695 -37.151 1.00 35.47 420 GLY A C 1
ATOM 2961 O O . GLY A 1 420 ? -44.142 -10.177 -38.169 1.00 35.47 420 GLY A O 1
ATOM 2962 N N . GLY A 1 421 ? -43.978 -10.100 -35.929 1.00 32.47 421 GLY A N 1
ATOM 2963 C CA . GLY A 1 421 ? -44.981 -11.124 -35.655 1.00 32.47 421 GLY A CA 1
ATOM 2964 C C . GLY A 1 421 ? -45.142 -11.296 -34.153 1.00 32.47 421 GLY A C 1
ATOM 2965 O O . GLY A 1 421 ? -44.402 -12.056 -33.540 1.00 32.47 421 GLY A O 1
ATOM 2966 N N . GLY A 1 422 ? -46.071 -10.547 -33.560 1.00 33.00 422 GLY A N 1
ATOM 2967 C CA . GLY A 1 422 ? -46.367 -10.607 -32.133 1.00 33.00 422 GLY A CA 1
ATOM 2968 C C . GLY A 1 422 ? -47.822 -10.985 -31.878 1.00 33.00 422 GLY A C 1
ATOM 2969 O O . GLY A 1 422 ? -48.723 -10.362 -32.427 1.00 33.00 422 GLY A O 1
ATOM 2970 N N . HIS A 1 423 ? -48.017 -11.956 -30.992 1.00 36.91 423 HIS A N 1
ATOM 2971 C CA . HIS A 1 423 ? -49.209 -12.205 -30.177 1.00 36.91 423 HIS A CA 1
ATOM 2972 C C . HIS A 1 423 ? -48.641 -12.722 -28.835 1.00 36.91 423 HIS A C 1
ATOM 2974 O O . HIS A 1 423 ? -47.658 -13.456 -28.843 1.00 36.91 423 HIS A O 1
ATOM 2980 N N . GLY A 1 424 ? -49.066 -12.287 -27.650 1.00 30.16 424 GLY A N 1
ATOM 2981 C CA . GLY A 1 424 ? -50.445 -12.105 -27.202 1.00 30.16 424 GLY A CA 1
ATOM 2982 C C . GLY A 1 424 ? -50.788 -13.311 -26.318 1.00 30.16 424 GLY A C 1
ATOM 2983 O O . GLY A 1 424 ? -50.889 -14.412 -26.843 1.00 30.16 424 GLY A O 1
ATOM 2984 N N . GLY A 1 425 ? -50.866 -13.121 -24.992 1.00 26.55 425 GLY A N 1
ATOM 2985 C CA . GLY A 1 425 ? -51.116 -14.194 -24.006 1.00 26.55 425 GLY A CA 1
ATOM 2986 C C . GLY A 1 425 ? -52.569 -14.727 -24.016 1.00 26.55 425 GLY A C 1
ATOM 2987 O O . GLY A 1 425 ? -53.252 -14.490 -25.013 1.00 26.55 425 GLY A O 1
ATOM 2988 N N . PRO A 1 426 ? -53.099 -15.362 -22.935 1.00 41.31 426 PRO A N 1
ATOM 2989 C CA . PRO A 1 426 ? -52.709 -15.121 -21.531 1.00 41.31 426 PRO A CA 1
ATOM 2990 C C . PRO A 1 426 ? -52.822 -16.313 -20.521 1.00 41.31 426 PRO A C 1
ATOM 2992 O O . PRO A 1 426 ? -53.287 -17.393 -20.855 1.00 41.31 426 PRO A O 1
ATOM 2995 N N . LEU A 1 427 ? -52.476 -16.012 -19.256 1.00 27.45 427 LEU A N 1
ATOM 2996 C CA . LEU A 1 427 ? -53.020 -16.516 -17.968 1.00 27.45 427 LEU A CA 1
ATOM 2997 C C . LEU A 1 427 ? -52.840 -17.972 -17.443 1.00 27.45 427 LEU A C 1
ATOM 2999 O O . LEU A 1 427 ? -53.057 -18.972 -18.112 1.00 27.45 427 LEU A O 1
ATOM 3003 N N . ASP A 1 428 ? -52.590 -17.966 -16.124 1.00 25.44 428 ASP A N 1
ATOM 3004 C CA . ASP A 1 428 ? -53.039 -18.845 -15.024 1.00 25.44 428 ASP A CA 1
ATOM 3005 C C . ASP A 1 428 ? -52.411 -20.216 -14.657 1.00 25.44 428 ASP A C 1
ATOM 3007 O O . ASP A 1 428 ? -52.621 -21.252 -15.275 1.00 25.44 428 ASP A O 1
ATOM 3011 N N . THR A 1 429 ? -51.673 -20.155 -13.536 1.00 29.33 429 THR A N 1
ATOM 3012 C CA . THR A 1 429 ? -51.778 -20.908 -12.261 1.00 29.33 429 THR A CA 1
ATOM 3013 C C . THR A 1 429 ? -52.174 -22.405 -12.172 1.00 29.33 429 THR A C 1
ATOM 3015 O O . THR A 1 429 ? -53.098 -22.900 -12.802 1.00 29.33 429 THR A O 1
ATOM 3018 N N . HIS A 1 430 ? -51.527 -23.056 -11.179 1.00 26.89 430 HIS A N 1
ATOM 3019 C CA . HIS A 1 430 ? -52.055 -24.019 -10.178 1.00 26.89 430 HIS A CA 1
ATOM 3020 C C . HIS A 1 430 ? -51.570 -25.501 -10.094 1.00 26.89 430 HIS A C 1
ATOM 3022 O O . HIS A 1 430 ? -51.674 -26.298 -11.014 1.00 26.89 430 HIS A O 1
ATOM 3028 N N . LEU A 1 431 ? -51.214 -25.859 -8.840 1.00 27.50 431 LEU A N 1
ATOM 3029 C CA . LEU A 1 431 ? -51.401 -27.133 -8.094 1.00 27.50 431 LEU A CA 1
ATOM 3030 C C . LEU A 1 431 ? -50.511 -28.404 -8.318 1.00 27.50 431 LEU A C 1
ATOM 3032 O O . LEU A 1 431 ? -50.780 -29.262 -9.144 1.00 27.50 431 LEU A O 1
ATOM 3036 N N . VAL A 1 432 ? -49.601 -28.618 -7.343 1.00 26.73 432 VAL A N 1
ATOM 3037 C CA . VAL A 1 432 ? -49.538 -29.783 -6.400 1.00 26.73 432 VAL A CA 1
ATOM 3038 C C . VAL A 1 432 ? -49.133 -31.207 -6.874 1.00 26.73 432 VAL A C 1
ATOM 3040 O O . VAL A 1 432 ? -49.929 -32.008 -7.345 1.00 26.73 432 VAL A O 1
ATOM 3043 N N . ARG A 1 433 ? -47.893 -31.576 -6.499 1.00 28.91 433 ARG A N 1
ATOM 3044 C CA . ARG A 1 433 ? -47.485 -32.631 -5.522 1.00 28.91 433 ARG A CA 1
ATOM 3045 C C . ARG A 1 433 ? -48.214 -34.002 -5.485 1.00 28.91 433 ARG A C 1
ATOM 3047 O O . ARG A 1 433 ? -49.306 -34.115 -4.939 1.00 28.91 433 ARG A O 1
ATOM 3054 N N . ARG A 1 434 ? -47.457 -35.070 -5.788 1.00 27.17 434 ARG A N 1
ATOM 3055 C CA . ARG A 1 434 ? -47.416 -36.427 -5.161 1.00 27.17 434 ARG A CA 1
ATOM 3056 C C . ARG A 1 434 ? -46.141 -37.126 -5.692 1.00 27.17 434 ARG A C 1
ATOM 3058 O O . ARG A 1 434 ? -45.766 -36.848 -6.820 1.00 27.17 434 ARG A O 1
ATOM 3065 N N . GLY A 1 435 ? -45.389 -37.976 -4.988 1.00 24.39 435 GLY A N 1
ATOM 3066 C CA . GLY A 1 435 ? -45.551 -38.582 -3.662 1.00 24.39 435 GLY A CA 1
ATOM 3067 C C . GLY A 1 435 ? -45.509 -40.115 -3.764 1.00 24.39 435 GLY A C 1
ATOM 3068 O O . GLY A 1 435 ? -46.503 -40.689 -4.192 1.00 24.39 435 GLY A O 1
ATOM 3069 N N . GLY A 1 436 ? -44.401 -40.765 -3.372 1.00 25.97 436 GLY A N 1
ATOM 3070 C CA . GLY A 1 436 ? -44.276 -42.235 -3.379 1.00 25.97 436 GLY A CA 1
ATOM 3071 C C . GLY A 1 436 ? -42.850 -42.777 -3.169 1.00 25.97 436 GLY A C 1
ATOM 3072 O O . GLY A 1 436 ? -42.033 -42.728 -4.080 1.00 25.97 436 GLY A O 1
ATOM 3073 N N . ALA A 1 437 ? -42.591 -43.312 -1.974 1.00 28.42 437 ALA A N 1
ATOM 3074 C CA . ALA A 1 437 ? -41.555 -44.318 -1.650 1.00 28.42 437 ALA A CA 1
ATOM 3075 C C . ALA A 1 437 ? -42.276 -45.709 -1.534 1.00 28.42 437 ALA A C 1
ATOM 3077 O O . ALA A 1 437 ? -43.466 -45.714 -1.880 1.00 28.42 437 ALA A O 1
ATOM 3078 N N . PRO A 1 438 ? -41.717 -46.849 -1.029 1.00 44.75 438 PRO A N 1
ATOM 3079 C CA . PRO A 1 438 ? -40.427 -47.069 -0.334 1.00 44.75 438 PRO A CA 1
ATOM 3080 C C . PRO A 1 438 ? -39.679 -48.416 -0.614 1.00 44.75 438 PRO A C 1
ATOM 3082 O O . PRO A 1 438 ? -40.140 -49.237 -1.402 1.00 44.75 438 PRO A O 1
ATOM 3085 N N . GLY A 1 439 ? -38.570 -48.636 0.121 1.00 26.80 439 GLY A N 1
ATOM 3086 C CA . GLY A 1 439 ? -38.148 -49.941 0.690 1.00 26.80 439 GLY A CA 1
ATOM 3087 C C . GLY A 1 439 ? -36.835 -50.571 0.175 1.00 26.80 439 GLY A C 1
ATOM 3088 O O . GLY A 1 439 ? -36.474 -50.326 -0.973 1.00 26.80 439 GLY A O 1
ATOM 3089 N N . ASP A 1 440 ? -36.056 -51.381 0.923 1.00 28.41 440 ASP A N 1
ATOM 3090 C CA . ASP A 1 440 ? -36.004 -51.763 2.365 1.00 28.41 440 ASP A CA 1
ATOM 3091 C C . ASP A 1 440 ? -34.622 -52.432 2.690 1.00 28.41 440 ASP A C 1
ATOM 3093 O O . ASP A 1 440 ? -34.032 -53.018 1.784 1.00 28.41 440 ASP A O 1
ATOM 3097 N N . GLY A 1 441 ? -34.152 -52.422 3.959 1.00 26.59 441 GLY A N 1
ATOM 3098 C CA . GLY A 1 441 ? -33.072 -53.291 4.532 1.00 26.59 441 GLY A CA 1
ATOM 3099 C C . GLY A 1 441 ? -31.591 -52.999 4.160 1.00 26.59 441 GLY A C 1
ATOM 3100 O O . GLY A 1 441 ? -31.320 -52.471 3.088 1.00 26.59 441 GLY A O 1
ATOM 3101 N N . GLU A 1 442 ? -30.553 -53.312 4.961 1.00 26.27 442 GLU A N 1
ATOM 3102 C CA . GLU A 1 442 ? -30.435 -53.884 6.329 1.00 26.27 442 GLU A CA 1
ATOM 3103 C C . GLU A 1 442 ? -29.048 -53.514 6.965 1.00 26.27 442 GLU A C 1
ATOM 3105 O O . GLU A 1 442 ? -28.177 -52.981 6.277 1.00 26.27 442 GLU A O 1
ATOM 3110 N N . GLU A 1 443 ? -28.857 -53.732 8.277 1.00 26.59 443 GLU A N 1
ATOM 3111 C CA . GLU A 1 443 ? -27.767 -53.222 9.157 1.00 26.59 443 GLU A CA 1
ATOM 3112 C C . GLU A 1 443 ? -26.453 -54.050 9.181 1.00 26.59 443 GLU A C 1
ATOM 3114 O O . GLU A 1 443 ? -26.502 -55.226 8.846 1.00 26.59 443 GLU A O 1
ATOM 3119 N N . VAL A 1 444 ? -25.331 -53.484 9.705 1.00 29.09 444 VAL A N 1
ATOM 3120 C CA . VAL A 1 444 ? -24.542 -54.005 10.876 1.00 29.09 444 VAL A CA 1
ATOM 3121 C C . VAL A 1 444 ? -23.721 -52.873 11.576 1.00 29.09 444 VAL A C 1
ATOM 3123 O O . VAL A 1 444 ? -23.148 -52.017 10.907 1.00 29.09 444 VAL A O 1
ATOM 3126 N N . GLU A 1 445 ? -23.653 -52.908 12.921 1.00 28.67 445 GLU A N 1
ATOM 3127 C CA . GLU A 1 445 ? -22.866 -52.098 13.906 1.00 28.67 445 GLU A CA 1
ATOM 3128 C C . GLU A 1 445 ? -21.305 -52.130 13.754 1.00 28.67 445 GLU A C 1
ATOM 3130 O O . GLU A 1 445 ? -20.802 -52.907 12.949 1.00 28.67 445 GLU A O 1
ATOM 3135 N N . ALA A 1 446 ? -20.412 -51.395 14.468 1.00 27.55 446 ALA A N 1
ATOM 3136 C CA . ALA A 1 446 ? -20.393 -50.615 15.744 1.00 27.55 446 ALA A CA 1
ATOM 3137 C C . ALA A 1 446 ? -19.282 -49.492 15.694 1.00 27.55 446 ALA A C 1
ATOM 3139 O O . ALA A 1 446 ? -18.730 -49.276 14.622 1.00 27.55 446 ALA A O 1
ATOM 3140 N N . GLU A 1 447 ? -18.821 -48.740 16.725 1.00 26.50 447 GLU A N 1
ATOM 3141 C CA . GLU A 1 447 ? -19.096 -48.623 18.181 1.00 26.50 447 GLU A CA 1
ATOM 3142 C C . GLU A 1 447 ? -18.809 -47.177 18.721 1.00 26.50 447 GLU A C 1
ATOM 3144 O O . GLU A 1 447 ? -17.884 -46.512 18.270 1.00 26.50 447 GLU A O 1
ATOM 3149 N N . LYS A 1 448 ? -19.610 -46.740 19.711 1.00 28.77 448 LYS A N 1
ATOM 3150 C CA . LYS A 1 448 ? -19.455 -45.831 20.899 1.00 28.77 448 LYS A CA 1
ATOM 3151 C C . LYS A 1 448 ? -18.187 -44.934 21.085 1.00 28.77 448 LYS A C 1
ATOM 3153 O O . LYS A 1 448 ? -17.076 -45.313 20.751 1.00 28.77 448 LYS A O 1
ATOM 3158 N N . ARG A 1 449 ? -18.247 -43.767 21.770 1.00 26.09 449 ARG A N 1
ATOM 3159 C CA . ARG A 1 449 ? -18.825 -43.483 23.121 1.00 26.09 449 ARG A CA 1
ATOM 3160 C C . ARG A 1 449 ? -19.220 -41.997 23.360 1.00 26.09 449 ARG A C 1
ATOM 3162 O O . ARG A 1 449 ? -18.410 -41.121 23.104 1.00 26.09 449 ARG A O 1
ATOM 3169 N N . SER A 1 450 ? -20.444 -41.743 23.867 1.00 30.97 450 SER A N 1
ATOM 3170 C CA . SER A 1 450 ? -20.830 -41.177 25.204 1.00 30.97 450 SER A CA 1
ATOM 3171 C C . SER A 1 450 ? -20.523 -39.690 25.492 1.00 30.97 450 SER A C 1
ATOM 3173 O O . SER A 1 450 ? -19.410 -39.267 25.221 1.00 30.97 450 SER A O 1
ATOM 3175 N N . ALA A 1 451 ? -21.343 -38.869 26.170 1.00 29.80 451 ALA A N 1
ATOM 3176 C CA . ALA A 1 451 ? -22.711 -38.930 26.745 1.00 29.80 451 ALA A CA 1
ATOM 3177 C C . ALA A 1 451 ? -23.160 -37.458 27.037 1.00 29.80 451 ALA A C 1
ATOM 3179 O O . ALA A 1 451 ? -22.319 -36.568 26.969 1.00 29.80 451 ALA A O 1
ATOM 3180 N N . GLY A 1 452 ? -24.407 -37.095 27.374 1.00 27.78 452 GLY A N 1
ATOM 3181 C CA . GLY A 1 452 ? -25.604 -37.877 27.719 1.00 27.78 452 GLY A CA 1
ATOM 3182 C C . GLY A 1 452 ? -26.915 -37.064 27.595 1.00 27.78 452 GLY A C 1
ATOM 3183 O O . GLY A 1 452 ? -26.927 -35.984 27.013 1.00 27.78 452 GLY A O 1
ATOM 3184 N N . GLU A 1 453 ? -28.020 -37.631 28.090 1.00 29.73 453 GLU A N 1
ATOM 3185 C CA . GLU A 1 453 ? -29.402 -37.400 27.614 1.00 29.73 453 GLU A CA 1
ATOM 3186 C C . GLU A 1 453 ? -30.243 -36.284 28.291 1.00 29.73 453 GLU A C 1
ATOM 3188 O O . GLU A 1 453 ? -29.915 -35.827 29.387 1.00 29.73 453 GLU A O 1
ATOM 3193 N N . PRO A 1 454 ? -31.381 -35.889 27.668 1.00 34.03 454 PRO A N 1
ATOM 3194 C CA . PRO A 1 454 ? -32.390 -34.981 28.225 1.00 34.03 454 PRO A CA 1
ATOM 3195 C C . PRO A 1 454 ? -33.598 -35.686 28.893 1.00 34.03 454 PRO A C 1
ATOM 3197 O O . PRO A 1 454 ? -33.911 -36.843 28.624 1.00 34.03 454 PRO A O 1
ATOM 3200 N N . LEU A 1 455 ? -34.363 -34.925 29.685 1.00 31.62 455 LEU A N 1
ATOM 3201 C CA . LEU A 1 455 ? -35.688 -35.254 30.248 1.00 31.62 455 LEU A CA 1
ATOM 3202 C C . LEU A 1 455 ? -36.647 -34.081 29.951 1.00 31.62 455 LEU A C 1
ATOM 3204 O O . LEU A 1 455 ? -36.194 -32.942 29.937 1.00 31.62 455 LEU A O 1
ATOM 3208 N N . ALA A 1 456 ? -37.965 -34.214 29.777 1.00 29.58 456 ALA A N 1
ATOM 3209 C CA . ALA A 1 456 ? -38.843 -35.337 29.424 1.00 29.58 456 ALA A CA 1
ATOM 3210 C C . ALA A 1 456 ? -40.164 -34.737 28.859 1.00 29.58 456 ALA A C 1
ATOM 3212 O O . ALA A 1 456 ? -40.354 -33.521 28.894 1.00 29.58 456 ALA A O 1
ATOM 3213 N N . ARG A 1 457 ? -41.081 -35.554 28.316 1.00 27.84 457 ARG A N 1
ATOM 3214 C CA . ARG A 1 457 ? -42.278 -35.097 27.571 1.00 27.84 457 ARG A CA 1
ATOM 3215 C C . ARG A 1 457 ? -43.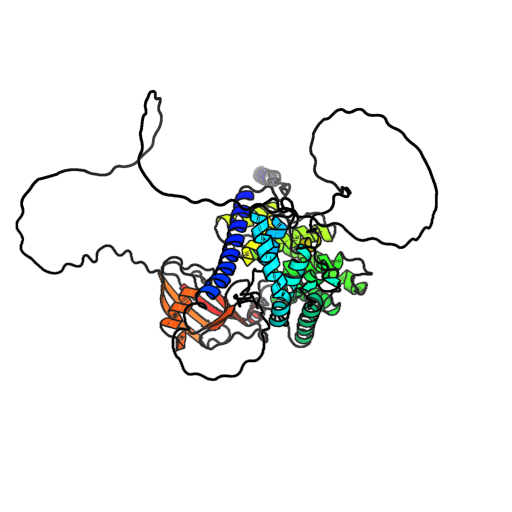582 -35.649 28.169 1.00 27.84 457 ARG A C 1
ATOM 3217 O O . ARG A 1 457 ? -43.656 -36.842 28.436 1.00 27.84 457 ARG A O 1
ATOM 3224 N N . GLY A 1 458 ? -44.617 -34.809 28.269 1.00 26.56 458 GLY A N 1
ATOM 3225 C CA . GLY A 1 458 ? -45.971 -35.139 28.765 1.00 26.56 458 GLY A CA 1
ATOM 3226 C C . GLY A 1 458 ? -46.451 -34.069 29.759 1.00 26.56 458 GLY A C 1
ATOM 3227 O O . GLY A 1 458 ? -45.626 -33.529 30.480 1.00 26.56 458 GLY A O 1
ATOM 3228 N N . GLU A 1 459 ? -47.718 -33.652 29.819 1.00 28.75 459 GLU A N 1
ATOM 3229 C CA . GLU A 1 459 ? -48.967 -34.263 29.328 1.00 28.75 459 GLU A CA 1
ATOM 3230 C C . GLU A 1 459 ? -49.893 -33.240 28.628 1.00 28.75 459 GLU A C 1
ATOM 3232 O O . GLU A 1 459 ? -49.636 -32.038 28.635 1.00 28.75 459 GLU A O 1
ATOM 3237 N N . ALA A 1 460 ? -50.997 -33.711 28.033 1.00 29.00 460 ALA A N 1
ATOM 3238 C CA . ALA A 1 460 ? -52.036 -32.869 27.433 1.00 29.00 460 ALA A CA 1
ATOM 3239 C C . ALA A 1 460 ? -53.395 -33.066 28.136 1.00 29.00 460 ALA A C 1
ATOM 3241 O O . ALA A 1 460 ? -53.912 -34.181 28.186 1.00 29.00 460 ALA A O 1
ATOM 3242 N N . GLY A 1 461 ? -53.995 -31.972 28.620 1.00 27.86 461 GLY A N 1
ATOM 3243 C CA . GLY A 1 461 ? -55.329 -31.921 29.238 1.00 27.86 461 GLY A CA 1
ATOM 3244 C C . GLY A 1 461 ? -56.259 -30.937 28.511 1.00 27.86 461 GLY A C 1
ATOM 3245 O O . GLY A 1 461 ? -55.795 -29.995 27.872 1.00 27.86 461 GLY A O 1
ATOM 3246 N N . ARG A 1 462 ? -57.577 -31.173 28.551 1.00 29.36 462 ARG A N 1
ATOM 3247 C CA . ARG A 1 462 ? -58.570 -30.573 27.632 1.00 29.36 462 ARG A CA 1
ATOM 3248 C C . ARG A 1 462 ? -59.564 -29.628 28.339 1.00 29.36 462 ARG A C 1
ATOM 3250 O O . ARG A 1 462 ? -60.100 -30.003 29.371 1.00 29.36 462 ARG A O 1
ATOM 3257 N N . LEU A 1 463 ? -59.944 -28.553 27.630 1.00 28.19 463 LEU A N 1
ATOM 3258 C CA . LEU A 1 463 ? -61.213 -27.785 27.704 1.00 28.19 463 LEU A CA 1
ATOM 3259 C C . LEU A 1 463 ? -61.532 -26.924 28.951 1.00 28.19 463 LEU A C 1
ATOM 3261 O O . LEU A 1 463 ? -61.532 -27.397 30.078 1.00 28.19 463 LEU A O 1
ATOM 3265 N N . GLY A 1 464 ? -61.997 -25.692 28.692 1.00 28.53 464 GLY A N 1
ATOM 3266 C CA . GLY A 1 464 ? -62.749 -24.855 29.643 1.00 28.53 464 GLY A CA 1
ATOM 3267 C C . GLY A 1 464 ? -62.537 -23.353 29.417 1.00 28.53 464 GLY A C 1
ATOM 3268 O O . GLY A 1 464 ? -61.440 -22.861 29.642 1.00 28.53 464 GLY A O 1
ATOM 3269 N N . ALA A 1 465 ? -63.564 -22.618 28.974 1.00 32.72 465 ALA A N 1
ATOM 3270 C CA . ALA A 1 465 ? -63.475 -21.179 28.696 1.00 32.72 465 ALA A CA 1
ATOM 3271 C C . ALA A 1 465 ? -64.286 -20.337 29.697 1.00 32.72 465 ALA A C 1
ATOM 3273 O O . ALA A 1 465 ? -65.456 -20.630 29.933 1.00 32.72 465 ALA A O 1
ATOM 3274 N N . ALA A 1 466 ? -63.688 -19.257 30.207 1.00 31.64 466 ALA A N 1
ATOM 3275 C CA . ALA A 1 466 ? -64.355 -18.085 30.784 1.00 31.64 466 ALA A CA 1
ATOM 3276 C C . ALA A 1 466 ? -63.342 -16.925 30.852 1.00 31.64 466 ALA A C 1
ATOM 3278 O O . ALA A 1 466 ? -62.168 -17.164 31.121 1.00 31.64 466 ALA A O 1
ATOM 3279 N N . GLY A 1 467 ? -63.769 -15.687 30.586 1.00 30.00 467 GLY A N 1
ATOM 3280 C CA . GLY A 1 467 ? -62.875 -14.523 30.538 1.00 30.00 467 GLY A CA 1
ATOM 3281 C C . GLY A 1 467 ? -63.063 -13.547 31.701 1.00 30.00 467 GLY A C 1
ATOM 3282 O O . GLY A 1 467 ? -64.189 -13.301 32.127 1.00 30.00 467 GLY A O 1
ATOM 3283 N N . ALA A 1 468 ? -61.961 -12.941 32.146 1.00 30.88 468 ALA A N 1
ATOM 3284 C CA . ALA A 1 468 ? -61.904 -11.658 32.853 1.00 30.88 468 ALA A CA 1
ATOM 3285 C C . ALA A 1 468 ? -60.498 -11.041 32.643 1.00 30.88 468 ALA A C 1
ATOM 3287 O O . ALA A 1 468 ? -59.535 -11.803 32.536 1.00 30.88 468 ALA A O 1
ATOM 3288 N N . PRO A 1 469 ? -60.350 -9.706 32.537 1.00 48.09 469 PRO A N 1
ATOM 3289 C CA . PRO A 1 469 ? -59.079 -9.074 32.181 1.00 48.09 469 PRO A CA 1
ATOM 3290 C C . PRO A 1 469 ? -58.242 -8.704 33.413 1.00 48.09 469 PRO A C 1
ATOM 3292 O O . PRO A 1 469 ? -58.780 -8.175 34.385 1.00 48.09 469 PRO A O 1
ATOM 3295 N N . VAL A 1 470 ? -56.920 -8.888 33.342 1.00 32.66 470 VAL A N 1
ATOM 3296 C CA . VAL A 1 470 ? -55.965 -8.260 34.273 1.00 32.66 470 VAL A CA 1
ATOM 3297 C C . VAL A 1 470 ? -54.703 -7.831 33.514 1.00 32.66 470 VAL A C 1
ATOM 3299 O O . VAL A 1 470 ? -54.309 -8.465 32.538 1.00 32.66 470 VAL A O 1
ATOM 3302 N N . SER A 1 471 ? -54.143 -6.708 33.948 1.00 33.41 471 SER A N 1
ATOM 3303 C CA . SER A 1 471 ? -53.067 -5.910 33.350 1.00 33.41 471 SER A CA 1
ATOM 3304 C C . SER A 1 471 ? -51.677 -6.557 33.314 1.00 33.41 471 SER A C 1
ATOM 3306 O O . SER A 1 471 ? -51.334 -7.348 34.187 1.00 33.41 471 SER A O 1
ATOM 3308 N N . ASP A 1 472 ? -50.871 -6.085 32.360 1.00 41.88 472 ASP A N 1
ATOM 3309 C CA . ASP A 1 472 ? -49.414 -5.892 32.422 1.00 41.88 472 ASP A CA 1
ATOM 3310 C C . ASP A 1 472 ? -48.562 -6.925 33.176 1.00 41.88 472 ASP A C 1
ATOM 3312 O O . ASP A 1 472 ? -48.246 -6.766 34.355 1.00 41.88 472 ASP A O 1
ATOM 3316 N N . VAL A 1 473 ? -48.009 -7.877 32.419 1.00 35.50 473 VAL A N 1
ATOM 3317 C CA . VAL A 1 473 ? -46.615 -8.302 32.619 1.00 35.50 473 VAL A CA 1
ATOM 3318 C C . VAL A 1 473 ? -45.932 -8.322 31.256 1.00 35.50 473 VAL A C 1
ATOM 3320 O O . VAL A 1 473 ? -46.103 -9.255 30.472 1.00 35.50 473 VAL A O 1
ATOM 3323 N N . VAL A 1 474 ? -45.146 -7.283 30.970 1.00 38.62 474 VAL A N 1
ATOM 3324 C CA . VAL A 1 474 ? -44.163 -7.330 29.884 1.00 38.62 474 VAL A CA 1
ATOM 3325 C C . VAL A 1 474 ? -43.106 -8.348 30.303 1.00 38.62 474 VAL A C 1
ATOM 3327 O O . VAL A 1 474 ? -42.397 -8.129 31.282 1.00 38.62 474 VAL A O 1
ATOM 3330 N N . SER A 1 475 ? -43.016 -9.476 29.599 1.00 35.84 475 SER A N 1
ATOM 3331 C CA . SER A 1 475 ? -42.005 -10.502 29.871 1.00 35.84 475 SER A CA 1
ATOM 3332 C C . SER A 1 475 ? -40.626 -10.048 29.378 1.00 35.84 475 SER A C 1
ATOM 3334 O O . SER A 1 475 ? -40.131 -10.516 28.353 1.00 35.84 475 SER A O 1
ATOM 3336 N N . GLU A 1 476 ? -39.999 -9.123 30.107 1.00 47.47 476 GLU A N 1
ATOM 3337 C CA . GLU A 1 476 ? -38.575 -8.800 29.972 1.00 47.47 476 GLU A CA 1
ATOM 3338 C C . GLU A 1 476 ? -37.698 -9.951 30.492 1.00 47.47 476 GLU A C 1
ATOM 3340 O O . GLU A 1 476 ? -37.007 -9.806 31.494 1.00 47.47 476 GLU A O 1
ATOM 3345 N N . GLU A 1 477 ? -37.708 -11.110 29.827 1.00 50.25 477 GLU A N 1
ATOM 3346 C CA . GLU A 1 477 ? -36.815 -12.205 30.227 1.00 50.25 477 GLU A CA 1
ATOM 3347 C C . GLU A 1 477 ? -36.428 -13.163 29.087 1.00 50.25 477 GLU A C 1
ATOM 3349 O O . GLU A 1 477 ? -36.657 -14.365 29.156 1.00 50.25 477 GLU A O 1
ATOM 3354 N N . TYR A 1 478 ? -35.795 -12.619 28.035 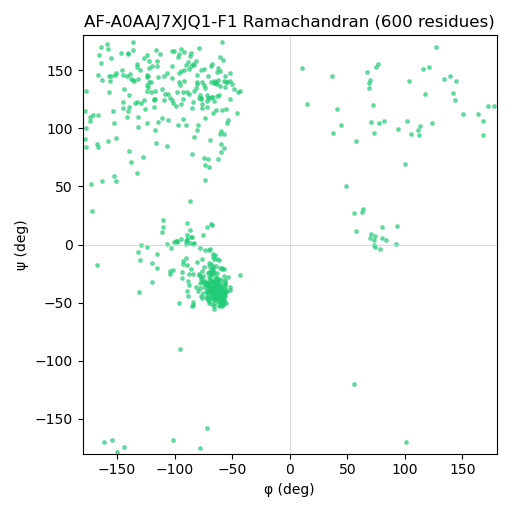1.00 36.88 478 TYR A N 1
ATOM 3355 C CA . TYR A 1 478 ? -34.569 -13.214 27.462 1.00 36.88 478 TYR A CA 1
ATOM 3356 C C . TYR A 1 478 ? -33.796 -12.233 26.552 1.00 36.88 478 TYR A C 1
ATOM 3358 O O . TYR A 1 478 ? -33.494 -12.537 25.397 1.00 36.88 478 TYR A O 1
ATOM 3366 N N . ARG A 1 479 ? -33.440 -11.041 27.055 1.00 47.00 479 ARG A N 1
ATOM 3367 C CA . ARG A 1 479 ? -32.331 -10.296 26.435 1.00 47.00 479 ARG A CA 1
ATOM 3368 C C . ARG A 1 479 ? -31.025 -10.899 26.936 1.00 47.00 479 ARG A C 1
ATOM 3370 O O . ARG A 1 479 ? -30.597 -10.613 28.053 1.00 47.00 479 ARG A O 1
ATOM 3377 N N . VAL A 1 480 ? -30.386 -11.707 26.090 1.00 51.09 480 VAL A N 1
ATOM 3378 C CA . VAL A 1 480 ? -28.921 -11.797 26.118 1.00 51.09 480 VAL A CA 1
ATOM 3379 C C . VAL A 1 480 ? -28.409 -10.356 26.041 1.00 51.09 480 VAL A C 1
ATOM 3381 O O . VAL A 1 480 ? -29.019 -9.521 25.379 1.00 51.09 480 VAL A O 1
ATOM 3384 N N . SER A 1 481 ? -27.355 -10.004 26.772 1.00 57.66 481 SER A N 1
ATOM 3385 C CA . SER A 1 481 ? -26.819 -8.644 26.715 1.00 57.66 481 SER A CA 1
ATOM 3386 C C . SER A 1 481 ? -26.178 -8.404 25.343 1.00 57.66 481 SER A C 1
ATOM 3388 O O . SER A 1 481 ? -24.993 -8.664 25.157 1.00 57.66 481 SER A O 1
ATOM 3390 N N . ASP A 1 482 ? -26.982 -7.916 24.393 1.00 70.00 482 ASP A N 1
ATOM 3391 C CA . ASP A 1 482 ? -26.694 -7.762 22.955 1.00 70.00 482 ASP A CA 1
ATOM 3392 C C . ASP A 1 482 ? -25.635 -6.686 22.622 1.00 70.00 482 ASP A C 1
ATOM 3394 O O . ASP A 1 482 ? -25.562 -6.200 21.493 1.00 70.00 482 ASP A O 1
ATOM 3398 N N . ALA A 1 483 ? -24.831 -6.262 23.598 1.00 89.06 483 ALA A N 1
ATOM 3399 C CA . ALA A 1 483 ? -23.849 -5.198 23.449 1.00 89.06 483 ALA A CA 1
ATOM 3400 C C . ALA A 1 483 ? -22.543 -5.532 24.176 1.00 89.06 483 ALA A C 1
ATOM 3402 O O . ALA A 1 483 ? -22.530 -5.823 25.371 1.00 89.06 483 ALA A O 1
ATOM 3403 N N . VAL A 1 484 ? -21.451 -5.409 23.430 1.00 94.44 484 VAL A N 1
ATOM 3404 C CA . VAL A 1 484 ? -20.058 -5.506 23.860 1.00 94.44 484 VAL A CA 1
ATOM 3405 C C . VAL A 1 484 ? -19.670 -4.204 24.558 1.00 94.44 484 VAL A C 1
ATOM 3407 O O . VAL A 1 484 ? -19.817 -3.123 23.984 1.00 94.44 484 VAL A O 1
ATOM 3410 N N . SER A 1 485 ? -19.173 -4.290 25.788 1.00 96.19 485 SER A N 1
ATOM 3411 C CA . SER A 1 485 ? -18.653 -3.157 26.550 1.00 96.19 485 SER A CA 1
ATOM 3412 C C . SER A 1 485 ? -17.140 -3.043 26.367 1.00 96.19 485 SER A C 1
ATOM 3414 O O . SER A 1 485 ? -16.396 -3.945 26.745 1.00 96.19 485 SER A O 1
ATOM 3416 N N . VAL A 1 486 ? -16.674 -1.902 25.857 1.00 97.00 486 VAL A N 1
ATOM 3417 C CA . VAL A 1 486 ? -15.252 -1.647 25.563 1.00 97.00 486 VAL A CA 1
ATOM 3418 C C . VAL A 1 486 ? -14.779 -0.409 26.313 1.00 97.00 486 VAL A C 1
ATOM 3420 O O . VAL A 1 486 ? -15.459 0.618 26.322 1.00 97.00 486 VAL A O 1
ATOM 3423 N N . GLU A 1 487 ? -13.597 -0.479 26.926 1.00 97.56 487 GLU A N 1
ATOM 3424 C CA . GLU A 1 487 ? -12.921 0.696 27.471 1.00 97.56 487 GLU A CA 1
ATOM 3425 C C . GLU A 1 487 ? -12.017 1.323 26.406 1.00 97.56 487 GLU A C 1
ATOM 3427 O O . GLU A 1 487 ? -10.919 0.841 26.118 1.00 97.56 487 GLU A O 1
ATOM 3432 N N . TYR A 1 488 ? -12.488 2.423 25.824 1.00 97.56 488 TYR A N 1
ATOM 3433 C CA . TYR A 1 488 ? -11.736 3.205 24.856 1.00 97.56 488 TYR A CA 1
ATOM 3434 C C . TYR A 1 488 ? -10.869 4.247 25.559 1.00 97.56 488 TYR A C 1
ATOM 3436 O O . TYR A 1 488 ? -11.348 5.026 26.387 1.00 97.56 488 TYR A O 1
ATOM 3444 N N . ARG A 1 489 ? -9.582 4.282 25.212 1.00 96.88 489 ARG A N 1
ATOM 3445 C CA . ARG A 1 489 ? -8.591 5.221 25.740 1.00 96.88 489 ARG A CA 1
ATOM 3446 C C . ARG A 1 489 ? -7.951 6.026 24.614 1.00 96.88 489 ARG A C 1
ATOM 3448 O O . ARG A 1 489 ? -7.593 5.484 23.572 1.00 96.88 489 ARG A O 1
ATOM 3455 N N . VAL A 1 490 ? -7.728 7.312 24.860 1.00 96.69 490 VAL A N 1
ATOM 3456 C CA . VAL A 1 490 ? -6.945 8.203 23.997 1.00 96.69 490 VAL A CA 1
ATOM 3457 C C . VAL A 1 490 ? -5.744 8.698 24.786 1.00 96.69 490 VAL A C 1
ATOM 3459 O O . VAL A 1 490 ? -5.908 9.270 25.866 1.00 96.69 490 VAL A O 1
ATOM 3462 N N . SER A 1 491 ? -4.544 8.490 24.247 1.00 94.88 491 SER A N 1
ATOM 3463 C CA . SER A 1 491 ? -3.286 8.871 24.893 1.00 94.88 491 SER A CA 1
ATOM 3464 C C . SER A 1 491 ? -2.350 9.621 23.946 1.00 94.88 491 SER A C 1
ATOM 3466 O O . SER A 1 491 ? -2.230 9.294 22.769 1.00 94.88 491 SER A O 1
ATOM 3468 N N . ASP A 1 492 ? -1.643 10.613 24.468 1.00 93.12 492 ASP A N 1
ATOM 3469 C CA . ASP A 1 492 ? -0.521 11.264 23.796 1.00 93.12 492 ASP A CA 1
ATOM 3470 C C . ASP A 1 492 ? 0.791 10.805 24.440 1.00 93.12 492 ASP A C 1
ATOM 3472 O O . ASP A 1 492 ? 1.116 11.207 25.558 1.00 93.12 492 ASP A O 1
ATOM 3476 N N . ALA A 1 493 ? 1.545 9.959 23.733 1.00 89.31 493 ALA A N 1
ATOM 3477 C CA . ALA A 1 493 ? 2.857 9.483 24.172 1.00 89.31 493 ALA A CA 1
ATOM 3478 C C . ALA A 1 493 ? 4.020 10.382 23.701 1.00 89.31 493 ALA A C 1
ATOM 3480 O O . ALA A 1 493 ? 5.179 10.051 23.945 1.00 89.31 493 ALA A O 1
ATOM 3481 N N . VAL A 1 494 ? 3.733 11.501 23.024 1.00 87.25 494 VAL A N 1
ATOM 3482 C CA . VAL A 1 494 ? 4.734 12.461 22.536 1.00 87.25 494 VAL A CA 1
ATOM 3483 C C . VAL A 1 494 ? 4.892 13.623 23.515 1.00 87.25 494 VAL A C 1
ATOM 3485 O O . VAL A 1 494 ? 6.017 13.935 23.899 1.00 87.25 494 VAL A O 1
ATOM 3488 N N . SER A 1 495 ? 3.793 14.256 23.942 1.00 86.12 495 SER A N 1
ATOM 3489 C CA . SER A 1 495 ? 3.833 15.391 24.881 1.00 86.12 495 SER A CA 1
ATOM 3490 C C . SER A 1 495 ? 3.171 15.128 26.238 1.00 86.12 495 SER A C 1
ATOM 3492 O O . SER A 1 495 ? 3.298 15.955 27.142 1.00 86.12 495 SER A O 1
ATOM 3494 N N . GLY A 1 496 ? 2.487 13.990 26.409 1.00 87.25 496 GLY A N 1
ATOM 3495 C CA . GLY A 1 496 ? 1.808 13.610 27.653 1.00 87.25 496 GLY A CA 1
ATOM 3496 C C . GLY A 1 496 ? 0.569 14.447 27.989 1.00 87.25 496 GLY A C 1
ATOM 3497 O O . GLY A 1 496 ? -0.000 14.278 29.065 1.00 87.25 496 GLY A O 1
ATOM 3498 N N . ARG A 1 497 ? 0.142 15.359 27.103 1.00 83.00 497 ARG A N 1
ATOM 3499 C CA . ARG A 1 497 ? -0.887 16.379 27.398 1.00 83.00 497 ARG A CA 1
ATOM 3500 C C . ARG A 1 497 ? -2.319 15.868 27.307 1.00 83.00 497 ARG A C 1
ATOM 3502 O O . ARG A 1 497 ? -3.236 16.543 27.768 1.00 83.00 497 ARG A O 1
ATOM 3509 N N . LEU A 1 498 ? -2.514 14.704 26.698 1.00 88.88 498 LEU A N 1
ATOM 3510 C CA . LEU A 1 498 ? -3.819 14.112 26.451 1.00 88.88 498 LEU A CA 1
ATOM 3511 C C . LEU A 1 498 ? -3.853 12.696 27.026 1.00 88.88 498 LEU A C 1
ATOM 3513 O O . LEU A 1 498 ? -3.109 11.822 26.589 1.00 88.88 498 LEU A O 1
ATOM 3517 N N . GLN A 1 499 ? -4.727 12.489 28.005 1.00 94.00 499 GLN A N 1
ATOM 3518 C CA . GLN A 1 499 ? -5.100 11.183 28.543 1.00 94.00 499 GLN A CA 1
ATOM 3519 C C . GLN A 1 499 ? -6.605 11.231 28.810 1.00 94.00 499 GLN A C 1
ATOM 3521 O O . GLN A 1 499 ? -7.066 12.039 29.618 1.00 94.00 499 GLN A O 1
ATOM 3526 N N . ARG A 1 500 ? -7.385 10.431 28.083 1.00 95.25 500 ARG A N 1
ATOM 3527 C CA . ARG A 1 500 ? -8.851 10.364 28.192 1.00 95.25 500 ARG A CA 1
ATOM 3528 C C . ARG A 1 500 ? -9.294 8.908 28.106 1.00 95.25 500 ARG A C 1
ATOM 3530 O O . ARG A 1 500 ? -8.667 8.123 27.401 1.00 95.25 500 ARG A O 1
ATOM 3537 N N . ALA A 1 501 ? -10.366 8.556 28.805 1.00 96.75 501 ALA A N 1
ATOM 3538 C CA . ALA A 1 501 ? -10.962 7.227 28.748 1.00 96.75 501 ALA A CA 1
ATOM 3539 C C . ALA A 1 501 ? -12.486 7.316 28.873 1.00 96.75 501 ALA A C 1
ATOM 3541 O O . ALA A 1 501 ? -12.993 8.182 29.590 1.00 96.75 501 ALA A O 1
ATOM 3542 N N . VAL A 1 502 ? -13.193 6.422 28.189 1.00 97.62 502 VAL A N 1
ATOM 3543 C CA . VAL A 1 502 ? -14.649 6.249 28.252 1.00 97.62 502 VAL A CA 1
ATOM 3544 C C . VAL A 1 502 ? -14.977 4.767 28.077 1.00 97.62 502 VAL A C 1
ATOM 3546 O O . VAL A 1 502 ? -14.235 4.040 27.417 1.00 97.62 502 VAL A O 1
ATOM 3549 N N . ARG A 1 503 ? -16.073 4.301 28.681 1.00 97.69 503 ARG A N 1
ATOM 3550 C CA . ARG A 1 503 ? -16.637 2.986 28.361 1.00 97.69 503 ARG A CA 1
ATOM 3551 C C . ARG A 1 503 ? -17.840 3.173 27.465 1.00 97.69 503 ARG A C 1
ATOM 3553 O O . ARG A 1 503 ? -18.760 3.890 27.840 1.00 97.69 503 ARG A O 1
ATOM 3560 N N . VAL A 1 504 ? -17.812 2.516 26.317 1.00 97.19 504 VAL A N 1
ATOM 3561 C CA . VAL A 1 504 ? -18.893 2.533 25.330 1.00 97.19 504 VAL A CA 1
ATOM 3562 C C . VAL A 1 504 ? -19.483 1.137 25.193 1.00 97.19 504 VAL A C 1
ATOM 3564 O O . VAL A 1 504 ? -18.827 0.143 25.515 1.00 97.19 504 VAL A O 1
ATOM 3567 N N . ARG A 1 505 ? -20.725 1.061 24.713 1.00 96.81 505 ARG A N 1
ATOM 3568 C CA . ARG A 1 505 ? -21.394 -0.198 24.378 1.00 96.81 505 ARG A CA 1
ATOM 3569 C C . ARG A 1 505 ? -21.707 -0.229 22.889 1.00 96.81 505 ARG A C 1
ATOM 3571 O O . ARG A 1 505 ? -22.339 0.690 22.381 1.00 96.81 505 ARG A O 1
ATOM 3578 N N . VAL A 1 506 ? -21.254 -1.275 22.205 1.00 96.31 506 VAL A N 1
ATOM 3579 C CA . VAL A 1 506 ? -21.382 -1.449 20.749 1.00 96.31 506 VAL A CA 1
ATOM 3580 C C . VAL A 1 506 ? -21.894 -2.858 20.416 1.00 96.31 506 VAL A C 1
ATOM 3582 O O . VAL A 1 506 ? -21.695 -3.769 21.217 1.00 96.31 506 VAL A O 1
ATOM 3585 N N . PRO A 1 507 ? -22.549 -3.093 19.266 1.00 96.44 507 PRO A N 1
ATOM 3586 C CA . PRO A 1 507 ? -22.992 -4.437 18.889 1.00 96.44 507 PRO A CA 1
ATOM 3587 C C . PRO A 1 507 ? -21.828 -5.442 18.749 1.00 96.44 507 PRO A C 1
ATOM 3589 O O . PRO A 1 507 ? -20.733 -5.047 18.330 1.00 96.44 507 PRO A O 1
ATOM 3592 N N . PRO A 1 508 ? -22.036 -6.743 19.026 1.00 95.00 508 PRO A N 1
ATOM 3593 C CA . PRO A 1 508 ? -21.073 -7.798 18.713 1.00 95.00 508 PRO A CA 1
ATOM 3594 C C . PRO A 1 508 ? -20.589 -7.748 17.259 1.00 95.00 508 PRO A C 1
ATOM 3596 O O . PRO A 1 508 ? -21.374 -7.521 16.341 1.00 95.00 508 PRO A O 1
ATOM 3599 N N . GLY A 1 509 ? -19.286 -7.956 17.048 1.00 92.50 509 GLY A N 1
ATOM 3600 C CA . GLY A 1 509 ? -18.661 -7.850 15.724 1.00 92.50 509 GLY A CA 1
ATOM 3601 C C . GLY A 1 509 ? -18.350 -6.418 15.267 1.00 92.50 509 GLY A C 1
ATOM 3602 O O . GLY A 1 509 ? -17.911 -6.234 14.135 1.00 92.50 509 GLY A O 1
ATOM 3603 N N . SER A 1 510 ? -18.545 -5.409 16.122 1.00 95.81 510 SER A N 1
ATOM 3604 C CA . SER A 1 510 ? -18.098 -4.035 15.858 1.00 95.81 510 SER A CA 1
ATOM 3605 C C . SER A 1 510 ? -16.577 -3.930 15.732 1.00 95.81 510 SER A C 1
ATOM 3607 O O . SER A 1 510 ? -15.829 -4.682 16.358 1.00 95.81 510 SER A O 1
ATOM 3609 N N . SER A 1 511 ? -16.114 -2.945 14.962 1.00 95.75 511 SER A N 1
ATOM 3610 C CA . SER A 1 511 ? -14.698 -2.590 14.866 1.00 95.75 511 SER A CA 1
ATOM 3611 C C . SER A 1 511 ? -14.309 -1.462 15.829 1.00 95.75 511 SER A C 1
ATOM 3613 O O . SER A 1 511 ? -15.163 -0.770 16.392 1.00 95.75 511 SER A O 1
ATOM 3615 N N . VAL A 1 512 ? -13.003 -1.229 15.986 1.00 96.44 512 VAL A N 1
ATOM 3616 C CA . VAL A 1 512 ? -12.461 -0.084 16.741 1.00 96.44 512 VAL A CA 1
ATOM 3617 C C . VAL A 1 512 ? -12.986 1.253 16.205 1.00 96.44 512 VAL A C 1
ATOM 3619 O O . VAL A 1 512 ? -13.215 2.167 16.991 1.00 96.44 512 VAL A O 1
ATOM 3622 N N . LEU A 1 513 ? -13.250 1.373 14.902 1.00 97.12 513 LEU A N 1
ATOM 3623 C CA . LEU A 1 513 ? -13.878 2.560 14.322 1.00 97.12 513 LEU A CA 1
ATOM 3624 C C . LEU A 1 513 ? -15.271 2.809 14.923 1.00 97.12 513 LEU A C 1
ATOM 3626 O O . LEU A 1 513 ? -15.533 3.922 15.370 1.00 97.12 513 LEU A O 1
ATOM 3630 N N . ARG A 1 514 ? -16.118 1.776 15.048 1.00 97.44 514 ARG A N 1
ATOM 3631 C CA . ARG A 1 514 ? -17.445 1.921 15.674 1.00 97.44 514 ARG A CA 1
ATOM 3632 C C . ARG A 1 514 ? -17.358 2.281 17.159 1.00 97.44 514 ARG A C 1
ATOM 3634 O O . ARG A 1 514 ? -18.211 3.013 17.658 1.00 97.44 514 ARG A O 1
ATOM 3641 N N . VAL A 1 515 ? -16.317 1.812 17.853 1.00 97.50 515 VAL A N 1
ATOM 3642 C CA . VAL A 1 515 ? -15.988 2.213 19.235 1.00 97.50 515 VAL A CA 1
ATOM 3643 C C . VAL A 1 515 ? -15.580 3.690 19.313 1.00 97.50 515 VAL A C 1
ATOM 3645 O O . VAL A 1 515 ? -15.997 4.384 20.237 1.00 97.50 515 VAL A O 1
ATOM 3648 N N . MET A 1 516 ? -14.813 4.194 18.341 1.00 97.88 516 MET A N 1
ATOM 3649 C CA . MET A 1 516 ? -14.457 5.617 18.249 1.00 97.88 516 MET A CA 1
ATOM 3650 C C . MET A 1 516 ? -15.679 6.493 17.945 1.00 97.88 516 MET A C 1
ATOM 3652 O O . MET A 1 516 ? -15.846 7.532 18.576 1.00 97.88 516 MET A O 1
ATOM 3656 N N . GLU A 1 517 ? -16.553 6.053 17.037 1.00 98.12 517 GLU A N 1
ATOM 3657 C CA . GLU A 1 517 ? -17.836 6.704 16.739 1.00 98.12 517 GLU A CA 1
ATOM 3658 C C . GLU A 1 517 ? -18.723 6.758 17.991 1.00 98.12 517 GLU A C 1
ATOM 3660 O O . GLU A 1 517 ? -19.195 7.830 18.348 1.00 98.12 517 GLU A O 1
ATOM 3665 N N . ALA A 1 518 ? -18.853 5.649 18.732 1.00 97.81 518 ALA A N 1
ATOM 3666 C CA . ALA A 1 518 ? -19.613 5.607 19.987 1.00 97.81 518 ALA A CA 1
ATOM 3667 C C . ALA A 1 518 ? -19.042 6.557 21.048 1.00 97.81 518 ALA A C 1
ATOM 3669 O O . ALA A 1 518 ? -19.780 7.168 21.813 1.00 97.81 518 ALA A O 1
ATOM 3670 N N . ALA A 1 519 ? -17.719 6.712 21.093 1.00 97.88 519 ALA A N 1
ATOM 3671 C CA . ALA A 1 519 ? -17.079 7.634 22.019 1.00 97.88 519 ALA A CA 1
ATOM 3672 C C . ALA A 1 519 ? -17.305 9.109 21.639 1.00 97.88 519 ALA A C 1
ATOM 3674 O O . ALA A 1 519 ? -17.437 9.944 22.532 1.00 97.88 519 ALA A O 1
ATOM 3675 N N . GLU A 1 520 ? -17.356 9.438 20.342 1.00 97.69 520 GLU A N 1
ATOM 3676 C CA . GLU A 1 520 ? -17.727 10.778 19.862 1.00 97.69 520 GLU A CA 1
ATOM 3677 C C . GLU A 1 520 ? -19.229 11.066 20.049 1.00 97.69 520 GLU A C 1
ATOM 3679 O O . GLU A 1 520 ? -19.575 12.197 20.387 1.00 97.69 520 GLU A O 1
ATOM 3684 N N . GLU A 1 521 ? -20.099 10.059 19.907 1.00 97.50 521 GLU A N 1
ATOM 3685 C CA . GLU A 1 521 ? -21.535 10.137 20.230 1.00 97.50 521 GLU A CA 1
ATOM 3686 C C . GLU A 1 521 ? -21.769 10.464 21.723 1.00 97.50 521 GLU A C 1
ATOM 3688 O O . GLU A 1 521 ? -22.631 11.283 22.040 1.00 97.50 521 GLU A O 1
ATOM 3693 N N . GLU A 1 522 ? -20.980 9.878 22.633 1.00 96.25 522 GLU A N 1
ATOM 3694 C CA . GLU A 1 522 ? -21.055 10.117 24.088 1.00 96.25 522 GLU A CA 1
ATOM 3695 C C . GLU A 1 522 ? -20.416 11.456 24.526 1.00 96.25 522 GLU A C 1
ATOM 3697 O O . GLU A 1 522 ? -20.986 12.174 25.349 1.00 96.25 522 GLU A O 1
ATOM 3702 N N . ASP A 1 523 ? -19.232 11.818 24.009 1.00 96.19 523 ASP A N 1
ATOM 3703 C CA . ASP A 1 523 ? -18.571 13.101 24.308 1.00 96.19 523 ASP A CA 1
ATOM 3704 C C . ASP A 1 523 ? -17.682 13.579 23.140 1.00 96.19 523 ASP A C 1
ATOM 3706 O O . ASP A 1 523 ? -16.477 13.301 23.053 1.00 96.19 523 ASP A O 1
ATOM 3710 N N . ALA A 1 524 ? -18.280 14.374 22.248 1.00 94.38 524 ALA A N 1
ATOM 3711 C CA . ALA A 1 524 ? -17.614 14.958 21.085 1.00 94.38 524 ALA A CA 1
ATOM 3712 C C . ALA A 1 524 ? -16.553 16.030 21.420 1.00 94.38 524 ALA A C 1
ATOM 3714 O O . ALA A 1 524 ? -15.716 16.339 20.570 1.00 94.38 524 ALA A O 1
ATOM 3715 N N . GLU A 1 525 ? -16.528 16.609 22.627 1.00 91.81 525 GLU A N 1
ATOM 3716 C CA . GLU A 1 525 ? -15.400 17.460 23.049 1.00 91.81 525 GLU A CA 1
ATOM 3717 C C . GLU A 1 525 ? -14.191 16.605 23.456 1.00 91.81 525 GLU A C 1
ATOM 3719 O O . GLU A 1 525 ? -13.026 17.012 23.314 1.00 91.81 525 GLU A O 1
ATOM 3724 N N . ARG A 1 526 ? -14.452 15.391 23.961 1.00 94.31 526 ARG A N 1
ATOM 3725 C CA . ARG A 1 526 ? -13.413 14.485 24.442 1.00 94.31 526 ARG A CA 1
ATOM 3726 C C . ARG A 1 526 ? -12.841 13.557 23.390 1.00 94.31 526 ARG A C 1
ATOM 3728 O O . ARG A 1 526 ? -11.618 13.380 23.402 1.00 94.31 526 ARG A O 1
ATOM 3735 N N . PHE A 1 527 ? -13.671 13.013 22.507 1.00 96.94 527 PHE A N 1
ATOM 3736 C CA . PHE A 1 527 ? -13.305 11.877 21.655 1.00 96.94 527 PHE A CA 1
ATOM 3737 C C . PHE A 1 527 ? -13.461 12.101 20.151 1.00 96.94 527 PHE A C 1
ATOM 3739 O O . PHE A 1 527 ? -13.041 11.226 19.394 1.00 96.94 527 PHE A O 1
ATOM 3746 N N . ARG A 1 528 ? -13.946 13.277 19.714 1.00 97.12 528 ARG A N 1
ATOM 3747 C CA . ARG A 1 528 ? -13.984 13.654 18.292 1.00 97.12 528 ARG A CA 1
ATOM 3748 C C . ARG A 1 528 ? -12.682 13.331 17.584 1.00 97.12 528 ARG A C 1
ATOM 3750 O O . ARG A 1 528 ? -11.605 13.736 18.037 1.00 97.12 528 ARG A O 1
ATOM 3757 N N . PHE A 1 529 ? -12.793 12.673 16.441 1.00 97.44 529 PHE A N 1
ATOM 3758 C CA . PHE A 1 529 ?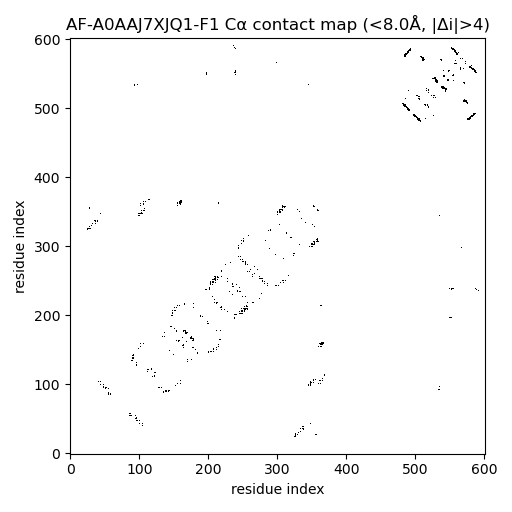 -11.655 12.340 15.601 1.00 97.44 529 PHE A CA 1
ATOM 3759 C C . PHE A 1 529 ? -11.827 12.884 14.185 1.00 97.44 529 PHE A C 1
ATOM 3761 O O . PHE A 1 529 ? -12.904 13.285 13.755 1.00 97.44 529 PHE A O 1
ATOM 3768 N N . VAL A 1 530 ? -10.719 12.938 13.455 1.00 97.38 530 VAL A N 1
ATOM 3769 C CA . VAL A 1 530 ? -10.696 13.236 12.026 1.00 97.38 530 VAL A CA 1
ATOM 3770 C C . VAL A 1 530 ? -9.987 12.082 11.347 1.00 97.38 530 VAL A C 1
ATOM 3772 O O . VAL A 1 530 ? -8.915 11.653 11.785 1.00 97.38 530 VAL A O 1
ATOM 3775 N N . SER A 1 531 ? -10.587 11.579 10.275 1.00 95.00 531 SER A N 1
ATOM 3776 C CA . SER A 1 531 ? -9.989 10.561 9.423 1.00 95.00 531 SER A CA 1
ATOM 3777 C C . SER A 1 531 ? -9.991 11.004 7.964 1.00 95.00 531 SER A C 1
ATOM 3779 O O . SER A 1 531 ? -10.726 11.911 7.569 1.00 95.00 531 SER A O 1
ATOM 3781 N N . VAL A 1 532 ? -9.141 10.374 7.159 1.00 90.94 532 VAL A N 1
ATOM 3782 C CA . VAL A 1 532 ? -9.162 10.494 5.699 1.00 90.94 532 VAL A CA 1
ATOM 3783 C C . VAL A 1 532 ? -9.377 9.114 5.077 1.00 90.94 532 VAL A C 1
ATOM 3785 O O . VAL A 1 532 ? -8.793 8.140 5.563 1.00 90.94 532 VAL A O 1
ATOM 3788 N N . PRO A 1 533 ? -10.181 8.989 4.007 1.00 87.94 533 PRO A N 1
ATOM 3789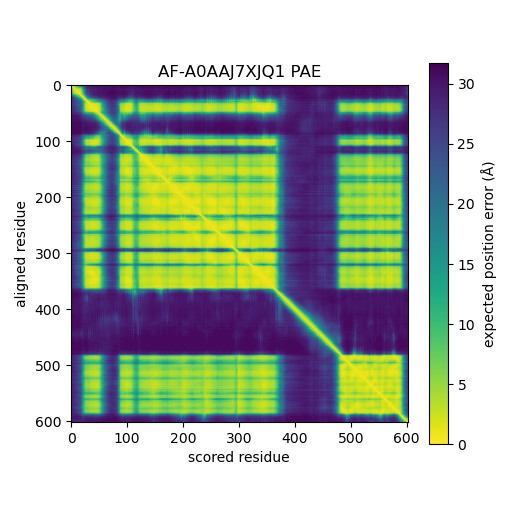 C CA . PRO A 1 533 ? -10.320 7.725 3.301 1.00 87.94 533 PRO A CA 1
ATOM 3790 C C . PRO A 1 533 ? -8.996 7.350 2.627 1.00 87.94 533 PRO A C 1
ATOM 3792 O O . PRO A 1 533 ? -8.308 8.190 2.039 1.00 87.94 533 PRO A O 1
ATOM 3795 N N . THR A 1 534 ? -8.642 6.069 2.699 1.00 88.56 534 THR A N 1
ATOM 3796 C CA . THR A 1 534 ? -7.505 5.481 1.985 1.00 88.56 534 THR A CA 1
ATOM 3797 C C . THR A 1 534 ? -7.919 4.145 1.369 1.00 88.56 534 THR A C 1
ATOM 3799 O O . THR A 1 534 ? -8.946 3.578 1.734 1.00 88.56 534 THR A O 1
ATOM 3802 N N . ILE A 1 535 ? -7.095 3.592 0.473 1.00 87.06 535 ILE A N 1
ATOM 3803 C CA . ILE A 1 535 ? -7.309 2.235 -0.065 1.00 87.06 535 ILE A CA 1
ATOM 3804 C C . ILE A 1 535 ? -7.222 1.127 1.003 1.00 87.06 535 ILE A C 1
ATOM 3806 O O . ILE A 1 535 ? -7.609 -0.000 0.722 1.00 87.06 535 ILE A O 1
ATOM 3810 N N . TRP A 1 536 ? -6.731 1.446 2.205 1.00 89.44 536 TRP A N 1
ATOM 3811 C CA . TRP A 1 536 ? -6.664 0.553 3.364 1.00 89.44 536 TRP A CA 1
ATOM 3812 C C . TRP A 1 536 ? -7.811 0.786 4.363 1.00 89.44 536 TRP A C 1
ATOM 3814 O O . TRP A 1 536 ? -7.823 0.156 5.412 1.00 89.44 536 TRP A O 1
ATOM 3824 N N . GLY A 1 537 ? -8.757 1.685 4.064 1.00 89.69 537 GLY A N 1
ATOM 3825 C CA . GLY A 1 537 ? -9.799 2.139 4.991 1.00 89.69 537 GLY A CA 1
ATOM 3826 C C . GLY A 1 537 ? -9.499 3.511 5.622 1.00 89.69 537 GLY A C 1
ATOM 3827 O O . GLY A 1 537 ? -8.590 4.217 5.163 1.00 89.69 537 GLY A O 1
ATOM 3828 N N . PRO A 1 538 ? -10.272 3.936 6.640 1.00 92.50 538 PRO A N 1
ATOM 3829 C CA . PRO A 1 538 ? -10.107 5.238 7.289 1.00 92.50 538 PRO A CA 1
ATOM 3830 C C . PRO A 1 538 ? -8.779 5.356 8.046 1.00 92.50 538 PRO A C 1
ATOM 3832 O O . PRO A 1 538 ? -8.487 4.574 8.950 1.00 92.50 538 PRO A O 1
ATOM 3835 N N . PHE A 1 539 ? -7.978 6.366 7.703 1.00 92.56 539 PHE A N 1
ATOM 3836 C CA . PHE A 1 539 ? -6.724 6.679 8.388 1.00 92.56 539 PHE A CA 1
ATOM 3837 C C . PHE A 1 539 ? -6.913 7.866 9.336 1.00 92.56 539 PHE A C 1
ATOM 3839 O O . PHE A 1 539 ? -7.299 8.950 8.897 1.00 92.56 539 PHE A O 1
ATOM 3846 N N . ILE A 1 540 ? -6.641 7.669 10.629 1.00 95.56 540 ILE A N 1
ATOM 3847 C CA . ILE A 1 540 ? -6.860 8.674 11.677 1.00 95.56 540 ILE A CA 1
ATOM 3848 C C . ILE A 1 540 ? -5.768 9.750 11.635 1.00 95.56 540 ILE A C 1
ATOM 3850 O O . ILE A 1 540 ? -4.589 9.473 11.859 1.00 95.56 540 ILE A O 1
ATOM 3854 N N . THR A 1 541 ? -6.165 10.997 11.380 1.00 94.50 541 THR A N 1
ATOM 3855 C CA . THR A 1 541 ? -5.266 12.159 11.296 1.00 94.50 541 THR A CA 1
ATOM 3856 C C . THR A 1 541 ? -5.329 13.051 12.532 1.00 94.50 541 THR A C 1
ATOM 3858 O O . THR A 1 541 ? -4.361 13.750 12.822 1.00 94.50 541 THR A O 1
ATOM 3861 N N . SER A 1 542 ? -6.422 13.017 13.297 1.00 95.62 542 SER A N 1
ATOM 3862 C CA . SER A 1 542 ? -6.552 13.735 14.569 1.00 95.62 542 SER A CA 1
ATOM 3863 C C . SER A 1 542 ? -7.493 13.005 15.522 1.00 95.62 542 SER A C 1
ATOM 3865 O O . SER A 1 542 ? -8.462 12.398 15.079 1.00 95.62 542 SER A O 1
ATOM 3867 N N . VAL A 1 543 ? -7.235 13.102 16.827 1.00 96.06 543 VAL A N 1
ATOM 3868 C CA . VAL A 1 543 ? -8.164 12.695 17.894 1.00 96.06 543 VAL A CA 1
ATOM 3869 C C . VAL A 1 543 ? -8.153 13.788 18.958 1.00 96.06 543 VAL A C 1
ATOM 3871 O O . VAL A 1 543 ? -7.099 14.366 19.225 1.00 96.06 543 VAL A O 1
ATOM 3874 N N . ALA A 1 544 ? -9.306 14.103 19.553 1.00 93.19 544 ALA A N 1
ATOM 3875 C CA . ALA A 1 544 ? -9.454 15.151 20.568 1.00 93.19 544 ALA A CA 1
ATOM 3876 C C . ALA A 1 544 ? -8.966 16.548 20.112 1.00 93.19 544 ALA A C 1
ATOM 3878 O O . ALA A 1 544 ? -8.517 17.355 20.926 1.00 93.19 544 ALA A O 1
ATOM 3879 N N . GLY A 1 545 ? -9.003 16.822 18.802 1.00 92.19 545 GLY A N 1
ATOM 3880 C CA . GLY A 1 545 ? -8.458 18.045 18.200 1.00 92.19 545 GLY A CA 1
ATOM 3881 C C . GLY A 1 545 ? -6.924 18.114 18.133 1.00 92.19 545 GLY A C 1
ATOM 3882 O O . GLY A 1 545 ? -6.388 19.131 17.700 1.00 92.19 545 GLY A O 1
ATOM 3883 N N . LEU A 1 546 ? -6.207 17.057 18.533 1.00 93.69 546 LEU A N 1
ATOM 3884 C CA . LEU A 1 546 ? -4.750 16.954 18.437 1.00 93.69 546 LEU A CA 1
ATOM 3885 C C . LEU A 1 546 ? -4.372 16.268 17.107 1.00 93.69 546 LEU A C 1
ATOM 3887 O O . LEU A 1 546 ? -4.657 15.076 16.937 1.00 93.69 546 LEU A O 1
ATOM 3891 N N . PRO A 1 547 ? -3.816 16.985 16.114 1.00 93.81 547 PRO A N 1
ATOM 3892 C CA . PRO A 1 547 ? -3.431 16.390 14.839 1.00 93.81 547 PRO A CA 1
ATOM 3893 C C . PRO A 1 547 ? -2.118 15.610 14.955 1.00 93.81 547 PRO A C 1
ATOM 3895 O O . PRO A 1 547 ? -1.228 15.964 15.728 1.00 93.81 547 PRO A O 1
ATOM 3898 N N . ALA A 1 548 ? -1.985 14.574 14.134 1.00 90.50 548 ALA A N 1
ATOM 3899 C CA . ALA A 1 548 ? -0.696 13.990 13.804 1.00 90.50 548 ALA A CA 1
ATOM 3900 C C . ALA A 1 548 ? 0.055 14.886 12.803 1.00 90.50 548 ALA A C 1
ATOM 3902 O O . ALA A 1 548 ? -0.533 15.399 11.850 1.00 90.50 548 ALA A O 1
ATOM 3903 N N . ASP A 1 549 ? 1.362 15.035 13.002 1.00 85.94 549 ASP A N 1
ATOM 3904 C CA . ASP A 1 549 ? 2.286 15.748 12.119 1.00 85.94 549 ASP A CA 1
ATOM 3905 C C . ASP A 1 549 ? 3.260 14.757 11.435 1.00 85.94 549 ASP A C 1
ATOM 3907 O O . ASP A 1 549 ? 4.170 14.227 12.095 1.00 85.94 549 ASP A O 1
ATOM 3911 N N . PRO A 1 550 ? 3.111 14.512 10.116 1.00 76.75 550 PRO A N 1
ATOM 3912 C CA . PRO A 1 550 ? 4.024 13.676 9.335 1.00 76.75 550 PRO A CA 1
ATOM 3913 C C . PRO A 1 550 ? 5.459 14.215 9.241 1.00 76.75 550 PRO A C 1
ATOM 3915 O O . PRO A 1 550 ? 6.397 13.420 9.174 1.00 76.75 550 PRO A O 1
ATOM 3918 N N . ALA A 1 551 ? 5.666 15.537 9.268 1.00 75.19 551 ALA A N 1
ATOM 3919 C CA . ALA A 1 551 ? 7.000 16.140 9.202 1.00 75.19 551 ALA A CA 1
ATOM 3920 C C . ALA A 1 551 ? 7.806 15.888 10.490 1.00 75.19 551 ALA A C 1
ATOM 3922 O O . ALA A 1 551 ? 9.031 15.772 10.441 1.00 75.19 551 ALA A O 1
ATOM 3923 N N . LEU A 1 552 ? 7.113 15.728 11.624 1.00 77.25 552 LEU A N 1
ATOM 3924 C CA . LEU A 1 552 ? 7.678 15.288 12.907 1.00 77.25 552 LEU A CA 1
ATOM 3925 C C . LEU A 1 552 ? 7.664 13.756 13.093 1.00 77.25 552 LEU A C 1
ATOM 3927 O O . LEU A 1 552 ? 8.023 13.254 14.161 1.00 77.25 552 LEU A O 1
ATOM 3931 N N . GLY A 1 553 ? 7.248 12.998 12.072 1.00 78.81 553 GLY A N 1
ATOM 3932 C CA . GLY A 1 553 ? 7.157 11.539 12.131 1.00 78.81 553 GLY A CA 1
ATOM 3933 C C . GLY A 1 553 ? 6.140 11.034 13.160 1.00 78.81 553 GLY A C 1
ATOM 3934 O O . GLY A 1 553 ? 6.347 9.980 13.763 1.00 78.81 553 GLY A O 1
ATOM 3935 N N . THR A 1 554 ? 5.070 11.795 13.405 1.00 87.69 554 THR A N 1
ATOM 3936 C CA . THR A 1 554 ? 4.020 11.433 14.367 1.00 87.69 554 THR A CA 1
ATOM 3937 C C . THR A 1 554 ? 2.772 10.889 13.682 1.00 87.69 554 THR A C 1
ATOM 3939 O O . THR A 1 554 ? 2.408 11.336 12.596 1.00 87.69 554 THR A O 1
ATOM 3942 N N . TYR A 1 555 ? 2.125 9.905 14.306 1.00 90.56 555 TYR A N 1
ATOM 3943 C CA . TYR A 1 555 ? 0.887 9.293 13.817 1.00 90.56 555 TYR A CA 1
ATOM 3944 C C . TYR A 1 555 ? 0.077 8.667 14.959 1.00 90.56 555 TYR A C 1
ATOM 3946 O O . TYR A 1 555 ? 0.609 8.380 16.034 1.00 90.56 555 TYR A O 1
ATOM 3954 N N . TRP A 1 556 ? -1.216 8.452 14.715 1.00 93.69 556 TRP A N 1
ATOM 3955 C CA . TRP A 1 556 ? -2.108 7.740 15.627 1.00 93.69 556 TRP A CA 1
ATOM 3956 C C . TRP A 1 556 ? -2.007 6.231 15.388 1.00 93.69 556 TRP A C 1
ATOM 3958 O O . TRP A 1 556 ? -2.319 5.753 14.298 1.00 93.69 556 TRP A O 1
ATOM 3968 N N . ARG A 1 557 ? -1.568 5.481 16.403 1.00 92.62 557 ARG A N 1
ATOM 3969 C CA . ARG A 1 557 ? -1.532 4.010 16.395 1.00 92.62 557 ARG A CA 1
ATOM 3970 C C . ARG A 1 557 ? -2.621 3.429 17.288 1.00 92.62 557 ARG A C 1
ATOM 3972 O O . ARG A 1 557 ? -2.942 4.010 18.323 1.00 92.62 557 ARG A O 1
ATOM 3979 N N . VAL A 1 558 ? -3.142 2.269 16.908 1.00 94.12 558 VAL A N 1
ATOM 3980 C CA . VAL A 1 558 ? -4.080 1.488 17.721 1.00 94.12 558 VAL A CA 1
ATOM 3981 C C . VAL A 1 558 ? -3.280 0.478 18.542 1.00 94.12 558 VAL A C 1
ATOM 3983 O O . VAL A 1 558 ? -2.413 -0.210 18.005 1.00 94.12 558 VAL A O 1
ATOM 3986 N N . LEU A 1 559 ? -3.549 0.403 19.842 1.00 93.81 559 LEU A N 1
ATOM 3987 C CA . LEU A 1 559 ? -3.077 -0.658 20.729 1.00 93.81 559 LEU A CA 1
ATOM 3988 C C . LEU A 1 559 ? -4.273 -1.540 21.092 1.00 93.81 559 LEU A C 1
ATOM 3990 O O . LEU A 1 559 ? -5.311 -1.018 21.513 1.00 93.81 559 LEU A O 1
ATOM 3994 N N . GLY A 1 560 ? -4.118 -2.853 20.926 1.00 88.25 560 GLY A N 1
ATOM 3995 C CA . GLY A 1 560 ? -5.133 -3.835 21.312 1.00 88.25 560 GLY A CA 1
ATOM 3996 C C . GLY A 1 560 ? -5.150 -4.114 22.824 1.00 88.25 560 GLY A C 1
ATOM 3997 O O . GLY A 1 560 ? -4.365 -3.516 23.567 1.00 88.25 560 GLY A O 1
ATOM 3998 N N . PRO A 1 561 ? -5.971 -5.077 23.287 1.00 81.06 561 PRO A N 1
ATOM 3999 C CA . PRO A 1 561 ? -6.153 -5.384 24.714 1.00 81.06 561 PRO A CA 1
ATOM 4000 C C . PRO A 1 561 ? -4.865 -5.745 25.473 1.00 81.06 561 PRO A C 1
ATOM 4002 O O . PRO A 1 561 ? -4.752 -5.496 26.671 1.00 81.06 561 PRO A O 1
ATOM 4005 N N . SER A 1 562 ? -3.860 -6.287 24.780 1.00 82.12 562 SER A N 1
ATOM 4006 C CA . SER A 1 562 ? -2.533 -6.603 25.330 1.00 82.12 562 SER A CA 1
ATOM 4007 C C . SER A 1 562 ? -1.604 -5.387 25.489 1.00 82.12 562 SER A C 1
ATOM 4009 O O . SER A 1 562 ? -0.469 -5.539 25.938 1.00 82.12 562 SER A O 1
ATOM 4011 N N . GLY A 1 563 ? -2.032 -4.189 25.075 1.00 83.81 563 GLY A N 1
ATOM 4012 C CA . GLY A 1 563 ? -1.191 -2.989 24.981 1.00 83.81 563 GLY A CA 1
ATOM 4013 C C . GLY A 1 563 ? -0.192 -3.006 23.814 1.00 83.81 563 GLY A C 1
ATOM 4014 O O . GLY A 1 563 ? 0.551 -2.041 23.627 1.00 83.81 563 GLY A O 1
ATOM 4015 N N . ILE A 1 564 ? -0.173 -4.078 23.017 1.00 85.06 564 ILE A N 1
ATOM 4016 C CA . ILE A 1 564 ? 0.676 -4.223 21.830 1.00 85.06 564 ILE A CA 1
ATOM 4017 C C . ILE A 1 564 ? 0.016 -3.477 20.650 1.00 85.06 564 ILE A C 1
ATOM 4019 O O . ILE A 1 564 ? -1.211 -3.542 20.508 1.00 85.06 564 ILE A O 1
ATOM 4023 N N . PRO A 1 565 ? 0.784 -2.764 19.799 1.00 88.88 565 PRO A N 1
ATOM 4024 C CA . PRO A 1 565 ? 0.253 -2.176 18.572 1.00 88.88 565 PRO A CA 1
ATOM 4025 C C . PRO A 1 565 ? -0.397 -3.224 17.665 1.00 88.88 565 PRO A C 1
ATOM 4027 O O . PRO A 1 565 ? 0.178 -4.289 17.444 1.00 88.88 565 PRO A O 1
ATOM 4030 N N . THR A 1 566 ? -1.572 -2.917 17.120 1.00 89.31 566 THR A N 1
ATOM 4031 C CA . THR A 1 566 ? -2.222 -3.779 16.125 1.00 89.31 566 THR A CA 1
ATOM 4032 C C . THR A 1 566 ? -1.512 -3.663 14.777 1.00 89.31 566 THR A C 1
ATOM 4034 O O . THR A 1 566 ? -0.970 -2.611 14.434 1.00 89.31 566 THR A O 1
ATOM 4037 N N . ASP A 1 567 ? -1.547 -4.730 13.976 1.00 86.75 567 ASP A N 1
ATOM 4038 C CA . ASP A 1 567 ? -1.104 -4.702 12.576 1.00 86.75 567 ASP A CA 1
ATOM 4039 C C . ASP A 1 567 ? -2.256 -4.441 11.584 1.00 86.75 567 ASP A C 1
ATOM 4041 O O . ASP A 1 567 ? -2.057 -4.444 10.373 1.00 86.75 567 ASP A O 1
ATOM 4045 N N . GLN A 1 568 ? -3.456 -4.175 12.108 1.00 89.25 568 GLN A N 1
ATOM 4046 C CA . GLN A 1 568 ? -4.682 -3.822 11.390 1.00 89.25 568 GLN A CA 1
ATOM 4047 C C . GLN A 1 568 ? -5.139 -2.393 11.728 1.00 89.25 568 GLN A C 1
ATOM 4049 O O . GLN A 1 568 ? -4.848 -1.879 12.813 1.00 89.25 568 GLN A O 1
ATOM 4054 N N . GLY A 1 569 ? -5.873 -1.763 10.803 1.00 91.00 569 GLY A N 1
ATOM 4055 C CA . GLY A 1 569 ? -6.452 -0.428 10.982 1.00 91.00 569 GLY A CA 1
ATOM 4056 C C . GLY A 1 569 ? -7.732 -0.422 11.827 1.00 91.00 569 GLY A C 1
ATOM 4057 O O . GLY A 1 569 ? -8.330 -1.464 12.087 1.00 91.00 569 GLY A O 1
ATOM 4058 N N . VAL A 1 570 ? -8.195 0.773 12.216 1.00 94.44 570 VAL A N 1
ATOM 4059 C CA . VAL A 1 570 ? -9.384 0.949 13.080 1.00 94.44 570 VAL A CA 1
ATOM 4060 C C . VAL A 1 570 ? -10.658 0.299 12.525 1.00 94.44 570 VAL A C 1
ATOM 4062 O O . VAL A 1 570 ? -11.498 -0.142 13.300 1.00 94.44 570 VAL A O 1
ATOM 4065 N N . GLY A 1 571 ? -10.804 0.215 11.199 1.00 93.19 571 GLY A N 1
ATOM 4066 C CA . GLY A 1 571 ? -11.959 -0.422 10.560 1.00 93.19 571 GLY A CA 1
ATOM 4067 C C . GLY A 1 571 ? -11.934 -1.955 10.586 1.00 93.19 571 GLY A C 1
ATOM 4068 O O . GLY A 1 571 ? -12.997 -2.559 10.502 1.00 93.19 571 GLY A O 1
ATOM 4069 N N . ASP A 1 572 ? -10.753 -2.566 10.727 1.00 92.00 572 ASP A N 1
ATOM 4070 C CA . ASP A 1 572 ? -10.544 -4.016 10.585 1.00 92.00 572 ASP A CA 1
ATOM 4071 C C . ASP A 1 572 ? -10.373 -4.742 11.934 1.00 92.00 572 ASP A C 1
ATOM 4073 O O . ASP A 1 572 ? -10.647 -5.937 12.029 1.00 92.00 572 ASP A O 1
ATOM 4077 N N . VAL A 1 573 ? -9.917 -4.043 12.983 1.00 91.94 573 VAL A N 1
ATOM 4078 C CA . VAL A 1 573 ? -9.782 -4.616 14.335 1.00 91.94 573 VAL A CA 1
ATOM 4079 C C . VAL A 1 573 ? -11.169 -4.771 14.956 1.00 91.94 573 VAL A C 1
ATOM 4081 O O . VAL A 1 573 ? -11.790 -3.774 15.324 1.00 91.94 573 VAL A O 1
ATOM 4084 N N . ILE A 1 574 ? -11.637 -6.013 15.086 1.00 92.81 574 ILE A N 1
ATOM 4085 C CA . ILE A 1 574 ? -12.898 -6.364 15.755 1.00 92.81 574 ILE A CA 1
ATOM 4086 C C . ILE A 1 574 ? -12.688 -6.415 17.272 1.00 92.81 574 ILE A C 1
ATOM 4088 O O . ILE A 1 574 ? -11.707 -6.998 17.733 1.00 92.81 574 ILE A O 1
ATOM 4092 N N . VAL A 1 575 ? -13.604 -5.815 18.034 1.00 93.94 575 VAL A N 1
ATOM 4093 C CA . VAL A 1 575 ? -13.533 -5.749 19.505 1.00 93.94 575 VAL A CA 1
ATOM 4094 C C . VAL A 1 575 ? -14.356 -6.844 20.188 1.00 93.94 575 VAL A C 1
ATOM 4096 O O . VAL A 1 575 ? -15.409 -7.254 19.693 1.00 93.94 575 VAL A O 1
ATOM 4099 N N . THR A 1 576 ? -13.882 -7.297 21.349 1.00 94.62 576 THR A N 1
ATOM 4100 C CA . THR A 1 576 ? -14.537 -8.286 22.220 1.00 94.62 576 THR A CA 1
ATOM 4101 C C . THR A 1 576 ? -14.931 -7.699 23.581 1.00 94.62 576 THR A C 1
ATOM 4103 O O . THR A 1 576 ? -14.572 -6.568 23.912 1.00 94.62 576 THR A O 1
ATOM 4106 N N . ASP A 1 577 ? -15.758 -8.415 24.349 1.00 94.94 577 ASP A N 1
ATOM 4107 C CA . ASP A 1 577 ? -16.341 -7.869 25.582 1.00 94.94 577 ASP A CA 1
ATOM 4108 C C . ASP A 1 577 ? -15.302 -7.747 26.699 1.00 94.94 577 ASP A C 1
ATOM 4110 O O . ASP A 1 577 ? -14.571 -8.691 26.998 1.00 94.94 577 ASP A O 1
ATOM 4114 N N . GLY A 1 578 ? -15.224 -6.558 27.299 1.00 94.00 578 GLY A N 1
ATOM 4115 C CA . GLY A 1 578 ? -14.178 -6.200 28.253 1.00 94.00 578 GLY A CA 1
ATOM 4116 C C . GLY A 1 578 ? -12.864 -5.719 27.623 1.00 94.00 578 GLY A C 1
ATOM 4117 O O . GLY A 1 578 ? -11.925 -5.437 28.372 1.00 94.00 578 GLY A O 1
ATOM 4118 N N . ASP A 1 579 ? -12.777 -5.586 26.293 1.00 95.44 579 ASP A N 1
ATOM 4119 C CA . ASP A 1 579 ? -11.576 -5.075 25.621 1.00 95.44 579 ASP A CA 1
ATOM 4120 C C . ASP A 1 579 ? -11.168 -3.683 26.128 1.00 95.44 579 ASP A C 1
ATOM 4122 O O . ASP A 1 579 ? -11.993 -2.801 26.387 1.00 95.44 579 ASP A O 1
ATOM 4126 N N . VAL A 1 580 ? -9.853 -3.460 26.185 1.00 95.94 580 VAL A N 1
ATOM 4127 C CA . VAL A 1 580 ? -9.251 -2.146 26.432 1.00 95.94 580 VAL A CA 1
ATOM 4128 C C . VAL A 1 580 ? -8.501 -1.720 25.176 1.00 95.94 580 VAL A C 1
ATOM 4130 O O . VAL A 1 580 ? -7.413 -2.220 24.896 1.00 95.94 580 VAL A O 1
ATOM 4133 N N . ILE A 1 581 ? -9.065 -0.781 24.421 1.00 96.50 581 ILE A N 1
ATOM 4134 C CA . ILE A 1 581 ? -8.478 -0.289 23.169 1.00 96.50 581 ILE A CA 1
ATOM 4135 C C . ILE A 1 581 ? -7.890 1.096 23.398 1.00 96.50 581 ILE A C 1
ATOM 4137 O O . ILE A 1 581 ? -8.569 1.987 23.907 1.00 96.50 581 ILE A O 1
ATOM 4141 N N . THR A 1 582 ? -6.634 1.305 22.998 1.00 96.38 582 THR A N 1
ATOM 4142 C CA . THR A 1 582 ? -5.982 2.618 23.122 1.00 96.38 582 THR A CA 1
ATOM 4143 C C . THR A 1 582 ? -5.593 3.182 21.762 1.00 96.38 582 THR A C 1
ATOM 4145 O O . THR A 1 582 ? -4.736 2.624 21.082 1.00 96.38 582 THR A O 1
ATOM 4148 N N . LEU A 1 583 ? -6.150 4.336 21.397 1.00 96.38 583 LEU A N 1
ATOM 4149 C CA . LEU A 1 583 ? -5.607 5.184 20.337 1.00 96.38 583 LEU A CA 1
ATOM 4150 C C . LEU A 1 583 ? -4.500 6.059 20.932 1.00 96.38 583 LEU A C 1
ATOM 4152 O O . LEU A 1 583 ? -4.707 6.790 21.904 1.00 96.38 583 LEU A O 1
ATOM 4156 N N . GLN A 1 584 ? -3.297 5.958 20.373 1.00 95.25 584 GLN A N 1
ATOM 4157 C CA . GLN A 1 584 ? -2.107 6.613 20.902 1.00 95.25 584 GLN A CA 1
ATOM 4158 C C . GLN A 1 584 ? -1.401 7.457 19.844 1.00 95.25 584 GLN A C 1
ATOM 4160 O O . GLN A 1 584 ? -0.981 6.927 18.816 1.00 95.25 584 GLN A O 1
ATOM 4165 N N . LEU A 1 585 ? -1.190 8.746 20.126 1.00 94.31 585 LEU A N 1
ATOM 4166 C CA . LEU A 1 585 ? -0.264 9.563 19.347 1.00 94.31 585 LEU A CA 1
ATOM 4167 C C . LEU A 1 585 ? 1.161 9.121 19.677 1.00 94.31 585 LEU A C 1
ATOM 4169 O O . LEU A 1 585 ? 1.575 9.120 20.839 1.00 94.31 585 LEU A O 1
ATOM 4173 N N . TYR A 1 586 ? 1.901 8.731 18.647 1.00 90.75 586 TYR A N 1
ATOM 4174 C CA . TYR A 1 586 ? 3.232 8.146 18.743 1.00 90.75 586 TYR A CA 1
ATOM 4175 C C . TYR A 1 586 ? 4.182 8.816 17.744 1.00 90.75 586 TYR A C 1
ATOM 4177 O O . TYR A 1 586 ? 3.740 9.292 16.702 1.00 90.75 586 TYR A O 1
ATOM 4185 N N . SER A 1 587 ? 5.486 8.841 18.042 1.00 86.62 587 SER A N 1
ATOM 4186 C CA . SER A 1 587 ? 6.533 9.341 17.138 1.00 86.62 587 SER A CA 1
ATOM 4187 C C . SER A 1 587 ? 7.494 8.218 16.758 1.00 86.62 587 SER A C 1
ATOM 4189 O O . SER A 1 587 ? 8.015 7.524 17.631 1.00 86.62 587 SER A O 1
ATOM 4191 N N . SER A 1 588 ? 7.796 8.071 15.466 1.00 70.62 588 SER A N 1
ATOM 4192 C CA . SER A 1 588 ? 8.851 7.158 15.006 1.00 70.62 588 SER A CA 1
ATOM 4193 C C . SER A 1 588 ? 10.256 7.629 15.411 1.00 70.62 588 SER A C 1
ATOM 4195 O O . SER A 1 588 ? 11.160 6.809 15.562 1.00 70.62 588 SER A O 1
ATOM 4197 N N . ALA A 1 589 ? 10.444 8.934 15.643 1.00 62.19 589 ALA A N 1
ATOM 4198 C CA . ALA A 1 589 ? 11.740 9.514 15.988 1.00 62.19 589 ALA A CA 1
ATOM 4199 C C . ALA A 1 589 ? 12.177 9.206 17.434 1.00 62.19 589 ALA A C 1
ATOM 4201 O O . ALA A 1 589 ? 13.360 8.968 17.676 1.00 62.19 589 ALA A O 1
ATOM 4202 N N . SER A 1 590 ? 11.246 9.164 18.396 1.00 50.47 590 SER A N 1
ATOM 4203 C CA . SER A 1 590 ? 11.580 8.910 19.808 1.00 50.47 590 SER A CA 1
ATOM 4204 C C . SER A 1 590 ? 12.010 7.463 20.080 1.00 50.47 590 SER A C 1
ATOM 4206 O O . SER A 1 590 ? 12.805 7.226 20.988 1.00 50.47 590 SER A O 1
ATOM 4208 N N . ALA A 1 591 ? 11.587 6.500 19.253 1.00 49.06 591 ALA A N 1
ATOM 4209 C CA . ALA A 1 591 ? 12.055 5.113 19.332 1.00 49.06 591 ALA A CA 1
ATOM 4210 C C . ALA A 1 591 ? 13.565 4.974 19.066 1.00 49.06 591 ALA A C 1
ATOM 4212 O O . ALA A 1 591 ? 14.240 4.165 19.704 1.00 49.06 591 ALA A O 1
ATOM 4213 N N . SER A 1 592 ? 14.113 5.803 18.170 1.00 39.19 592 SER A N 1
ATOM 4214 C CA . SER A 1 592 ? 15.533 5.759 17.798 1.00 39.19 592 SER A CA 1
ATOM 4215 C C . SER A 1 592 ? 16.473 6.177 18.936 1.00 39.19 592 SER A C 1
ATOM 4217 O O . SER A 1 592 ? 17.651 5.831 18.902 1.00 39.19 592 SER A O 1
ATOM 4219 N N . LEU A 1 593 ? 15.971 6.898 19.947 1.00 36.25 593 LEU A N 1
ATOM 4220 C CA . LEU A 1 593 ? 16.747 7.311 21.123 1.00 36.25 593 LEU A CA 1
ATOM 4221 C C . LEU A 1 593 ? 16.785 6.243 22.226 1.00 36.25 593 LEU A C 1
ATOM 4223 O O . LEU A 1 593 ? 17.695 6.259 23.048 1.00 36.25 593 LEU A O 1
ATOM 4227 N N . VAL A 1 594 ? 15.834 5.303 22.238 1.00 36.34 594 VAL A N 1
ATOM 4228 C CA . VAL A 1 594 ? 15.775 4.221 23.240 1.00 36.34 594 VAL A CA 1
ATOM 4229 C C . VAL A 1 594 ? 16.586 2.997 22.791 1.00 36.34 594 VAL A C 1
ATOM 4231 O O . VAL A 1 594 ? 17.185 2.321 23.622 1.00 36.34 594 VAL A O 1
ATOM 4234 N N . GLY A 1 595 ? 16.681 2.742 21.479 1.00 30.83 595 GLY A N 1
ATOM 4235 C CA . GLY A 1 595 ? 17.482 1.638 20.926 1.00 30.83 595 GLY A CA 1
ATOM 4236 C C . GLY A 1 595 ? 19.005 1.857 20.938 1.00 30.83 595 GLY A C 1
ATOM 4237 O O . GLY A 1 595 ? 19.761 0.894 20.872 1.00 30.83 595 GLY A O 1
ATOM 4238 N N . GLY A 1 596 ? 19.478 3.103 21.057 1.00 28.55 596 GLY A N 1
ATOM 4239 C CA . GLY A 1 596 ? 20.904 3.448 20.928 1.00 28.55 596 GLY A CA 1
ATOM 4240 C C . GLY A 1 596 ? 21.813 3.045 22.100 1.00 28.55 596 GLY A C 1
ATOM 4241 O O . GLY A 1 596 ? 23.021 3.242 22.015 1.00 28.55 596 GLY A O 1
ATOM 4242 N N . ALA A 1 597 ? 21.263 2.502 23.192 1.00 28.48 597 ALA A N 1
ATOM 4243 C CA . ALA A 1 597 ? 22.010 2.186 24.417 1.00 28.48 597 ALA A CA 1
ATOM 4244 C C . ALA A 1 597 ? 22.336 0.687 24.607 1.00 28.48 597 ALA A C 1
ATOM 4246 O O . ALA A 1 597 ? 23.006 0.333 25.576 1.00 28.48 597 ALA A O 1
ATOM 4247 N N . ALA A 1 598 ? 21.886 -0.195 23.707 1.00 31.70 598 ALA A N 1
ATOM 4248 C CA . ALA A 1 598 ? 22.055 -1.647 23.826 1.00 31.70 598 ALA A CA 1
ATOM 4249 C C . ALA A 1 598 ? 22.432 -2.290 22.477 1.00 31.70 598 ALA A C 1
ATOM 4251 O O . ALA A 1 598 ? 21.628 -2.973 21.851 1.00 31.70 598 ALA A O 1
ATOM 4252 N N . GLY A 1 599 ? 23.664 -2.050 22.016 1.00 27.62 599 GLY A N 1
ATOM 4253 C CA . GLY A 1 599 ? 24.135 -2.544 20.712 1.00 27.62 599 GLY A CA 1
ATOM 4254 C C . GLY A 1 599 ? 25.630 -2.345 20.447 1.00 27.62 599 GLY A C 1
ATOM 4255 O O . GLY A 1 599 ? 26.035 -2.153 19.305 1.00 27.62 599 GLY A O 1
ATOM 4256 N N . GLY A 1 600 ? 26.460 -2.333 21.493 1.00 27.38 600 GLY A N 1
ATOM 4257 C CA . GLY A 1 600 ? 27.909 -2.211 21.344 1.00 27.38 600 GLY A CA 1
ATOM 4258 C C . GLY A 1 600 ? 28.566 -3.543 20.979 1.00 27.38 600 GLY A C 1
ATOM 4259 O O . GLY A 1 600 ? 28.864 -4.322 21.878 1.00 27.38 600 GLY A O 1
ATOM 4260 N N . GLY A 1 601 ? 28.850 -3.746 19.690 1.00 27.94 601 GLY A N 1
ATOM 4261 C CA . GLY A 1 601 ? 29.793 -4.754 19.191 1.00 27.94 601 GLY A CA 1
ATOM 4262 C C . GLY A 1 601 ? 29.197 -6.104 18.779 1.00 27.94 601 GLY A C 1
ATOM 4263 O O . GLY A 1 601 ? 29.037 -6.982 19.622 1.00 27.94 601 GLY A O 1
ATOM 4264 N N . TRP A 1 602 ? 29.004 -6.267 17.466 1.00 29.36 602 TRP A N 1
ATOM 4265 C CA . TRP A 1 602 ? 29.128 -7.517 16.702 1.00 29.36 602 TRP A CA 1
ATOM 4266 C C . TRP A 1 602 ? 29.714 -7.182 15.324 1.00 29.36 602 TRP A C 1
ATOM 4268 O O . TRP A 1 602 ? 29.311 -6.129 14.779 1.00 29.36 602 TRP A O 1
#

Mean predicted aligned error: 16.8 Å

InterPro domains:
  IPR002157 Cobalamin (vitamin B12)-binding protein [PF01122] (148-371)
  IPR027954 Transcobalamin-like, C-terminal domain [PF14478] (509-585)
  IPR051588 Eukaryotic Cobalamin Transport [PTHR10559] (149-371)

Radius of gyration: 32.87 Å; Cα contacts (8 Å, |Δi|>4): 775; chains: 1; bounding box: 105×86×94 Å

pLDDT: mean 71.42, std 26.03, range [24.39, 98.38]

Sequence (602 aa):
MSAGSASYRILLLLLLLGYSTTSSAEPCGSSEGLTEATGILLNVLRRAESAAGGAADDAADDAATDDAADDAGGDAGGDAGGGHVAGGRCQSLFTCPSPLIQLGLSLAQAGETCWRDGSGAGDADLRRRHKALRDALPGVVVSERGRPGLLALLLLWLRSAGERVTSGVRVGREKVDVGSSLRRAVDTERKWLRRHACPLSSFYALSLSALSLCVSDLPVDPDVASILVDASWEDFQRCPGDKHSTMSMCSLALSCVSSRPAARSGLSPKLAADVELAARGLLRRLQAAEAEASEPATSVYGSAVAMQALTAGQRLLDLSPHGWDCAASERRLVAATLAGRFGNPAAAAHGLLALSGRSLYDAAAASPCGRHHGRHHGHSGGHGGGHGGGHGGGHGGGHGGGHGGGHGGGHGGGHGGGHGGGHGGPLDTHLVRRGGAPGDGEEVEAEKRSAGEPLARGEAGRLGAAGAPVSDVVSEEYRVSDAVSVEYRVSDAVSGRLQRAVRVRVPPGSSVLRVMEAAEEEDAERFRFVSVPTIWGPFITSVAGLPADPALGTYWRVLGPSGIPTDQGVGDVIVTDGDVITLQLYSSASASLVGGAAGGGW

Solvent-accessible surface area (backbone atoms only — not comparable to full-atom values): 36683 Å² total; per-residue (Å²): 134,91,82,78,72,59,67,58,52,54,53,51,47,54,62,70,59,46,76,76,72,73,69,70,64,52,68,67,91,65,56,84,58,47,73,56,28,49,50,51,26,52,49,40,40,53,50,56,48,49,58,52,47,50,66,36,54,56,59,42,58,73,72,71,74,84,90,81,89,86,89,83,90,85,92,81,91,84,85,88,78,93,78,77,84,90,61,56,71,45,51,38,72,89,57,32,62,45,41,58,43,52,40,20,56,52,63,55,41,67,85,82,64,50,95,82,70,78,87,43,79,72,55,55,54,56,47,50,46,50,48,53,45,51,71,27,38,64,50,27,56,59,67,41,40,78,38,31,42,60,35,16,36,48,47,33,32,42,27,38,66,48,50,65,53,80,80,29,42,78,46,92,94,46,75,43,46,52,62,62,40,27,52,52,22,47,50,50,35,58,63,47,43,78,80,37,99,47,50,88,82,32,67,38,30,53,19,40,30,43,28,27,28,41,53,50,76,39,73,50,58,58,69,57,52,49,53,54,38,58,35,70,76,61,48,58,70,45,38,64,72,65,54,56,35,25,49,16,34,35,20,34,15,30,22,49,49,48,58,42,58,68,95,67,36,76,50,53,78,65,57,43,52,49,31,39,52,40,17,60,48,39,45,53,53,50,28,50,52,62,73,65,53,54,86,84,80,56,55,70,68,26,48,21,37,32,48,19,18,48,62,51,30,32,68,47,68,76,44,76,74,76,76,50,55,51,36,60,56,47,45,52,52,26,53,40,38,73,69,52,70,42,65,49,44,52,50,15,19,38,40,33,20,29,74,58,79,35,37,84,69,46,23,55,70,34,58,69,56,74,75,92,70,90,74,84,85,80,91,78,93,76,93,74,91,78,93,80,90,81,90,85,86,84,90,81,89,86,87,84,88,84,89,85,86,86,84,88,86,87,86,87,89,86,83,88,88,85,85,87,88,87,81,81,87,83,88,81,91,88,84,84,91,84,88,84,86,88,89,81,89,84,90,84,91,88,83,90,82,90,85,84,89,89,86,88,88,86,87,90,85,82,88,87,89,85,89,81,91,80,80,88,79,83,82,89,76,79,79,70,81,75,50,30,42,31,40,44,32,41,39,30,75,74,80,65,84,42,77,50,75,51,77,42,75,43,53,75,80,37,24,46,42,57,53,46,50,47,38,25,74,76,35,53,82,66,39,30,66,40,66,45,86,48,84,83,43,63,43,61,46,26,48,52,83,48,66,50,44,66,92,69,21,28,40,64,43,51,21,40,71,86,69,48,71,54,94,57,50,43,72,68,40,64,58,54,72,71,33,42,39,34,44,30,38,40,45,34,54,66,54,62,70,68,59,72,81,74,78,89,83,132